Protein AF-A0A6A3MBG4-F1 (afdb_monomer_lite)

InterPro domains:
  IPR001764 Glycoside hydrolase, family 3, N-terminal [PF00933] (164-253)
  IPR017853 Glycoside hydrolase superfamily [SSF51445] (48-163)
  IPR017853 Glycoside hydrolase superfamily [SSF51445] (164-296)
  IPR036881 Glycoside hydrolase family 3 C-terminal domain superfamily [G3DSA:3.40.50.1700] (284-396)
  IPR036881 Glycoside hydrolase family 3 C-terminal domain superfamily [SSF52279] (297-370)
  IPR036962 Glycoside hydrolase, family 3, N-terminal domain superfamily [G3DSA:3.20.20.300] (50-163)
  IPR036962 Glycoside hydrolase, family 3, N-terminal domain superfamily [G3DSA:3.20.20.300] (164-272)
  IPR051915 Cellulose Degradation Glycosyl Hydrolase 3 [PTHR30620] (163-372)

Secondary structure (DSSP, 8-state):
-EEEEE----------------TT-PPP--------TTSHHHHTT----PPPS--TT--HHHHHHT--HHHHHHHTEEEEGGGGEEEETTEEEEEE-HHHHHHHHHHT--EEES-TTTT--BTTBSS--HHHHHHHHHHHHHHHHHTT-SSPPEE----B----HIIIIIIIIIIS---S--BB-TTHHHHHHHTS--SSSHHHHHHHHHHH----BEE-S-HHHHHHHHHHHHHTTSS-HHHHHHHHHHHHHHHHHTTTTSTTTTTS----S--STTTTT-HHHHHHHHHHHHHT------GGG-PSP-TTT-SEEEEESTTTT-HHHHH-SSSSSTT--S-GGG--SS--HHHHHHHHHTTTSEEEEE--B-TTSPBPS--GGGTS--S---S-------S--------------PPP--------

Structure (mmCIF, N/CA/C/O backbone):
data_AF-A0A6A3MBG4-F1
#
_entry.id   AF-A0A6A3MBG4-F1
#
loop_
_atom_site.group_PDB
_atom_site.id
_atom_site.type_symbol
_atom_site.label_atom_id
_atom_site.label_alt_id
_atom_site.label_comp_id
_atom_site.label_asym_id
_atom_site.label_entity_id
_atom_site.label_seq_id
_atom_site.pdbx_PDB_ins_code
_atom_site.Cartn_x
_atom_site.Cartn_y
_atom_site.Cartn_z
_atom_site.occupancy
_atom_site.B_iso_or_equiv
_atom_site.auth_seq_id
_atom_site.auth_comp_id
_atom_site.auth_asym_id
_atom_site.auth_atom_id
_atom_site.pdbx_PDB_model_num
ATOM 1 N N . MET A 1 1 ? -29.820 -3.621 39.396 1.00 61.53 1 MET A N 1
ATOM 2 C CA . MET A 1 1 ? -29.063 -4.798 38.897 1.00 61.53 1 MET A CA 1
ATOM 3 C C . MET A 1 1 ? -27.632 -4.360 38.624 1.00 61.53 1 MET A C 1
ATOM 5 O O . MET A 1 1 ? -27.470 -3.233 38.167 1.00 61.53 1 MET A O 1
ATOM 9 N N . ILE A 1 2 ? -26.637 -5.194 38.952 1.00 64.50 2 ILE A N 1
ATOM 10 C CA . ILE A 1 2 ? -25.220 -4.952 38.624 1.00 64.50 2 ILE A CA 1
ATOM 11 C C . ILE A 1 2 ? -24.916 -5.705 37.331 1.00 64.50 2 ILE A C 1
ATOM 13 O O . ILE A 1 2 ? -25.203 -6.899 37.251 1.00 64.50 2 ILE A O 1
ATOM 17 N N . VAL A 1 3 ? -24.361 -5.020 36.334 1.00 71.12 3 VAL A N 1
ATOM 18 C CA . VAL A 1 3 ? -23.929 -5.626 35.065 1.00 71.12 3 VAL A CA 1
ATOM 19 C C . VAL A 1 3 ? -22.409 -5.589 34.984 1.00 71.12 3 VAL A C 1
ATOM 21 O O . VAL A 1 3 ? -21.814 -4.567 35.301 1.00 71.12 3 VAL A O 1
ATOM 24 N N . VAL A 1 4 ? -21.779 -6.682 34.549 1.00 74.25 4 VAL A N 1
ATOM 25 C CA . VAL A 1 4 ? -20.333 -6.737 34.288 1.00 74.25 4 VAL A CA 1
ATOM 26 C C . VAL A 1 4 ? -20.105 -6.811 32.782 1.00 74.25 4 VAL A C 1
ATOM 28 O O . VAL A 1 4 ? -20.618 -7.717 32.128 1.00 74.25 4 VAL A O 1
ATOM 31 N N . LEU A 1 5 ? -19.334 -5.867 32.245 1.00 72.12 5 LEU A N 1
ATOM 32 C CA . LEU A 1 5 ? -18.890 -5.835 30.855 1.00 72.12 5 LEU A CA 1
ATOM 33 C C . LEU A 1 5 ? -17.383 -6.081 30.812 1.00 72.12 5 LEU A C 1
ATOM 35 O O . LEU A 1 5 ? -16.608 -5.274 31.321 1.00 72.12 5 LEU A O 1
ATOM 39 N N . ALA A 1 6 ? -16.972 -7.195 30.208 1.00 71.94 6 ALA A N 1
ATOM 40 C CA . ALA A 1 6 ? -15.568 -7.519 29.987 1.00 71.94 6 ALA A CA 1
ATOM 41 C C . ALA A 1 6 ? -15.210 -7.291 28.512 1.00 71.94 6 ALA A C 1
ATOM 43 O O . ALA A 1 6 ? -15.844 -7.877 27.636 1.00 71.94 6 ALA A O 1
ATOM 44 N N . TRP A 1 7 ? -14.206 -6.453 28.247 1.00 76.19 7 TRP A N 1
ATOM 45 C CA . TRP A 1 7 ? -13.679 -6.202 26.905 1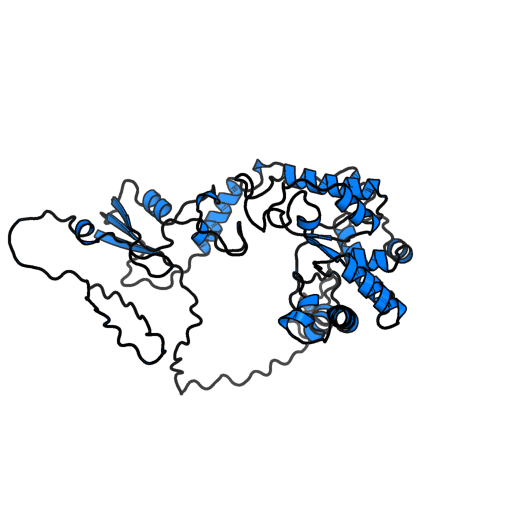.00 76.19 7 TRP A CA 1
ATOM 46 C C . TRP A 1 7 ? -12.269 -6.783 26.786 1.00 76.19 7 TRP A C 1
ATOM 48 O O . TRP A 1 7 ? -11.334 -6.348 27.462 1.00 76.19 7 TRP A O 1
ATOM 58 N N . THR A 1 8 ? -12.117 -7.798 25.941 1.00 64.75 8 THR A N 1
ATOM 59 C CA . THR A 1 8 ? -10.859 -8.522 25.726 1.00 64.75 8 THR A CA 1
ATOM 60 C C . THR A 1 8 ? -10.644 -8.730 24.238 1.00 64.75 8 THR A C 1
ATOM 62 O O . THR A 1 8 ? -11.599 -9.039 23.527 1.00 64.75 8 THR A O 1
ATOM 65 N N . LEU A 1 9 ? -9.399 -8.659 23.773 1.00 52.47 9 LEU A N 1
ATOM 66 C CA . LEU A 1 9 ? -9.065 -9.190 22.457 1.00 52.47 9 LEU A CA 1
ATOM 67 C C . LEU A 1 9 ? -9.199 -10.714 22.508 1.00 52.47 9 LEU A C 1
ATOM 69 O O . LEU A 1 9 ? -8.595 -11.364 23.366 1.00 52.47 9 LEU A O 1
ATOM 73 N N . LEU A 1 10 ? -9.975 -11.294 21.591 1.00 46.56 10 LEU A N 1
ATOM 74 C CA . LEU A 1 10 ? -9.826 -12.712 21.291 1.00 46.56 10 LEU A CA 1
ATOM 75 C C . LEU A 1 10 ? -8.471 -12.876 20.608 1.00 46.56 10 LEU A C 1
ATOM 77 O O . LEU A 1 10 ? -8.334 -12.684 19.404 1.00 46.56 10 LEU A O 1
ATOM 81 N N . GLY A 1 11 ? -7.451 -13.207 21.396 1.00 35.59 11 GLY A N 1
ATOM 82 C CA . GLY A 1 11 ? -6.202 -13.689 20.841 1.00 35.59 11 GLY A CA 1
ATOM 83 C C . GLY A 1 11 ? -6.503 -14.940 20.028 1.00 35.59 11 GLY A C 1
ATOM 84 O O . GLY A 1 11 ? -6.943 -15.950 20.583 1.00 35.59 11 GLY A O 1
ATOM 85 N N . TRP A 1 12 ? -6.251 -14.888 18.722 1.00 28.38 12 TRP A N 1
ATOM 86 C CA . TRP A 1 12 ? -6.042 -16.092 17.931 1.00 28.38 12 TRP A CA 1
ATOM 87 C C . TRP A 1 12 ? -4.752 -16.733 18.444 1.00 28.38 12 TRP A C 1
ATOM 89 O O . TRP A 1 12 ? -3.650 -16.516 17.946 1.00 28.38 12 TRP A O 1
ATOM 99 N N . ALA A 1 13 ? -4.869 -17.483 19.534 1.00 28.06 13 ALA A N 1
ATOM 100 C CA . ALA A 1 13 ? -3.832 -18.406 19.916 1.00 28.06 13 ALA A CA 1
ATOM 101 C C . ALA A 1 13 ? -3.828 -19.496 18.842 1.00 28.06 13 ALA A C 1
ATOM 103 O O . ALA A 1 13 ? -4.651 -20.409 18.875 1.00 28.06 13 ALA A O 1
ATOM 104 N N . CYS A 1 14 ? -2.866 -19.439 17.920 1.00 27.89 14 CYS A N 1
ATOM 105 C CA . CYS A 1 14 ? -2.339 -20.632 17.259 1.00 27.89 14 CYS A CA 1
ATOM 106 C C . CYS A 1 14 ? -1.685 -21.522 18.333 1.00 27.89 14 CYS A C 1
ATOM 108 O O . CYS A 1 14 ? -0.468 -21.645 18.438 1.00 27.89 14 CYS A O 1
ATOM 110 N N . GLY A 1 15 ? -2.504 -22.075 19.220 1.00 29.91 15 GLY A N 1
ATOM 111 C CA . GLY A 1 15 ? -2.138 -22.989 20.281 1.00 29.91 15 GLY A CA 1
ATOM 112 C C . GLY A 1 15 ? -3.068 -24.170 20.139 1.00 29.91 15 GLY A C 1
ATOM 113 O O . GLY A 1 15 ? -4.251 -24.035 20.428 1.00 29.91 15 GLY A O 1
ATOM 114 N N . GLY A 1 16 ? -2.522 -25.277 19.626 1.00 35.09 16 GLY A N 1
ATOM 115 C CA . GLY A 1 16 ? -3.256 -26.457 19.183 1.00 35.09 16 GLY A CA 1
ATOM 116 C C . GLY A 1 16 ? -4.475 -26.761 20.041 1.00 35.09 16 GLY A C 1
ATOM 117 O O . GLY A 1 16 ? -4.354 -27.296 21.145 1.00 35.09 16 GLY A O 1
ATOM 118 N N . ALA A 1 17 ? -5.649 -26.446 19.499 1.00 30.09 17 ALA A N 1
ATOM 119 C CA . ALA A 1 17 ? -6.849 -27.141 19.892 1.00 30.09 17 ALA A CA 1
ATOM 120 C C . ALA A 1 17 ? -6.560 -28.622 19.641 1.00 30.09 17 ALA A C 1
ATOM 122 O O . ALA A 1 17 ? -6.220 -29.023 18.528 1.00 30.09 17 ALA A O 1
ATOM 123 N N . SER A 1 18 ? -6.636 -29.444 20.683 1.00 36.84 18 SER A N 1
ATOM 124 C CA . SER A 1 18 ? -6.898 -30.857 20.469 1.00 36.84 18 SER A CA 1
ATOM 125 C C . SER A 1 18 ? -8.288 -30.922 19.845 1.00 36.84 18 SER A C 1
ATOM 127 O O . SER A 1 18 ? -9.291 -30.912 20.559 1.00 36.84 18 SER A O 1
ATOM 129 N N . GLU A 1 19 ? -8.340 -30.874 18.517 1.00 36.25 19 GLU A N 1
ATOM 130 C CA . GLU A 1 19 ? -9.549 -31.113 17.753 1.00 36.25 19 GLU A CA 1
ATOM 131 C C . GLU A 1 19 ? -10.018 -32.523 18.100 1.00 36.25 19 GLU A C 1
ATOM 133 O O . GLU A 1 19 ? -9.442 -33.531 17.685 1.00 36.25 19 GLU A O 1
ATOM 138 N N . VAL A 1 20 ? -11.064 -32.601 18.918 1.00 37.28 20 VAL A N 1
ATOM 139 C CA . VAL A 1 20 ? -11.896 -33.794 18.966 1.00 37.28 20 VAL A CA 1
ATOM 140 C C . VAL A 1 20 ? -12.694 -33.757 17.672 1.00 37.28 20 VAL A C 1
ATOM 142 O O . VAL A 1 20 ? -13.780 -33.186 17.617 1.00 37.28 20 VAL A O 1
ATOM 145 N N . TYR A 1 21 ? -12.113 -34.305 16.607 1.00 36.44 21 TYR A N 1
ATOM 146 C CA . TYR A 1 21 ? -12.859 -34.581 15.392 1.00 36.44 21 TYR A CA 1
ATOM 147 C C . TYR A 1 21 ? -13.984 -35.555 15.760 1.00 36.44 21 TYR A C 1
ATOM 149 O O . TYR A 1 21 ? -13.687 -36.640 16.272 1.00 36.44 21 TYR A O 1
ATOM 157 N N . PRO A 1 22 ? -15.266 -35.219 15.536 1.00 41.19 22 PRO A N 1
ATOM 158 C CA . PRO A 1 22 ? -16.299 -36.240 15.523 1.00 41.19 22 PRO A CA 1
ATOM 159 C C . PRO A 1 22 ? -15.902 -37.277 14.466 1.00 41.19 22 PRO A C 1
ATOM 161 O O . PRO A 1 22 ? -15.802 -36.960 13.283 1.00 41.19 22 PRO A O 1
ATOM 164 N N . THR A 1 23 ? -15.632 -38.510 14.896 1.00 47.44 23 THR A N 1
ATOM 165 C CA . THR A 1 23 ? -15.079 -39.587 14.056 1.00 47.44 23 THR A CA 1
ATOM 166 C C . THR A 1 23 ? -16.026 -40.092 12.964 1.00 47.44 23 THR A C 1
ATOM 168 O O . THR A 1 23 ? -15.648 -40.997 12.235 1.00 47.44 23 THR A O 1
ATOM 171 N N . ASP A 1 24 ? -17.216 -39.504 12.812 1.00 47.66 24 ASP A N 1
ATOM 172 C CA . ASP A 1 24 ? -18.274 -40.001 11.924 1.00 47.66 24 ASP A CA 1
ATOM 173 C C . ASP A 1 24 ? -18.940 -38.916 11.059 1.00 47.66 24 ASP A C 1
ATOM 175 O O . ASP A 1 24 ? -20.093 -39.057 10.651 1.00 47.66 24 ASP A O 1
ATOM 179 N N . VAL A 1 25 ? -18.235 -37.831 10.723 1.00 50.34 25 VAL A N 1
ATOM 180 C CA . VAL A 1 25 ? -18.671 -36.987 9.598 1.00 50.34 25 VAL A CA 1
ATOM 181 C C . VAL A 1 25 ? -17.912 -37.446 8.363 1.00 50.34 25 VAL A C 1
ATOM 183 O O . VAL A 1 25 ? -16.722 -37.169 8.219 1.00 50.34 25 VAL A O 1
ATOM 186 N N . ALA A 1 26 ? -18.590 -38.186 7.482 1.00 53.75 26 ALA A N 1
ATOM 187 C CA . ALA A 1 26 ? -18.059 -38.492 6.161 1.00 53.75 26 ALA A CA 1
ATOM 188 C C . ALA A 1 26 ? -17.619 -37.174 5.514 1.00 53.75 26 ALA A C 1
ATOM 190 O O . ALA A 1 26 ? -18.441 -36.270 5.340 1.00 53.75 26 ALA A O 1
ATOM 191 N N . ALA A 1 27 ? -16.323 -37.053 5.210 1.00 52.22 27 ALA A N 1
ATOM 192 C CA . ALA A 1 27 ? -15.820 -35.915 4.459 1.00 52.22 27 ALA A CA 1
ATOM 193 C C . ALA A 1 27 ? -16.703 -35.763 3.211 1.00 52.22 27 ALA A C 1
ATOM 195 O O . ALA A 1 27 ? -16.967 -36.779 2.550 1.00 52.22 27 ALA A O 1
ATOM 196 N N . PRO A 1 28 ? -17.205 -34.553 2.899 1.00 57.34 28 PRO A N 1
ATOM 197 C CA . PRO A 1 28 ? -17.947 -34.355 1.665 1.00 57.34 28 PRO A CA 1
ATOM 198 C C . PRO A 1 28 ? -17.107 -34.924 0.521 1.00 57.34 28 PRO A C 1
ATOM 200 O O . PRO A 1 28 ? -15.879 -34.776 0.521 1.00 57.34 28 PRO A O 1
ATOM 203 N N . ALA A 1 29 ? -17.754 -35.636 -0.409 1.00 59.81 29 ALA A N 1
ATOM 204 C CA . ALA A 1 29 ? -17.083 -36.162 -1.590 1.00 59.81 29 ALA A CA 1
ATOM 205 C C . ALA A 1 29 ? -16.207 -35.047 -2.166 1.00 59.81 29 ALA A C 1
ATOM 207 O O . ALA A 1 29 ? -16.695 -33.919 -2.299 1.00 59.81 29 ALA A O 1
ATOM 208 N N . ARG A 1 30 ? -14.919 -35.341 -2.423 1.00 55.47 30 ARG A N 1
ATOM 209 C CA . ARG A 1 30 ? -14.006 -34.393 -3.069 1.00 55.47 30 ARG A CA 1
ATOM 210 C C . ARG A 1 30 ? -14.732 -33.879 -4.305 1.00 55.47 30 ARG A C 1
ATOM 212 O O . ARG A 1 30 ? -14.847 -34.608 -5.285 1.00 55.47 30 ARG A O 1
ATOM 219 N N . HIS A 1 31 ? -15.250 -32.659 -4.237 1.00 54.50 31 HIS A N 1
ATOM 220 C CA . HIS A 1 31 ? -15.554 -31.938 -5.449 1.00 54.50 31 HIS A CA 1
ATOM 221 C C . HIS A 1 31 ? -14.179 -31.729 -6.062 1.00 54.50 31 HIS A C 1
ATOM 223 O O . HIS A 1 31 ? -13.344 -31.026 -5.490 1.00 54.50 31 HIS A O 1
ATOM 229 N N . GLU A 1 32 ? -13.889 -32.442 -7.148 1.00 58.03 32 GLU A N 1
ATOM 230 C CA . GLU A 1 32 ? -12.838 -31.992 -8.043 1.00 58.03 32 GLU A CA 1
ATOM 231 C C . GLU A 1 32 ? -13.230 -30.569 -8.414 1.00 58.03 32 GLU A C 1
ATOM 233 O O . GLU A 1 32 ? -14.230 -30.342 -9.094 1.00 58.03 32 GLU A O 1
ATOM 238 N N . LEU A 1 33 ? -12.499 -29.600 -7.870 1.00 56.78 33 LEU A N 1
ATOM 239 C CA . LEU A 1 33 ? -12.526 -28.248 -8.387 1.00 56.78 33 LEU A CA 1
ATOM 240 C C . LEU A 1 33 ? -11.927 -28.355 -9.787 1.00 56.78 33 LEU A C 1
ATOM 242 O O . LEU A 1 33 ? -10.709 -28.319 -9.958 1.00 56.78 33 LEU A O 1
ATOM 246 N N . VAL A 1 34 ? -12.785 -28.609 -10.773 1.00 66.81 34 VAL A N 1
ATOM 247 C CA . VAL A 1 34 ? -12.405 -28.583 -12.178 1.00 66.81 34 VAL A CA 1
ATOM 248 C C . VAL A 1 34 ? -12.240 -27.114 -12.526 1.00 66.81 34 VAL A C 1
ATOM 250 O O . VAL A 1 34 ? -13.211 -26.363 -12.583 1.00 66.81 34 VAL A O 1
ATOM 253 N N . TYR A 1 35 ? -10.987 -26.696 -12.665 1.00 71.62 35 TYR A N 1
ATOM 254 C CA . TYR A 1 35 ? -10.667 -25.384 -13.195 1.00 71.62 35 TYR A CA 1
ATOM 255 C C . TYR A 1 35 ? -11.026 -25.368 -14.680 1.00 71.62 35 TYR A C 1
ATOM 257 O O . TYR A 1 35 ? -10.405 -26.085 -15.464 1.00 71.62 35 TYR A O 1
ATOM 265 N N . ASP A 1 36 ? -12.039 -24.583 -15.033 1.00 75.38 36 ASP A N 1
ATOM 266 C CA . ASP A 1 36 ? -12.482 -24.378 -16.408 1.00 75.38 36 ASP A CA 1
ATOM 267 C C . ASP A 1 36 ? -12.631 -22.863 -16.668 1.00 75.38 36 ASP A C 1
ATOM 269 O O . ASP A 1 36 ? -13.535 -22.220 -16.109 1.00 75.38 36 ASP A O 1
ATOM 273 N N . PRO A 1 37 ? -11.724 -22.268 -17.463 1.00 70.69 37 PRO A N 1
ATOM 274 C CA . PRO A 1 37 ? -11.734 -20.838 -17.747 1.00 70.69 37 PRO A CA 1
ATOM 275 C C . PRO A 1 37 ? -12.822 -20.395 -18.732 1.00 70.69 37 PRO A C 1
ATOM 277 O O . PRO A 1 37 ? -13.042 -19.194 -18.908 1.00 70.69 37 PRO A O 1
ATOM 280 N N . ASP A 1 38 ? -13.540 -21.344 -19.337 1.00 76.88 38 ASP A N 1
ATOM 281 C CA . ASP A 1 38 ? -14.662 -21.081 -20.241 1.00 76.88 38 ASP A CA 1
ATOM 282 C C . ASP A 1 38 ? -16.014 -21.039 -19.501 1.00 76.88 38 ASP A C 1
ATOM 284 O O . ASP A 1 38 ? -17.085 -20.956 -20.109 1.00 76.88 38 ASP A O 1
ATOM 288 N N . THR A 1 39 ? -15.992 -21.072 -18.166 1.00 76.44 39 THR A N 1
ATOM 289 C CA . THR A 1 39 ? -17.202 -20.962 -17.345 1.00 76.44 39 THR A CA 1
ATOM 290 C C . THR A 1 39 ? -17.789 -19.550 -17.354 1.00 76.44 39 THR A C 1
ATOM 292 O O . THR A 1 39 ? -17.093 -18.547 -17.517 1.00 76.44 39 THR A O 1
ATOM 295 N N . ALA A 1 40 ? -19.099 -19.455 -17.092 1.00 75.12 40 ALA A N 1
ATOM 296 C CA . ALA A 1 40 ? -19.816 -18.179 -17.007 1.00 75.12 40 ALA A CA 1
ATOM 297 C C . ALA A 1 40 ? -19.210 -17.200 -15.980 1.00 75.12 40 ALA A C 1
ATOM 299 O O . ALA A 1 40 ? -19.326 -15.995 -16.154 1.00 75.12 40 ALA A O 1
ATOM 300 N N . VAL A 1 41 ? -18.513 -17.708 -14.955 1.00 74.81 41 VAL A N 1
ATOM 301 C CA . VAL A 1 41 ? -17.828 -16.888 -13.940 1.00 74.81 41 VAL A CA 1
ATOM 302 C C . VAL A 1 41 ? -16.767 -15.978 -14.567 1.00 74.81 41 VAL A C 1
ATOM 304 O O . VAL A 1 41 ? -16.623 -14.836 -14.143 1.00 74.81 41 VAL A O 1
ATOM 307 N N . PHE A 1 42 ? -16.049 -16.445 -15.593 1.00 72.62 42 PHE A N 1
ATOM 308 C CA . PHE A 1 42 ? -15.036 -15.635 -16.277 1.00 72.62 42 PHE A CA 1
ATOM 309 C C . PHE A 1 42 ? -15.621 -14.746 -17.375 1.00 72.62 42 PHE A C 1
ATOM 311 O O . PHE A 1 42 ? -14.988 -13.766 -17.756 1.00 72.62 42 PHE A O 1
ATOM 318 N N . ALA A 1 43 ? -16.823 -15.041 -17.878 1.00 71.88 43 ALA A N 1
ATOM 319 C CA . ALA A 1 43 ? -17.468 -14.207 -18.892 1.00 71.88 43 ALA A CA 1
ATOM 320 C C . ALA A 1 43 ? -17.749 -12.787 -18.368 1.00 71.88 43 ALA A C 1
ATOM 322 O O . ALA A 1 43 ? -17.484 -11.819 -19.077 1.00 71.88 43 ALA A O 1
ATOM 323 N N . ASP A 1 44 ? -18.186 -12.668 -17.111 1.00 70.75 44 ASP A N 1
ATOM 324 C CA . ASP A 1 44 ? -18.480 -11.379 -16.466 1.00 70.75 44 ASP A CA 1
ATOM 325 C C . ASP A 1 44 ? -17.215 -10.617 -16.023 1.00 70.75 44 ASP A C 1
ATOM 327 O O . ASP A 1 44 ? -17.271 -9.417 -15.769 1.00 70.75 44 ASP A O 1
ATOM 331 N N . LEU A 1 45 ? -16.060 -11.290 -15.947 1.00 67.56 45 LEU A N 1
ATOM 332 C CA . LEU A 1 45 ? -14.770 -10.671 -15.606 1.00 67.56 45 LEU A CA 1
ATOM 333 C C . LEU A 1 45 ? -14.035 -10.117 -16.830 1.00 67.56 45 LEU A C 1
ATOM 335 O O . LEU A 1 45 ? -13.183 -9.247 -16.696 1.00 67.56 45 LEU A O 1
ATOM 339 N N . LYS A 1 46 ? -14.395 -10.582 -18.030 1.00 64.62 46 LYS A N 1
ATOM 340 C CA . LYS A 1 46 ? -13.802 -10.154 -19.305 1.00 64.62 46 LYS A CA 1
ATOM 341 C C . LYS A 1 46 ? -14.350 -8.815 -19.811 1.00 64.62 46 LYS A C 1
ATOM 343 O O . LYS A 1 46 ? -14.104 -8.474 -20.968 1.00 64.62 46 LYS A O 1
ATOM 348 N N . VAL A 1 47 ? -15.096 -8.071 -18.989 1.00 60.00 47 VAL A N 1
ATOM 349 C CA . VAL A 1 47 ? -15.626 -6.752 -19.357 1.00 60.00 47 VAL A CA 1
ATOM 350 C C . VAL A 1 47 ? -14.444 -5.802 -19.564 1.00 60.00 47 VAL A C 1
ATOM 352 O O . VAL A 1 47 ? -13.700 -5.556 -18.613 1.00 60.00 47 VAL A O 1
ATOM 355 N N . PRO A 1 48 ? -14.234 -5.280 -20.786 1.00 56.03 48 PRO A N 1
ATOM 356 C CA . PRO A 1 48 ? -13.197 -4.294 -21.025 1.00 56.03 48 PRO A CA 1
ATOM 357 C C . PRO A 1 48 ? -13.456 -3.085 -20.131 1.00 56.03 48 PRO A C 1
ATOM 359 O O . PRO A 1 48 ? -14.558 -2.536 -20.124 1.00 56.03 48 PRO A O 1
ATOM 362 N N . VAL A 1 49 ? -12.445 -2.669 -19.374 1.00 56.75 49 VAL A N 1
ATOM 363 C CA . VAL A 1 49 ? -12.444 -1.316 -18.827 1.00 56.75 49 VAL A CA 1
ATOM 364 C C . VAL A 1 49 ? -12.252 -0.408 -20.032 1.00 56.75 49 VAL A C 1
ATOM 366 O O . VAL A 1 49 ? -11.200 -0.452 -20.670 1.00 56.75 49 VAL A O 1
ATOM 369 N N . GLU A 1 50 ? -13.298 0.331 -20.401 1.00 53.44 50 GLU A N 1
ATOM 370 C CA . GLU A 1 50 ? -13.182 1.347 -21.442 1.00 53.44 50 GLU A CA 1
ATOM 371 C C . GLU A 1 50 ? -12.086 2.333 -21.007 1.00 53.44 50 GLU A C 1
ATOM 373 O O . GLU A 1 50 ? -12.135 2.813 -19.866 1.00 53.44 50 GLU A O 1
ATOM 378 N N . PRO A 1 51 ? -11.074 2.600 -21.853 1.00 52.38 51 PRO A N 1
ATOM 379 C CA . PRO A 1 51 ? -10.076 3.612 -21.542 1.00 52.38 51 PRO A CA 1
ATOM 380 C C . PRO A 1 51 ? -10.798 4.934 -21.282 1.00 52.38 51 PRO A C 1
ATOM 382 O O . PRO A 1 51 ? -11.783 5.250 -21.951 1.00 52.38 51 PRO A O 1
ATOM 385 N N . SER A 1 52 ? -10.345 5.685 -20.278 1.00 53.00 52 SER A N 1
ATOM 386 C CA . SER A 1 52 ? -10.951 6.979 -19.983 1.00 53.00 52 SER A CA 1
ATOM 387 C C . SER A 1 52 ? -10.851 7.885 -21.217 1.00 53.00 52 SER A C 1
ATOM 389 O O . SER A 1 52 ? -9.859 7.857 -21.946 1.00 53.00 52 SER A O 1
ATOM 391 N N . ASP A 1 53 ? -11.858 8.735 -21.437 1.00 50.06 53 ASP A N 1
ATOM 392 C CA . ASP A 1 53 ? -11.819 9.792 -22.465 1.00 50.06 53 ASP A CA 1
ATOM 393 C C . ASP A 1 53 ? -10.665 10.802 -22.224 1.00 50.06 53 ASP A C 1
ATOM 395 O O . ASP A 1 53 ? -10.438 11.714 -23.019 1.00 50.06 53 ASP A O 1
ATOM 399 N N . ALA A 1 54 ? -9.926 10.660 -21.116 1.00 52.47 54 ALA A N 1
ATOM 400 C CA . ALA A 1 54 ? -8.728 11.415 -20.799 1.00 52.47 54 ALA A CA 1
ATOM 401 C C . ALA A 1 54 ? -7.528 10.814 -21.541 1.00 52.47 54 ALA A C 1
ATOM 403 O O . ALA A 1 54 ? -6.865 9.915 -21.033 1.00 52.47 54 ALA A O 1
ATOM 404 N N . SER A 1 55 ? -7.286 11.256 -22.779 1.00 55.62 55 SER A N 1
ATOM 405 C CA . SER A 1 55 ? -5.932 11.407 -23.357 1.00 55.62 55 SER A CA 1
ATOM 406 C C . SER A 1 55 ? -5.968 11.615 -24.873 1.00 55.62 55 SER A C 1
ATOM 408 O O . SER A 1 55 ? -5.534 10.774 -25.666 1.00 55.62 55 SER A O 1
ATOM 410 N N . ASP A 1 56 ? -6.421 12.786 -25.310 1.00 59.06 56 ASP A N 1
ATOM 411 C CA . ASP A 1 56 ? -6.202 13.208 -26.692 1.00 59.06 56 ASP A CA 1
ATOM 412 C C . ASP A 1 56 ? -4.688 13.407 -26.944 1.00 59.06 56 ASP A C 1
ATOM 414 O O . ASP A 1 56 ? -4.120 14.462 -26.665 1.00 59.06 56 ASP A O 1
ATOM 418 N N . GLY A 1 57 ? -4.012 12.387 -27.495 1.00 70.31 57 GLY A N 1
ATOM 419 C CA . GLY A 1 57 ? -2.721 12.541 -28.186 1.00 70.31 57 GLY A CA 1
ATOM 420 C C . GLY A 1 57 ? -1.447 12.008 -27.513 1.00 70.31 57 GLY A C 1
ATOM 421 O O . GLY A 1 57 ? -0.361 12.295 -28.021 1.00 70.31 57 GLY A O 1
ATOM 422 N N . VAL A 1 58 ? -1.521 11.229 -26.425 1.00 84.50 58 VAL A N 1
ATOM 423 C CA . VAL A 1 58 ? -0.321 10.611 -25.815 1.00 84.50 58 VAL A CA 1
ATOM 424 C C . VAL A 1 58 ? 0.114 9.362 -26.594 1.00 84.50 58 VAL A C 1
ATOM 426 O O . VAL A 1 58 ? -0.570 8.340 -26.591 1.00 84.50 58 VAL A O 1
ATOM 429 N N . ASP A 1 59 ? 1.289 9.421 -27.225 1.00 90.19 59 ASP A N 1
ATOM 430 C CA . ASP A 1 59 ? 1.886 8.295 -27.956 1.00 90.19 59 ASP A CA 1
ATOM 431 C C . ASP A 1 59 ? 2.782 7.442 -27.036 1.00 90.19 59 ASP A C 1
ATOM 433 O O . ASP A 1 59 ? 3.964 7.730 -26.815 1.00 90.19 59 ASP A O 1
ATOM 437 N N . ILE A 1 60 ? 2.199 6.374 -26.481 1.00 92.19 60 ILE A N 1
ATOM 438 C CA . ILE A 1 60 ? 2.893 5.415 -25.608 1.00 92.19 60 ILE A CA 1
ATOM 439 C C . ILE A 1 60 ? 4.035 4.699 -26.341 1.00 92.19 60 ILE A C 1
ATOM 441 O O . ILE A 1 60 ? 5.078 4.437 -25.740 1.00 92.19 60 ILE A O 1
ATOM 445 N N . ASP A 1 61 ? 3.872 4.408 -27.634 1.00 93.00 61 ASP A N 1
ATOM 446 C CA . ASP A 1 61 ? 4.893 3.720 -28.428 1.00 93.00 61 ASP A CA 1
ATOM 447 C C . ASP A 1 61 ? 6.121 4.611 -28.619 1.00 93.00 61 ASP A C 1
ATOM 449 O O . ASP A 1 61 ? 7.254 4.151 -28.450 1.00 93.00 61 ASP A O 1
ATOM 453 N N . ALA A 1 62 ? 5.910 5.901 -28.893 1.00 93.69 62 ALA A N 1
ATOM 454 C CA . ALA A 1 62 ? 6.988 6.879 -28.983 1.00 93.69 62 ALA A CA 1
ATOM 455 C C . ALA A 1 62 ? 7.717 7.066 -27.643 1.00 93.69 62 ALA A C 1
ATOM 457 O O . ALA A 1 62 ? 8.949 7.148 -27.624 1.00 93.69 62 ALA A O 1
ATOM 458 N N . LEU A 1 63 ? 6.984 7.096 -26.521 1.00 94.12 63 LEU A N 1
ATOM 459 C CA . LEU A 1 63 ? 7.587 7.165 -25.187 1.00 94.12 63 LEU A CA 1
ATOM 460 C C . LEU A 1 63 ? 8.472 5.943 -24.914 1.00 94.12 63 LEU A C 1
ATOM 462 O O . LEU A 1 63 ? 9.625 6.112 -24.520 1.00 94.12 63 LEU A O 1
ATOM 466 N N . LEU A 1 64 ? 7.973 4.729 -25.170 1.00 95.31 64 LEU A N 1
ATOM 467 C CA . LEU A 1 64 ? 8.723 3.481 -24.981 1.00 95.31 64 LEU A CA 1
ATOM 468 C C . LEU A 1 64 ? 9.973 3.409 -25.862 1.00 95.31 64 LEU A C 1
ATOM 470 O O . LEU A 1 64 ? 11.045 3.034 -25.383 1.00 95.31 64 LEU A O 1
ATOM 474 N N . ALA A 1 65 ? 9.848 3.793 -27.135 1.00 95.50 65 ALA A N 1
ATOM 475 C CA . ALA A 1 65 ? 10.946 3.759 -28.097 1.00 95.50 65 ALA A CA 1
ATOM 476 C C . ALA A 1 65 ? 12.093 4.718 -27.734 1.00 95.50 65 ALA A C 1
ATOM 478 O O . ALA A 1 65 ? 13.235 4.489 -28.129 1.00 95.50 65 ALA A O 1
ATOM 479 N N . ASN A 1 66 ? 11.803 5.783 -26.981 1.00 94.56 66 ASN A N 1
ATOM 480 C CA . ASN A 1 66 ? 12.794 6.773 -26.564 1.00 94.56 66 ASN A CA 1
ATOM 481 C C . ASN A 1 66 ? 13.431 6.469 -25.191 1.00 94.56 66 ASN A C 1
ATOM 483 O O . ASN A 1 66 ? 14.300 7.215 -24.739 1.00 94.56 66 ASN A O 1
ATOM 487 N N . MET A 1 67 ? 13.011 5.397 -24.510 1.00 95.81 67 MET A N 1
ATOM 488 C CA . MET A 1 67 ? 13.575 4.996 -23.220 1.00 95.81 67 MET A CA 1
ATOM 489 C C . MET A 1 67 ? 14.758 4.041 -23.382 1.00 95.81 67 MET A C 1
ATOM 491 O O . MET A 1 67 ? 14.697 3.046 -24.098 1.00 95.81 67 MET A O 1
ATOM 495 N N . THR A 1 68 ? 15.814 4.289 -22.615 1.00 96.56 68 THR A N 1
ATOM 496 C CA . THR A 1 68 ? 16.893 3.320 -22.374 1.00 96.56 68 THR A CA 1
ATOM 497 C C . THR A 1 68 ? 16.418 2.158 -21.494 1.00 96.56 68 THR A C 1
ATOM 499 O O . THR A 1 68 ? 15.446 2.292 -20.748 1.00 96.56 68 THR A O 1
ATOM 502 N N . ILE A 1 69 ? 17.159 1.042 -21.483 1.00 97.75 69 ILE A N 1
ATOM 503 C CA . ILE A 1 69 ? 16.917 -0.079 -20.553 1.00 97.75 69 ILE A CA 1
ATOM 504 C C . ILE A 1 69 ? 16.882 0.402 -19.095 1.00 97.75 69 ILE A C 1
ATOM 506 O O . ILE A 1 69 ? 15.986 0.015 -18.346 1.00 97.75 69 ILE A O 1
ATOM 510 N N . ARG A 1 70 ? 17.788 1.312 -18.706 1.00 96.19 70 ARG A N 1
ATOM 511 C CA . ARG A 1 70 ? 17.802 1.915 -17.367 1.00 96.19 70 ARG A CA 1
ATOM 512 C C . ARG A 1 70 ? 16.521 2.676 -17.045 1.00 96.19 70 ARG A C 1
ATOM 514 O O . ARG A 1 70 ? 16.008 2.561 -15.933 1.00 96.19 70 ARG A O 1
ATOM 521 N N . GLN A 1 71 ? 16.013 3.465 -17.989 1.00 95.94 71 GLN A N 1
ATOM 522 C CA . GLN A 1 71 ? 14.769 4.216 -17.803 1.00 95.94 71 GLN A CA 1
ATOM 523 C C . GLN A 1 71 ? 13.563 3.276 -17.725 1.00 95.94 71 GLN A C 1
ATOM 525 O O . GLN A 1 71 ? 12.714 3.477 -16.863 1.00 95.94 71 GLN A O 1
ATOM 530 N N . LYS A 1 72 ? 13.524 2.208 -18.536 1.00 97.44 72 LYS A N 1
ATOM 531 C CA . LYS A 1 72 ? 12.489 1.164 -18.448 1.00 97.44 72 LYS A CA 1
ATOM 532 C C . LYS A 1 72 ? 12.512 0.475 -17.081 1.00 97.44 72 LYS A C 1
ATOM 534 O O . LYS A 1 72 ? 11.492 0.435 -16.402 1.00 97.44 72 LYS A O 1
ATOM 539 N N . ALA A 1 73 ? 13.687 0.045 -16.618 1.00 96.94 73 ALA A N 1
ATOM 540 C CA . ALA A 1 73 ? 13.865 -0.530 -15.284 1.00 96.94 73 ALA A CA 1
ATOM 541 C C . ALA A 1 73 ? 13.441 0.438 -14.163 1.00 96.94 73 ALA A C 1
ATOM 543 O O . ALA A 1 73 ? 12.783 0.042 -13.202 1.00 96.94 73 ALA A O 1
ATOM 544 N N . SER A 1 74 ? 13.769 1.726 -14.302 1.00 96.06 74 SER A N 1
ATOM 545 C CA . SER A 1 74 ? 13.392 2.751 -13.321 1.00 96.06 74 SER A CA 1
ATOM 546 C C . SER A 1 74 ? 11.879 3.003 -13.315 1.00 96.06 74 SER A C 1
ATOM 548 O O . SER A 1 74 ? 11.296 3.136 -12.240 1.00 96.06 74 SER A O 1
ATOM 550 N N . GLN A 1 75 ? 11.210 2.982 -14.476 1.00 96.56 75 GLN A N 1
ATOM 551 C CA . GLN A 1 75 ? 9.744 3.031 -14.549 1.00 96.56 75 GLN A CA 1
ATOM 552 C C . GLN A 1 75 ? 9.099 1.818 -13.874 1.00 96.56 75 GLN A C 1
ATOM 554 O O . GLN A 1 75 ? 8.075 1.961 -13.216 1.00 96.56 75 GLN A O 1
ATOM 559 N N . MET A 1 76 ? 9.728 0.648 -13.961 1.00 96.44 76 MET A N 1
ATOM 560 C CA . MET A 1 76 ? 9.300 -0.577 -13.278 1.00 96.44 76 MET A CA 1
ATOM 561 C C . MET A 1 76 ? 9.664 -0.602 -11.784 1.00 96.44 76 MET A C 1
ATOM 563 O O . MET A 1 76 ? 9.536 -1.645 -11.152 1.00 96.44 76 MET A O 1
ATOM 567 N N . THR A 1 77 ? 10.128 0.506 -11.200 1.00 95.31 77 THR A N 1
ATOM 568 C CA . THR A 1 77 ? 10.484 0.582 -9.778 1.00 95.31 77 THR A CA 1
ATOM 569 C C . THR A 1 77 ? 9.489 1.449 -9.009 1.00 95.31 77 THR A C 1
ATOM 571 O O . THR A 1 77 ? 9.217 2.591 -9.399 1.00 95.31 77 THR A O 1
ATOM 574 N N . GLN A 1 78 ? 9.001 0.924 -7.885 1.00 95.25 78 GLN A N 1
ATOM 575 C CA . GLN A 1 78 ? 8.271 1.679 -6.875 1.00 95.25 78 GLN A CA 1
ATOM 576 C C . GLN A 1 78 ? 9.151 1.880 -5.640 1.00 95.25 78 GLN A C 1
ATOM 578 O O . GLN A 1 78 ? 9.598 0.912 -5.031 1.00 95.25 78 GLN A O 1
ATOM 583 N N . MET A 1 79 ? 9.406 3.141 -5.291 1.00 93.00 79 MET A N 1
ATOM 584 C CA . MET A 1 79 ? 10.253 3.510 -4.155 1.00 93.00 79 MET A CA 1
ATOM 585 C C . MET A 1 79 ? 9.412 3.888 -2.941 1.00 93.00 79 MET A C 1
ATOM 587 O O . MET A 1 79 ? 8.407 4.584 -3.066 1.00 93.00 79 MET A O 1
ATOM 591 N N . ASP A 1 80 ? 9.869 3.529 -1.748 1.00 90.06 80 ASP A N 1
ATOM 592 C CA . ASP A 1 80 ? 9.283 4.081 -0.529 1.00 90.06 80 ASP A CA 1
ATOM 593 C C . ASP A 1 80 ? 9.610 5.584 -0.417 1.00 90.06 80 ASP A C 1
ATOM 595 O O . ASP A 1 80 ? 10.758 6.004 -0.620 1.00 90.06 80 ASP A O 1
ATOM 599 N N . ILE A 1 81 ? 8.614 6.407 -0.083 1.00 89.75 81 ILE A N 1
ATOM 600 C CA . ILE A 1 81 ? 8.754 7.848 0.124 1.00 89.75 81 ILE A CA 1
ATOM 601 C C . ILE A 1 81 ? 9.802 8.190 1.198 1.00 89.75 81 ILE A C 1
ATOM 603 O O . ILE A 1 81 ? 10.398 9.266 1.150 1.00 89.75 81 ILE A O 1
ATOM 607 N N . TYR A 1 82 ? 10.108 7.281 2.130 1.00 87.06 82 TYR A N 1
ATOM 608 C CA . TYR A 1 82 ? 11.217 7.427 3.079 1.00 87.06 82 TYR A CA 1
ATOM 609 C C . TYR A 1 82 ? 12.541 7.753 2.402 1.00 87.06 82 TYR A C 1
ATOM 611 O O . TYR A 1 82 ? 13.285 8.623 2.860 1.00 87.06 82 TYR A O 1
ATOM 619 N N . SER A 1 83 ? 12.801 7.110 1.264 1.00 88.50 83 SER A N 1
ATOM 620 C CA . SER A 1 83 ? 14.047 7.262 0.519 1.00 88.50 83 SER A CA 1
ATOM 621 C C . SER A 1 83 ? 14.284 8.697 0.032 1.00 88.50 83 SER A C 1
ATOM 623 O O . SER A 1 83 ? 15.430 9.096 -0.178 1.00 88.50 83 SER A O 1
ATOM 625 N N . MET A 1 84 ? 13.236 9.518 -0.082 1.00 90.38 84 MET A N 1
ATOM 626 C CA . MET A 1 84 ? 13.322 10.921 -0.500 1.00 90.38 84 MET A CA 1
ATOM 627 C C . MET A 1 84 ? 13.106 11.932 0.625 1.00 90.38 84 MET A C 1
ATOM 629 O O . MET A 1 84 ? 13.100 13.128 0.346 1.00 90.38 84 MET A O 1
ATOM 633 N N . MET A 1 85 ? 12.982 11.505 1.881 1.00 89.88 85 MET A N 1
ATOM 634 C CA . MET A 1 85 ? 12.868 12.425 3.019 1.00 89.88 85 MET A CA 1
ATOM 635 C C . MET A 1 85 ? 14.234 12.790 3.615 1.00 89.88 85 MET A C 1
ATOM 637 O O . MET A 1 85 ? 15.186 12.019 3.533 1.00 89.88 85 MET A O 1
ATOM 641 N N . ASP A 1 86 ? 14.340 13.980 4.213 1.00 85.50 86 ASP A N 1
ATOM 642 C CA . ASP A 1 86 ? 15.494 14.416 5.011 1.00 85.50 86 ASP A CA 1
ATOM 643 C C . ASP A 1 86 ? 15.473 13.729 6.381 1.00 85.50 86 ASP A C 1
ATOM 645 O O . ASP A 1 86 ? 14.408 13.568 6.972 1.00 85.50 86 ASP A O 1
ATOM 649 N N . GLY A 1 87 ? 16.640 13.379 6.918 1.00 77.62 87 GLY A N 1
ATOM 650 C CA . GLY A 1 87 ? 16.795 12.641 8.174 1.00 77.62 87 GLY A CA 1
ATOM 651 C C . GLY A 1 87 ? 17.119 11.155 7.994 1.00 77.62 87 GLY A C 1
ATOM 652 O O . GLY A 1 87 ? 17.492 10.710 6.910 1.00 77.62 87 GLY A O 1
ATOM 653 N N . ASP A 1 88 ? 17.045 10.417 9.100 1.00 66.94 88 ASP A N 1
ATOM 654 C CA . ASP A 1 88 ? 17.225 8.961 9.129 1.00 66.94 88 ASP A CA 1
ATOM 655 C C . ASP A 1 88 ? 15.960 8.297 8.564 1.00 66.94 88 ASP A C 1
ATOM 657 O O . ASP A 1 88 ? 14.859 8.771 8.826 1.00 66.94 88 ASP A O 1
ATOM 661 N N . GLU A 1 89 ? 16.081 7.194 7.825 1.00 60.44 89 GLU A N 1
ATOM 662 C CA . GLU A 1 89 ? 14.934 6.427 7.313 1.00 60.44 89 GLU A CA 1
ATOM 663 C C . GLU A 1 89 ? 13.963 6.019 8.432 1.00 60.44 89 GLU A C 1
ATOM 665 O O . GLU A 1 89 ? 12.758 5.925 8.205 1.00 60.44 89 GLU A O 1
ATOM 670 N N . ARG A 1 90 ? 14.463 5.848 9.665 1.00 58.38 90 ARG A N 1
ATOM 671 C CA . ARG A 1 90 ? 13.640 5.518 10.842 1.00 58.38 90 ARG A CA 1
ATOM 672 C C . ARG A 1 90 ? 13.114 6.729 11.619 1.00 58.38 90 ARG A C 1
ATOM 674 O O . ARG A 1 90 ? 12.279 6.546 12.499 1.00 58.38 90 ARG A O 1
ATOM 681 N N . ASP A 1 91 ? 13.568 7.941 11.298 1.00 63.66 91 ASP A N 1
ATOM 682 C CA . ASP A 1 91 ? 13.057 9.206 11.846 1.00 63.66 91 ASP A CA 1
ATOM 683 C C . ASP A 1 91 ? 13.324 10.376 10.876 1.00 63.66 91 ASP A C 1
ATOM 685 O O . ASP A 1 91 ? 14.197 11.225 11.114 1.00 63.66 91 ASP A O 1
ATOM 689 N N . PRO A 1 92 ? 12.625 10.431 9.727 1.00 64.31 92 PRO A N 1
ATOM 690 C CA . PRO A 1 92 ? 12.833 11.531 8.810 1.00 64.31 92 PRO A CA 1
ATOM 691 C C . PRO A 1 92 ? 12.156 12.781 9.354 1.00 64.31 92 PRO A C 1
ATOM 693 O O . PRO A 1 92 ? 11.031 12.728 9.857 1.00 64.31 92 PRO A O 1
ATOM 696 N N . LYS A 1 93 ? 12.772 13.935 9.104 1.00 71.06 93 LYS A N 1
ATOM 697 C CA . LYS A 1 93 ? 12.236 15.275 9.378 1.00 71.06 93 LYS A CA 1
ATOM 698 C C . LYS A 1 93 ? 10.984 15.615 8.558 1.00 71.06 93 LYS A C 1
ATOM 700 O O . LYS A 1 93 ? 10.492 16.735 8.653 1.00 71.06 93 LYS A O 1
ATOM 705 N N . LYS A 1 94 ? 10.485 14.667 7.752 1.00 81.50 94 LYS A N 1
ATOM 706 C CA . LYS A 1 94 ? 9.293 14.779 6.895 1.00 81.50 94 LYS A CA 1
ATOM 707 C C . LYS A 1 94 ? 9.368 15.998 5.964 1.00 81.50 94 LYS A C 1
ATOM 709 O O . LYS A 1 94 ? 8.382 16.692 5.749 1.00 81.50 94 LYS A O 1
ATOM 714 N N . ALA A 1 95 ? 10.558 16.272 5.441 1.00 84.25 95 ALA A N 1
ATOM 715 C CA . ALA A 1 95 ? 10.801 17.277 4.416 1.00 84.25 95 ALA A CA 1
ATOM 716 C C . ALA A 1 95 ? 11.499 16.600 3.236 1.00 84.25 95 ALA A C 1
ATOM 718 O O . ALA A 1 95 ? 12.371 15.760 3.453 1.00 84.25 95 ALA A O 1
ATOM 719 N N . LEU A 1 96 ? 11.133 16.946 2.003 1.00 90.62 96 LEU A N 1
ATOM 720 C CA . LEU A 1 96 ? 11.728 16.337 0.815 1.00 90.62 96 LEU A CA 1
ATOM 721 C C . LEU A 1 96 ? 13.204 16.724 0.646 1.00 90.62 96 LEU A C 1
ATOM 723 O O . LEU A 1 96 ? 13.577 17.896 0.709 1.00 90.62 96 LEU A O 1
ATOM 727 N N . ARG A 1 97 ? 14.033 15.735 0.314 1.00 93.44 97 ARG A N 1
ATOM 728 C CA . ARG A 1 97 ? 15.387 15.906 -0.218 1.00 93.44 97 ARG A CA 1
ATOM 729 C C . ARG A 1 97 ? 15.315 16.150 -1.713 1.00 93.44 97 ARG A C 1
ATOM 731 O O . ARG A 1 97 ? 15.301 15.208 -2.512 1.00 93.44 97 ARG A O 1
ATOM 738 N N . ARG A 1 98 ? 15.273 17.425 -2.103 1.00 94.75 98 ARG A N 1
ATOM 739 C CA . ARG A 1 98 ? 15.145 17.840 -3.508 1.00 94.75 98 ARG A CA 1
ATOM 740 C C . ARG A 1 98 ? 16.186 17.163 -4.406 1.00 94.75 98 ARG A C 1
ATOM 742 O O . ARG A 1 98 ? 15.868 16.752 -5.514 1.00 94.75 98 ARG A O 1
ATOM 749 N N . GLU A 1 99 ? 17.423 17.023 -3.942 1.00 95.19 99 GLU A N 1
ATOM 750 C CA . GLU A 1 99 ? 18.517 16.384 -4.675 1.00 95.19 99 GLU A CA 1
ATOM 751 C C . GLU A 1 99 ? 18.285 14.890 -4.942 1.00 95.19 99 GLU A C 1
ATOM 753 O O . GLU A 1 99 ? 18.672 14.389 -6.002 1.00 95.19 99 GLU A O 1
ATOM 758 N N . VAL A 1 100 ? 17.623 14.186 -4.018 1.00 94.19 100 VAL A N 1
ATOM 759 C CA . VAL A 1 100 ? 17.256 12.775 -4.189 1.00 94.19 100 VAL A CA 1
ATOM 760 C C . VAL A 1 100 ? 16.096 12.646 -5.164 1.00 94.19 100 VAL A C 1
ATOM 762 O O . VAL A 1 100 ? 16.190 11.856 -6.102 1.00 94.19 100 VAL A O 1
ATOM 765 N N . VAL A 1 101 ? 15.058 13.472 -5.014 1.00 95.56 101 VAL A N 1
ATOM 766 C CA . VAL A 1 101 ? 13.929 13.500 -5.957 1.00 95.56 101 VAL A CA 1
ATOM 767 C C . VAL A 1 101 ? 14.417 13.830 -7.369 1.00 95.56 101 VAL A C 1
ATOM 769 O O . VAL A 1 101 ? 14.041 13.156 -8.319 1.00 95.56 101 VAL A O 1
ATOM 772 N N . ALA A 1 102 ? 15.336 14.787 -7.515 1.00 96.38 102 ALA A N 1
ATOM 773 C CA . ALA A 1 102 ? 15.937 15.129 -8.801 1.00 96.38 102 ALA A CA 1
ATOM 774 C C . ALA A 1 102 ? 16.733 13.962 -9.413 1.00 96.38 102 ALA A C 1
ATOM 776 O O . ALA A 1 102 ? 16.721 13.749 -10.624 1.00 96.38 102 ALA A O 1
ATOM 777 N N . ARG A 1 103 ? 17.419 13.161 -8.586 1.00 94.81 103 ARG A N 1
ATOM 778 C CA . ARG A 1 103 ? 18.085 11.933 -9.049 1.00 94.81 103 ARG A CA 1
ATOM 779 C C . ARG A 1 103 ? 17.070 10.897 -9.537 1.00 94.81 103 ARG A C 1
ATOM 781 O O . ARG A 1 103 ? 17.313 10.280 -10.570 1.00 94.81 103 ARG A O 1
ATOM 788 N N . TYR A 1 104 ? 15.955 10.726 -8.831 1.00 95.19 104 TYR A N 1
ATOM 789 C CA . TYR A 1 104 ? 14.868 9.835 -9.246 1.00 95.19 104 TYR A CA 1
ATOM 790 C C . TYR A 1 104 ? 14.179 10.312 -10.524 1.00 95.19 104 TYR A C 1
ATOM 792 O O . TYR A 1 104 ? 13.944 9.497 -11.413 1.00 95.19 104 TYR A O 1
ATOM 800 N N . ALA A 1 105 ? 13.972 11.619 -10.674 1.00 95.25 105 ALA A N 1
ATOM 801 C CA . ALA A 1 105 ? 13.460 12.226 -11.895 1.00 95.25 105 ALA A CA 1
ATOM 802 C C . ALA A 1 105 ? 14.362 11.939 -13.103 1.00 95.25 105 ALA A C 1
ATOM 804 O O . ALA A 1 105 ? 13.887 11.435 -14.116 1.00 95.25 105 ALA A O 1
ATOM 805 N N . ARG A 1 106 ? 15.679 12.165 -12.977 1.00 93.94 106 ARG A N 1
ATOM 806 C CA . ARG A 1 106 ? 16.645 11.876 -14.053 1.00 93.94 106 ARG A CA 1
ATOM 807 C C . ARG A 1 106 ? 16.713 10.394 -14.421 1.00 93.94 106 ARG A C 1
ATOM 809 O O . ARG A 1 106 ? 16.910 10.069 -15.588 1.00 93.94 106 ARG A O 1
ATOM 816 N N . ALA A 1 107 ? 16.568 9.501 -13.441 1.00 92.50 107 ALA A N 1
ATOM 817 C CA . ALA A 1 107 ? 16.477 8.063 -13.693 1.00 92.50 107 ALA A CA 1
ATOM 818 C C . ALA A 1 107 ? 15.128 7.666 -14.320 1.00 92.50 107 ALA A C 1
ATOM 820 O O . ALA A 1 107 ? 15.051 6.665 -15.027 1.00 92.50 107 ALA A O 1
ATOM 821 N N . GLY A 1 108 ? 14.078 8.454 -14.077 1.00 93.81 108 GLY A N 1
ATOM 822 C CA . GLY A 1 108 ? 12.709 8.145 -14.460 1.00 93.81 108 GLY A CA 1
ATOM 823 C C . GLY A 1 108 ? 12.091 7.091 -13.546 1.00 93.81 108 GLY A C 1
ATOM 824 O O . GLY A 1 108 ? 11.539 6.120 -14.051 1.00 93.81 108 GLY A O 1
ATOM 825 N N . VAL A 1 109 ? 12.198 7.243 -12.220 1.00 95.75 109 VAL A N 1
ATOM 826 C CA . VAL A 1 109 ? 11.519 6.340 -11.271 1.00 95.75 109 VAL A CA 1
ATOM 827 C C . VAL A 1 109 ? 10.009 6.412 -11.481 1.00 95.75 109 VAL A C 1
ATOM 829 O O . VAL A 1 109 ? 9.441 7.507 -11.547 1.00 95.75 109 VAL A O 1
ATOM 832 N N . GLY A 1 110 ? 9.377 5.246 -11.614 1.00 94.31 110 GLY A N 1
ATOM 833 C CA . GLY A 1 110 ? 8.000 5.134 -12.073 1.00 94.31 110 GLY A CA 1
ATOM 834 C C . GLY A 1 110 ? 6.953 5.420 -11.012 1.00 94.31 110 GLY A C 1
ATOM 835 O O . GLY A 1 110 ? 5.935 6.032 -11.344 1.00 94.31 110 GLY A O 1
ATOM 836 N N . SER A 1 111 ? 7.186 5.014 -9.765 1.00 95.31 111 SER A N 1
ATOM 837 C CA . SER A 1 111 ? 6.205 5.177 -8.696 1.00 95.31 111 SER A CA 1
ATOM 838 C C . SER A 1 111 ? 6.841 5.395 -7.327 1.00 95.31 111 SER A C 1
ATOM 840 O O . SER A 1 111 ? 8.001 5.047 -7.094 1.00 95.31 111 SER A O 1
ATOM 842 N N . ILE A 1 112 ? 6.054 5.977 -6.428 1.00 93.19 112 ILE A N 1
ATOM 843 C CA . ILE A 1 112 ? 6.320 6.032 -4.997 1.00 93.19 112 ILE A CA 1
ATOM 844 C C . ILE A 1 112 ? 5.166 5.477 -4.205 1.00 93.19 112 ILE A C 1
ATOM 846 O O . ILE A 1 112 ? 4.018 5.557 -4.642 1.00 93.19 112 ILE A O 1
ATOM 850 N N . LEU A 1 113 ? 5.488 5.000 -3.012 1.00 90.50 113 LEU A N 1
ATOM 851 C CA . LEU A 1 113 ? 4.492 4.631 -2.034 1.00 90.50 113 LEU A CA 1
ATOM 852 C C . LEU A 1 113 ? 4.820 5.117 -0.631 1.00 90.50 113 LEU A C 1
ATOM 854 O O . LEU A 1 113 ? 5.928 5.539 -0.300 1.00 90.50 113 LEU A O 1
ATOM 858 N N . ASN A 1 114 ? 3.805 4.873 0.178 1.00 85.88 114 ASN A N 1
ATOM 859 C CA . ASN A 1 114 ? 3.697 5.006 1.607 1.00 85.88 114 ASN A CA 1
ATOM 860 C C . ASN A 1 114 ? 3.663 6.441 2.128 1.00 85.88 114 ASN A C 1
ATOM 862 O O . ASN A 1 114 ? 3.886 7.432 1.432 1.00 85.88 114 ASN A O 1
ATOM 866 N N . SER A 1 115 ? 3.274 6.526 3.391 1.00 85.75 115 SER A N 1
ATOM 867 C CA . SER A 1 115 ? 3.348 7.708 4.219 1.00 85.75 115 SER A CA 1
ATOM 868 C C . SER A 1 115 ? 4.730 7.777 4.854 1.00 85.75 115 SER A C 1
ATOM 870 O O . SER A 1 115 ? 5.190 6.773 5.404 1.00 85.75 115 SER A O 1
ATOM 872 N N . PRO A 1 116 ? 5.362 8.962 4.934 1.00 85.94 116 PRO A N 1
ATOM 873 C CA . PRO A 1 116 ? 6.589 9.096 5.702 1.00 85.94 116 PRO A CA 1
ATOM 874 C C . PRO A 1 116 ? 6.330 8.894 7.208 1.00 85.94 116 PRO A C 1
ATOM 876 O O . PRO A 1 116 ? 7.274 8.936 7.990 1.00 85.94 116 PRO A O 1
ATOM 879 N N . PHE A 1 117 ? 5.096 8.637 7.655 1.00 84.50 117 PHE A N 1
ATOM 880 C CA . PHE A 1 117 ? 4.730 8.309 9.038 1.00 84.50 117 PHE A CA 1
ATOM 881 C C . PHE A 1 117 ? 4.468 6.814 9.302 1.00 84.50 117 PHE A C 1
ATOM 883 O O . PHE A 1 117 ? 4.192 6.464 10.442 1.00 84.50 117 PHE A O 1
ATOM 890 N N . ALA A 1 118 ? 4.600 5.917 8.320 1.00 79.06 118 ALA A N 1
ATOM 891 C CA . ALA A 1 118 ? 4.446 4.467 8.518 1.00 79.06 118 ALA A CA 1
ATOM 892 C C . ALA A 1 118 ? 5.376 3.844 9.591 1.00 79.06 118 ALA A C 1
ATOM 894 O O . ALA A 1 118 ? 5.002 2.881 10.258 1.00 79.06 118 ALA A O 1
ATOM 895 N N . GLY A 1 119 ? 6.569 4.408 9.803 1.00 75.25 119 GLY A N 1
ATOM 896 C CA . GLY A 1 119 ? 7.503 4.075 10.884 1.00 75.25 119 GLY A CA 1
ATOM 897 C C . GLY A 1 119 ? 7.154 4.706 12.238 1.00 75.25 119 GLY A C 1
ATOM 898 O O . GLY A 1 119 ? 7.814 4.418 13.235 1.00 75.25 119 GLY A O 1
ATOM 899 N N . GLY A 1 120 ? 6.123 5.551 12.287 1.00 79.19 120 GLY A N 1
ATOM 900 C CA . GLY A 1 120 ? 5.592 6.150 13.501 1.00 79.19 120 GLY A CA 1
ATOM 901 C C . GLY A 1 120 ? 5.417 7.670 13.465 1.00 79.19 120 GLY A C 1
ATOM 902 O O . GLY A 1 120 ? 5.873 8.355 12.539 1.00 79.19 120 GLY A O 1
ATOM 903 N N . PRO A 1 121 ? 4.765 8.216 14.509 1.00 80.75 121 PRO A N 1
ATOM 904 C CA . PRO A 1 121 ? 4.560 9.641 14.661 1.00 80.75 121 PRO A CA 1
ATOM 905 C C . PRO A 1 121 ? 5.872 10.372 14.952 1.00 80.75 121 PRO A C 1
ATOM 907 O O . PRO A 1 121 ? 6.721 9.888 15.697 1.00 80.75 121 PRO A O 1
ATOM 910 N N . VAL A 1 122 ? 5.999 11.589 14.425 1.00 75.94 122 VAL A N 1
ATOM 911 C CA . VAL A 1 122 ? 7.152 12.473 14.656 1.00 75.94 122 VAL A CA 1
ATOM 912 C C . VAL A 1 122 ? 6.642 13.842 15.075 1.00 75.94 122 VAL A C 1
ATOM 914 O O . VAL A 1 122 ? 5.700 14.372 14.488 1.00 75.94 122 VAL A O 1
ATOM 917 N N . GLY A 1 123 ? 7.228 14.411 16.131 1.00 75.06 123 GLY A N 1
ATOM 918 C CA . GLY A 1 123 ? 6.820 15.726 16.640 1.00 75.06 123 GLY A CA 1
ATOM 919 C C . GLY A 1 123 ? 5.353 15.794 17.087 1.00 75.06 123 GLY A C 1
ATOM 920 O O . GLY A 1 123 ? 4.730 16.842 16.957 1.00 75.06 123 GLY A O 1
ATOM 921 N N . GLY A 1 124 ? 4.787 14.679 17.567 1.00 77.06 124 GLY A N 1
ATOM 922 C CA . GLY A 1 124 ? 3.380 14.588 17.985 1.00 77.06 124 GLY A CA 1
ATOM 923 C C . GLY A 1 124 ? 2.376 14.481 16.833 1.00 77.06 124 GLY A C 1
ATOM 924 O O . GLY A 1 124 ? 1.176 14.594 17.063 1.00 77.06 124 GLY A O 1
ATOM 925 N N . ARG A 1 125 ? 2.847 14.269 15.600 1.00 82.31 125 ARG A N 1
ATOM 926 C CA . ARG A 1 125 ? 2.013 14.152 14.400 1.00 82.31 125 ARG A CA 1
ATOM 927 C C . ARG A 1 125 ? 2.040 12.728 13.868 1.00 82.31 125 ARG A C 1
ATOM 929 O O . ARG A 1 125 ? 3.114 12.143 13.771 1.00 82.31 125 ARG A O 1
ATOM 936 N N . THR A 1 126 ? 0.882 12.203 13.485 1.00 84.75 126 THR A N 1
ATOM 937 C CA . THR A 1 126 ? 0.709 10.863 12.893 1.00 84.75 126 THR A CA 1
ATOM 938 C C . THR A 1 126 ? 0.599 10.887 11.366 1.00 84.75 126 THR A C 1
ATOM 940 O O . THR A 1 126 ? 0.559 9.833 10.741 1.00 84.75 126 THR A O 1
ATOM 943 N N . GLY A 1 127 ? 0.568 12.076 10.761 1.00 88.06 127 GLY A N 1
ATOM 944 C CA . GLY A 1 127 ? 0.399 12.261 9.326 1.00 88.06 127 GLY A CA 1
ATOM 945 C C . GLY A 1 127 ? 0.536 13.719 8.890 1.00 88.06 127 GLY A C 1
ATOM 946 O O . GLY A 1 127 ? 0.562 14.647 9.713 1.00 88.06 127 GLY A O 1
ATOM 947 N N . TRP A 1 128 ? 0.613 13.901 7.575 1.00 89.00 128 TRP A N 1
ATOM 948 C CA . TRP A 1 128 ? 0.382 15.179 6.908 1.00 89.00 128 TRP A CA 1
ATOM 949 C C . TRP A 1 128 ? -1.112 15.415 6.689 1.00 89.00 128 TRP A C 1
ATOM 951 O O . TRP A 1 128 ? -1.877 14.458 6.566 1.00 89.00 128 TRP A O 1
ATOM 961 N N . SER A 1 129 ? -1.510 16.682 6.647 1.00 89.25 129 SER A N 1
ATOM 962 C CA . SER A 1 129 ? -2.839 17.096 6.211 1.00 89.25 129 SER A CA 1
ATOM 963 C C . SER A 1 129 ? -3.004 16.936 4.692 1.00 89.25 129 SER A C 1
ATOM 965 O O . SER A 1 129 ? -2.035 16.651 3.979 1.00 89.25 129 SER A O 1
ATOM 967 N N . ALA A 1 130 ? -4.227 17.112 4.183 1.00 88.75 130 ALA A N 1
ATOM 968 C CA . ALA A 1 130 ? -4.506 17.035 2.749 1.00 88.75 130 ALA A CA 1
ATOM 969 C C . ALA A 1 130 ? -3.679 18.068 1.965 1.00 88.75 130 ALA A C 1
ATOM 971 O O . ALA A 1 130 ? -3.027 17.735 0.973 1.00 88.75 130 ALA A O 1
ATOM 972 N N . SER A 1 131 ? -3.618 19.304 2.464 1.00 88.50 131 SER A N 1
ATOM 973 C CA . SER A 1 131 ? -2.864 20.401 1.855 1.00 88.50 131 SER A CA 1
ATOM 974 C C . SER A 1 131 ? -1.351 20.157 1.848 1.00 88.50 131 SER A C 1
ATOM 976 O O . SER A 1 131 ? -0.669 20.457 0.862 1.00 88.50 131 SER A O 1
ATOM 978 N N . GLU A 1 132 ? -0.806 19.560 2.909 1.00 90.19 132 GLU A N 1
ATOM 979 C CA . GLU A 1 132 ? 0.604 19.171 2.970 1.00 90.19 132 GLU A CA 1
ATOM 980 C C . GLU A 1 132 ? 0.919 18.030 1.995 1.00 90.19 132 GLU A C 1
ATOM 982 O O . GLU A 1 132 ? 1.921 18.111 1.282 1.00 90.19 132 GLU A O 1
ATOM 987 N N . TRP A 1 133 ? 0.057 17.011 1.896 1.00 89.38 133 TRP A N 1
ATOM 988 C CA . TRP A 1 133 ? 0.196 15.951 0.894 1.00 89.38 133 TRP A CA 1
ATOM 989 C C . TRP A 1 133 ? 0.199 16.517 -0.525 1.00 89.38 133 TRP A C 1
ATOM 991 O O . TRP A 1 133 ? 1.119 16.233 -1.294 1.00 89.38 133 TRP A O 1
ATOM 1001 N N . ARG A 1 134 ? -0.767 17.382 -0.855 1.00 87.25 134 ARG A N 1
ATOM 1002 C CA . ARG A 1 134 ? -0.825 18.069 -2.154 1.00 87.25 134 ARG A CA 1
ATOM 1003 C C . ARG A 1 134 ? 0.456 18.850 -2.425 1.00 87.25 134 ARG A C 1
ATOM 1005 O O . ARG A 1 134 ? 1.040 18.703 -3.494 1.00 87.25 134 ARG A O 1
ATOM 1012 N N . THR A 1 135 ? 0.938 19.603 -1.439 1.00 88.50 135 THR A N 1
ATOM 1013 C CA . THR A 1 135 ? 2.181 20.379 -1.548 1.00 88.50 135 THR A CA 1
ATOM 1014 C C . THR A 1 135 ? 3.386 19.485 -1.845 1.00 88.50 135 THR A C 1
ATOM 1016 O O . THR A 1 135 ? 4.189 19.798 -2.722 1.00 88.50 135 THR A O 1
ATOM 1019 N N . VAL A 1 136 ? 3.531 18.365 -1.135 1.00 90.81 136 VAL A N 1
ATOM 1020 C CA . VAL A 1 136 ? 4.661 17.439 -1.308 1.00 90.81 136 VAL A CA 1
ATOM 1021 C C . VAL A 1 136 ? 4.612 16.759 -2.674 1.00 90.81 136 VAL A C 1
ATOM 1023 O O . VAL A 1 136 ? 5.626 16.726 -3.370 1.00 90.81 136 VAL A O 1
ATOM 1026 N N . ILE A 1 137 ? 3.449 16.254 -3.094 1.00 90.38 137 ILE A N 1
ATOM 1027 C CA . ILE A 1 137 ? 3.308 15.610 -4.405 1.00 90.38 137 ILE A CA 1
ATOM 1028 C C . ILE A 1 137 ? 3.557 16.625 -5.533 1.00 90.38 137 ILE A C 1
ATOM 1030 O O . ILE A 1 137 ? 4.331 16.339 -6.448 1.00 90.38 137 ILE A O 1
ATOM 1034 N N . GLN A 1 138 ? 3.020 17.845 -5.420 1.00 88.88 138 GLN A N 1
ATOM 1035 C CA . GLN A 1 138 ? 3.299 18.935 -6.362 1.00 88.88 138 GLN A CA 1
ATOM 1036 C C . GLN A 1 138 ? 4.793 19.256 -6.445 1.00 88.88 138 GLN A C 1
ATOM 1038 O O . GLN A 1 138 ? 5.321 19.428 -7.540 1.00 88.88 138 GLN A O 1
ATOM 1043 N N . GLN A 1 139 ? 5.504 19.301 -5.314 1.00 91.75 139 GLN A N 1
ATOM 1044 C CA . GLN A 1 139 ? 6.955 19.510 -5.312 1.00 91.75 139 GLN A CA 1
ATOM 1045 C C . GLN A 1 139 ? 7.692 18.386 -6.046 1.00 91.75 139 GLN A C 1
ATOM 1047 O O . GLN A 1 139 ? 8.596 18.672 -6.831 1.00 91.75 139 GLN A O 1
ATOM 1052 N N . ILE A 1 140 ? 7.307 17.123 -5.834 1.00 93.44 140 ILE A N 1
ATOM 1053 C CA . ILE A 1 140 ? 7.907 15.978 -6.533 1.00 93.44 140 ILE A CA 1
ATOM 1054 C C . ILE A 1 140 ? 7.714 16.113 -8.042 1.00 93.44 140 ILE A C 1
ATOM 1056 O O . ILE A 1 140 ? 8.679 16.022 -8.802 1.00 93.44 140 ILE A O 1
ATOM 1060 N N . HIS A 1 141 ? 6.489 16.383 -8.485 1.00 91.94 141 HIS A N 1
ATOM 1061 C CA . HIS A 1 141 ? 6.172 16.526 -9.904 1.00 91.94 141 HIS A CA 1
ATOM 1062 C C . HIS A 1 141 ? 6.821 17.756 -10.536 1.00 91.94 141 HIS A C 1
ATOM 1064 O O . HIS A 1 141 ? 7.350 17.665 -11.642 1.00 91.94 141 HIS A O 1
ATOM 1070 N N . GLN A 1 142 ? 6.898 18.873 -9.817 1.00 91.44 142 GLN A N 1
ATOM 1071 C CA . GLN A 1 142 ? 7.617 20.057 -10.274 1.00 91.44 142 GLN A CA 1
ATOM 1072 C C . GLN A 1 142 ? 9.114 19.770 -10.472 1.00 91.44 142 GLN A C 1
ATOM 1074 O O . GLN A 1 142 ? 9.690 20.178 -11.479 1.00 91.44 142 GLN A O 1
ATOM 1079 N N . ILE A 1 143 ? 9.741 19.007 -9.572 1.00 94.81 143 ILE A N 1
ATOM 1080 C CA . ILE A 1 143 ? 11.135 18.569 -9.742 1.00 94.81 143 ILE A CA 1
ATOM 1081 C C . ILE A 1 143 ? 11.269 17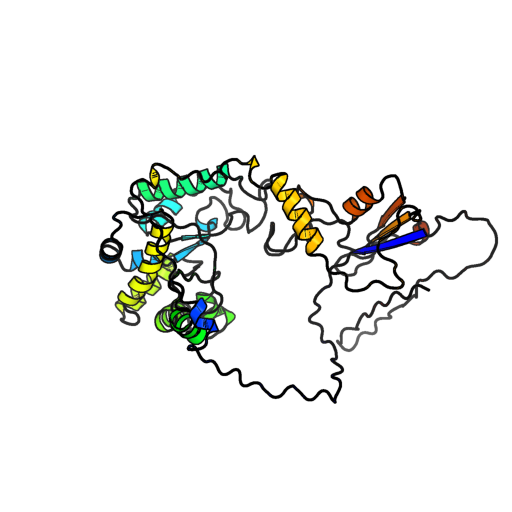.649 -10.966 1.00 94.81 143 ILE A C 1
ATOM 1083 O O . ILE A 1 143 ? 12.225 17.787 -11.724 1.00 94.81 143 ILE A O 1
ATOM 1087 N N . TYR A 1 144 ? 10.312 16.747 -11.204 1.00 93.94 144 TYR A N 1
ATOM 1088 C CA . TYR A 1 144 ? 10.287 15.913 -12.414 1.00 93.94 144 TYR A CA 1
ATOM 1089 C C . TYR A 1 144 ? 10.232 16.753 -13.697 1.00 93.94 144 TYR A C 1
ATOM 1091 O O . TYR A 1 144 ? 11.012 16.508 -14.620 1.00 93.94 144 TYR A O 1
ATOM 1099 N N . LYS A 1 145 ? 9.376 17.782 -13.726 1.00 91.19 145 LYS A N 1
ATOM 1100 C CA . LYS A 1 145 ? 9.282 18.747 -14.832 1.00 91.19 145 LYS A CA 1
ATOM 1101 C C . LYS A 1 145 ? 10.605 19.490 -15.043 1.00 91.19 145 LYS A C 1
ATOM 1103 O O . LYS A 1 145 ? 11.081 19.583 -16.171 1.00 91.19 145 LYS A O 1
ATOM 1108 N N . GLU A 1 146 ? 11.221 19.986 -13.969 1.00 94.12 146 GLU A N 1
ATOM 1109 C CA . GLU A 1 146 ? 12.491 20.733 -14.010 1.00 94.12 146 GLU A CA 1
ATOM 1110 C C . GLU A 1 146 ? 13.672 19.896 -14.514 1.00 94.12 146 GLU A C 1
ATOM 1112 O O . GLU A 1 146 ? 14.535 20.411 -15.223 1.00 94.12 146 GLU A O 1
ATOM 1117 N N . GLU A 1 147 ? 13.703 18.607 -14.179 1.00 95.38 147 GLU A N 1
ATOM 1118 C CA . GLU A 1 147 ? 14.730 17.668 -14.643 1.00 95.38 147 GLU A CA 1
ATOM 1119 C C . GLU A 1 147 ? 14.428 17.098 -16.044 1.00 95.38 147 GLU A C 1
ATOM 1121 O O . GLU A 1 147 ? 15.206 16.297 -16.564 1.00 95.38 147 GLU A O 1
ATOM 1126 N N . GLY A 1 148 ? 13.320 17.510 -16.672 1.00 89.81 148 GLY A N 1
ATOM 1127 C CA . GLY A 1 148 ? 12.935 17.089 -18.020 1.00 89.81 148 GLY A CA 1
ATOM 1128 C C . GLY A 1 148 ? 12.463 15.636 -18.108 1.00 89.81 148 GLY A C 1
ATOM 1129 O O . GLY A 1 148 ? 12.584 15.018 -19.167 1.00 89.81 148 GLY A O 1
ATOM 1130 N N . ALA A 1 149 ? 11.949 15.068 -17.013 1.00 88.38 149 ALA A N 1
ATOM 1131 C CA . ALA A 1 149 ? 11.405 13.717 -17.015 1.00 88.38 149 ALA A CA 1
ATOM 1132 C C . ALA A 1 149 ? 10.135 13.662 -17.879 1.00 88.38 149 ALA A C 1
ATOM 1134 O O . ALA A 1 149 ? 9.147 14.337 -17.599 1.00 88.38 149 ALA A O 1
ATOM 1135 N N . ALA A 1 150 ? 10.152 12.825 -18.919 1.00 82.81 150 ALA A N 1
ATOM 1136 C CA . ALA A 1 150 ? 9.020 12.675 -19.837 1.00 82.81 150 ALA A CA 1
ATOM 1137 C C . ALA A 1 150 ? 7.781 12.051 -19.173 1.00 82.81 150 ALA A C 1
ATOM 1139 O O . ALA A 1 150 ? 6.668 12.228 -19.653 1.00 82.81 150 ALA A O 1
ATOM 1140 N N . VAL A 1 151 ? 7.980 11.305 -18.084 1.00 91.19 151 VAL A N 1
ATOM 1141 C CA . VAL A 1 151 ? 6.931 10.549 -17.404 1.00 91.19 151 VAL A CA 1
ATOM 1142 C C . VAL A 1 151 ? 6.977 10.882 -15.909 1.00 91.19 151 VAL A C 1
ATOM 1144 O O . VAL A 1 151 ? 7.991 10.582 -15.268 1.00 91.19 151 VAL A O 1
ATOM 1147 N N . PRO A 1 152 ? 5.916 11.476 -15.330 1.00 90.62 152 PRO A N 1
ATOM 1148 C CA . PRO A 1 152 ? 5.841 11.737 -13.900 1.00 90.62 152 PRO A CA 1
ATOM 1149 C C . PRO A 1 152 ? 5.780 10.445 -13.090 1.00 90.62 152 PRO A C 1
ATOM 1151 O O . PRO A 1 152 ? 5.458 9.358 -13.578 1.00 90.62 152 PRO A O 1
ATOM 1154 N N . MET A 1 153 ? 6.078 10.586 -11.809 1.00 92.19 153 MET A N 1
ATOM 1155 C CA . MET A 1 153 ? 5.965 9.528 -10.819 1.00 92.19 153 MET A CA 1
ATOM 1156 C C . MET A 1 153 ? 4.499 9.306 -10.420 1.00 92.19 153 MET A C 1
ATOM 1158 O O . MET A 1 153 ? 3.783 10.265 -10.145 1.00 92.19 153 MET A O 1
ATOM 1162 N N . LEU A 1 154 ? 4.061 8.050 -10.359 1.00 92.75 154 LEU A N 1
ATOM 1163 C CA . LEU A 1 154 ? 2.742 7.660 -9.849 1.00 92.75 154 LEU A CA 1
ATOM 1164 C C . LEU A 1 154 ? 2.800 7.482 -8.325 1.00 92.75 154 LEU A C 1
ATOM 1166 O O . LEU A 1 154 ? 3.662 6.748 -7.843 1.00 92.75 154 LEU A O 1
ATOM 1170 N N . TYR A 1 155 ? 1.878 8.076 -7.567 1.00 89.75 155 TYR A N 1
ATOM 1171 C CA . TYR A 1 155 ? 1.655 7.660 -6.178 1.00 89.75 155 TYR A CA 1
ATOM 1172 C C . TYR A 1 155 ? 0.810 6.382 -6.189 1.00 89.75 155 TYR A C 1
ATOM 1174 O O . TYR A 1 155 ? -0.317 6.403 -6.678 1.00 89.75 155 TYR A O 1
ATOM 1182 N N . GLY A 1 156 ? 1.384 5.263 -5.750 1.00 81.31 156 GLY A N 1
ATOM 1183 C CA . GLY A 1 156 ? 0.790 3.935 -5.895 1.00 81.31 156 GLY A CA 1
ATOM 1184 C C . GLY A 1 156 ? 0.659 3.179 -4.575 1.00 81.31 156 GLY A C 1
ATOM 1185 O O . GLY A 1 156 ? 1.264 3.538 -3.566 1.00 81.31 156 GLY A O 1
ATOM 1186 N N . VAL A 1 157 ? -0.133 2.110 -4.622 1.00 72.56 157 VAL A N 1
ATOM 1187 C CA . VAL A 1 157 ? -0.316 1.120 -3.549 1.00 72.56 157 VAL A CA 1
ATOM 1188 C C . VAL A 1 157 ? 0.186 -0.236 -4.067 1.00 72.56 157 VAL A C 1
ATOM 1190 O O . VAL A 1 157 ? 0.258 -0.437 -5.284 1.00 72.56 157 VAL A O 1
ATOM 1193 N N . ASP A 1 158 ? 0.572 -1.144 -3.173 1.00 76.06 158 ASP A N 1
ATOM 1194 C CA . ASP A 1 158 ? 0.855 -2.539 -3.520 1.00 76.06 158 ASP A CA 1
ATOM 1195 C C . ASP A 1 158 ? -0.404 -3.292 -3.952 1.00 76.06 158 ASP A C 1
ATOM 1197 O O . ASP A 1 158 ? -1.539 -2.897 -3.685 1.00 76.06 158 ASP A O 1
ATOM 1201 N N . THR A 1 159 ? -0.194 -4.405 -4.661 1.00 76.25 159 THR A N 1
ATOM 1202 C CA . THR A 1 159 ? -1.310 -5.222 -5.161 1.00 76.25 159 THR A CA 1
ATOM 1203 C C . THR A 1 159 ? -1.076 -6.727 -5.063 1.00 76.25 159 THR A C 1
ATOM 1205 O O . THR A 1 159 ? -2.046 -7.469 -4.910 1.00 76.25 159 THR A O 1
ATOM 1208 N N . ILE A 1 160 ? 0.171 -7.210 -5.152 1.00 81.75 160 ILE A N 1
ATOM 1209 C CA . ILE A 1 160 ? 0.461 -8.638 -5.342 1.00 81.75 160 ILE A CA 1
ATOM 1210 C C . ILE A 1 160 ? 1.507 -9.162 -4.356 1.00 81.75 160 ILE A C 1
ATOM 1212 O O . ILE A 1 160 ? 2.656 -8.729 -4.355 1.00 81.75 160 ILE A O 1
ATOM 1216 N N . HIS A 1 161 ? 1.122 -10.206 -3.620 1.00 77.62 161 HIS A N 1
ATOM 1217 C CA . HIS A 1 161 ? 2.033 -11.124 -2.938 1.00 77.62 161 HIS A CA 1
ATOM 1218 C C . HIS A 1 161 ? 2.245 -12.383 -3.797 1.00 77.62 161 HIS A C 1
ATOM 1220 O O . HIS A 1 161 ? 1.284 -12.991 -4.280 1.00 77.62 161 HIS A O 1
ATOM 1226 N N . GLY A 1 162 ? 3.494 -12.819 -3.939 1.00 74.62 162 GLY A N 1
ATOM 1227 C CA . GLY A 1 162 ? 3.901 -13.988 -4.712 1.00 74.62 162 GLY A CA 1
ATOM 1228 C C . GLY A 1 162 ? 4.269 -13.695 -6.170 1.00 74.62 162 GLY A C 1
ATOM 1229 O O . GLY A 1 162 ? 3.703 -12.829 -6.831 1.00 74.62 162 GLY A O 1
ATOM 1230 N N . ALA A 1 163 ? 5.177 -14.507 -6.715 1.00 73.69 163 ALA A N 1
ATOM 1231 C CA . ALA A 1 163 ? 5.624 -14.453 -8.110 1.00 73.69 163 ALA A CA 1
ATOM 1232 C C . ALA A 1 163 ? 5.341 -15.788 -8.826 1.00 73.69 163 ALA A C 1
ATOM 1234 O O . ALA A 1 163 ? 6.251 -16.571 -9.105 1.00 73.69 163 ALA A O 1
ATOM 1235 N N . THR A 1 164 ? 4.063 -16.097 -9.095 1.00 86.81 164 THR A N 1
ATOM 1236 C CA . THR A 1 164 ? 3.676 -17.390 -9.698 1.00 86.81 164 THR A CA 1
ATOM 1237 C C . THR A 1 164 ? 2.998 -17.241 -11.056 1.00 86.81 164 THR A C 1
ATOM 1239 O O . THR A 1 164 ? 2.002 -16.535 -11.203 1.00 86.81 164 THR A O 1
ATOM 1242 N N . LYS A 1 165 ? 3.498 -17.982 -12.050 1.00 90.56 165 LYS A N 1
ATOM 1243 C CA . LYS A 1 165 ? 2.949 -18.019 -13.413 1.00 90.56 165 LYS A CA 1
ATOM 1244 C C . LYS A 1 165 ? 1.470 -18.395 -13.454 1.00 90.56 165 LYS A C 1
ATOM 1246 O O . LYS A 1 165 ? 0.673 -17.715 -14.086 1.00 90.56 165 LYS A O 1
ATOM 1251 N N . LYS A 1 166 ? 1.097 -19.448 -12.724 1.00 90.81 166 LYS A N 1
ATOM 1252 C CA . LYS A 1 166 ? -0.268 -19.987 -12.739 1.00 90.81 166 LYS A CA 1
ATOM 1253 C C . LYS A 1 166 ? -1.316 -18.972 -12.275 1.00 90.81 166 LYS A C 1
ATOM 1255 O O . LYS A 1 166 ? -2.428 -18.973 -12.786 1.00 90.81 166 LYS A O 1
ATOM 1260 N N . LEU A 1 167 ? -0.982 -18.138 -11.290 1.00 91.88 167 LEU A N 1
ATOM 1261 C CA . LEU A 1 167 ? -1.913 -17.129 -10.786 1.00 91.88 167 LEU A CA 1
ATOM 1262 C C . LEU A 1 167 ? -1.825 -15.842 -11.596 1.00 91.88 167 LEU A C 1
ATOM 1264 O O . LEU A 1 167 ? -2.849 -15.317 -12.011 1.00 91.88 167 LEU A O 1
ATOM 1268 N N . LEU A 1 168 ? -0.612 -15.337 -11.823 1.00 92.94 168 LEU A N 1
ATOM 1269 C CA . LEU A 1 168 ? -0.440 -14.013 -12.410 1.00 92.94 168 LEU A CA 1
ATOM 1270 C C . LEU A 1 168 ? -0.607 -14.020 -13.924 1.00 92.94 168 LEU A C 1
ATOM 1272 O O . LEU A 1 168 ? -1.139 -13.059 -14.455 1.00 92.94 168 LEU A O 1
ATOM 1276 N N . VAL A 1 169 ? -0.186 -15.080 -14.614 1.00 92.50 169 VAL A N 1
ATOM 1277 C CA . VAL A 1 169 ? -0.236 -15.166 -16.080 1.00 92.50 169 VAL A CA 1
ATOM 1278 C C . VAL A 1 169 ? -1.456 -15.949 -16.531 1.00 92.50 169 VAL A C 1
ATOM 1280 O O . VAL A 1 169 ? -2.296 -15.378 -17.216 1.00 92.50 169 VAL A O 1
ATOM 1283 N N . ASP A 1 170 ? -1.562 -17.221 -16.140 1.00 92.12 170 ASP A N 1
ATOM 1284 C CA . ASP A 1 170 ? -2.650 -18.078 -16.619 1.00 92.12 170 ASP A CA 1
ATOM 1285 C C . ASP A 1 170 ? -3.983 -17.513 -16.090 1.00 92.12 170 ASP A C 1
ATOM 1287 O O . ASP A 1 170 ? -4.722 -16.861 -16.822 1.00 92.12 170 ASP A O 1
ATOM 1291 N N . LEU A 1 171 ? -4.221 -17.577 -14.777 1.00 89.88 171 LEU A N 1
ATOM 1292 C CA . LEU A 1 171 ? -5.493 -17.127 -14.212 1.00 89.88 171 LEU A CA 1
ATOM 1293 C C . LEU A 1 171 ? -5.781 -15.634 -14.452 1.00 89.88 171 LEU A C 1
ATOM 1295 O O . LEU A 1 171 ? -6.842 -15.288 -14.963 1.00 89.88 171 LEU A O 1
ATOM 1299 N N . LEU A 1 172 ? -4.880 -14.740 -14.038 1.00 90.94 172 LEU A N 1
ATOM 1300 C CA . LEU A 1 172 ? -5.179 -13.308 -14.001 1.00 90.94 172 LEU A CA 1
ATOM 1301 C C . LEU A 1 172 ? -5.108 -12.654 -15.389 1.00 90.94 172 LEU A C 1
ATOM 1303 O O . LEU A 1 172 ? -6.073 -12.009 -15.800 1.00 90.94 172 LEU A O 1
ATOM 1307 N N . ARG A 1 173 ? -4.004 -12.814 -16.138 1.00 90.31 173 ARG A N 1
ATOM 1308 C CA . ARG A 1 173 ? -3.904 -12.217 -17.485 1.00 90.31 173 ARG A CA 1
ATOM 1309 C C . ARG A 1 173 ? -4.776 -12.931 -18.508 1.00 90.31 173 ARG A C 1
ATOM 1311 O O . ARG A 1 173 ? -5.434 -12.243 -19.277 1.00 90.31 173 ARG A O 1
ATOM 1318 N N . HIS A 1 174 ? -4.749 -14.262 -18.572 1.00 90.00 174 HIS A N 1
ATOM 1319 C CA . HIS A 1 174 ? -5.431 -14.998 -19.639 1.00 90.00 174 HIS A CA 1
ATOM 1320 C C . HIS A 1 174 ? -6.900 -15.263 -19.299 1.00 90.00 174 HIS A C 1
ATOM 1322 O O . HIS A 1 174 ? -7.792 -14.819 -20.023 1.00 90.00 174 HIS A O 1
ATOM 1328 N N . ASP A 1 175 ? -7.176 -15.940 -18.187 1.00 87.50 175 ASP A N 1
ATOM 1329 C CA . ASP A 1 175 ? -8.526 -16.438 -17.912 1.00 87.50 175 ASP A CA 1
ATOM 1330 C C . ASP A 1 175 ? -9.480 -15.330 -17.430 1.00 87.50 175 ASP A C 1
ATOM 1332 O O . ASP A 1 175 ? -10.631 -15.267 -17.869 1.00 87.50 175 ASP A O 1
ATOM 1336 N N . MET A 1 176 ? -8.987 -14.400 -16.603 1.00 88.44 176 MET A N 1
ATOM 1337 C CA . MET A 1 176 ? -9.717 -13.202 -16.161 1.00 88.44 176 MET A CA 1
ATOM 1338 C C . MET A 1 176 ? -9.559 -12.000 -17.106 1.00 88.44 176 MET A C 1
ATOM 1340 O O . MET A 1 176 ? -10.247 -11.003 -16.914 1.00 88.44 176 MET A O 1
ATOM 1344 N N . ASN A 1 177 ? -8.686 -12.080 -18.119 1.00 86.94 177 ASN A N 1
ATOM 1345 C CA . ASN A 1 177 ? -8.410 -10.995 -19.072 1.00 86.94 177 ASN A CA 1
ATOM 1346 C C . ASN A 1 177 ? -8.012 -9.658 -18.407 1.00 86.94 177 ASN A C 1
ATOM 1348 O O . ASN A 1 177 ? -8.380 -8.579 -18.875 1.00 86.94 177 ASN A O 1
ATOM 1352 N N . PHE A 1 178 ? -7.269 -9.708 -17.297 1.00 89.12 178 PHE A N 1
ATOM 1353 C CA . PHE A 1 178 ? -6.848 -8.505 -16.583 1.00 89.12 178 PHE A CA 1
ATOM 1354 C C . PHE A 1 178 ? -5.723 -7.766 -17.326 1.00 89.12 178 PHE A C 1
ATOM 1356 O O . PHE A 1 178 ? -4.590 -8.251 -17.431 1.00 89.12 178 PHE A O 1
ATOM 1363 N N . SER A 1 179 ? -6.004 -6.546 -17.783 1.00 87.69 179 SER A N 1
ATOM 1364 C CA . SER A 1 179 ? -5.065 -5.687 -18.521 1.00 87.69 179 SER A CA 1
ATOM 1365 C C . SER A 1 179 ? -4.345 -4.640 -17.663 1.00 87.69 179 SER A C 1
ATOM 1367 O O . SER A 1 179 ? -3.419 -3.998 -18.155 1.00 87.69 179 SER A O 1
ATOM 1369 N N . GLY A 1 180 ? -4.729 -4.480 -16.393 1.00 87.88 180 GLY A N 1
ATOM 1370 C CA . GLY A 1 180 ? -4.210 -3.428 -15.514 1.00 87.88 180 GLY A CA 1
ATOM 1371 C C . GLY A 1 180 ? -2.772 -3.639 -15.026 1.00 87.88 180 GLY A C 1
ATOM 1372 O O . GLY A 1 180 ? -2.103 -4.622 -15.355 1.00 87.88 180 GLY A O 1
ATOM 1373 N N . LEU A 1 181 ? -2.290 -2.700 -14.217 1.00 91.94 181 LEU A N 1
ATOM 1374 C CA . LEU A 1 181 ? -0.953 -2.725 -13.624 1.00 91.94 181 LEU A CA 1
ATOM 1375 C C . LEU A 1 181 ? -0.834 -3.768 -12.497 1.00 91.94 181 LEU A C 1
ATOM 1377 O O . LEU A 1 181 ? -1.721 -3.856 -11.650 1.00 91.94 181 LEU A O 1
ATOM 1381 N N . LEU A 1 182 ? 0.282 -4.509 -12.453 1.00 94.06 182 LEU A N 1
ATOM 1382 C CA . LEU A 1 182 ? 0.651 -5.367 -11.317 1.00 94.06 182 LEU A CA 1
ATOM 1383 C C . LEU A 1 182 ? 1.891 -4.846 -10.588 1.00 94.06 182 LEU A C 1
ATOM 1385 O O . LEU A 1 182 ? 2.977 -4.762 -11.167 1.00 94.06 182 LEU A O 1
ATOM 1389 N N . VAL A 1 183 ? 1.732 -4.575 -9.295 1.00 94.38 183 VAL A N 1
ATOM 1390 C CA . VAL A 1 183 ? 2.781 -4.070 -8.400 1.00 94.38 183 VAL A CA 1
ATOM 1391 C C . VAL A 1 183 ? 3.047 -5.091 -7.298 1.00 94.38 183 VAL A C 1
ATOM 1393 O O . VAL A 1 183 ? 2.103 -5.530 -6.632 1.00 94.38 183 VAL A O 1
ATOM 1396 N N . SER A 1 184 ? 4.309 -5.476 -7.104 1.00 93.50 184 SER A N 1
ATOM 1397 C CA . SER A 1 184 ? 4.675 -6.379 -6.009 1.00 93.50 184 SER A CA 1
ATOM 1398 C C . SER A 1 184 ? 4.484 -5.721 -4.646 1.00 93.50 184 SER A C 1
ATOM 1400 O O . SER A 1 184 ? 4.566 -4.502 -4.527 1.00 93.50 184 SER A O 1
ATOM 1402 N N . ASP A 1 185 ? 4.320 -6.535 -3.610 1.00 91.38 185 ASP A N 1
ATOM 1403 C CA . ASP A 1 185 ? 4.519 -6.094 -2.231 1.00 91.38 185 ASP A CA 1
ATOM 1404 C C . ASP A 1 185 ? 6.005 -5.789 -1.949 1.00 91.38 185 ASP A C 1
ATOM 1406 O O . ASP A 1 185 ? 6.897 -6.044 -2.778 1.00 91.38 185 ASP A O 1
ATOM 1410 N N . TYR A 1 186 ? 6.274 -5.237 -0.769 1.00 89.06 186 TYR A N 1
ATOM 1411 C CA . TYR A 1 186 ? 7.576 -4.760 -0.339 1.00 89.06 186 TYR A CA 1
ATOM 1412 C C . TYR A 1 186 ? 8.620 -5.874 -0.290 1.00 89.06 186 TYR A C 1
ATOM 1414 O O . TYR A 1 186 ? 8.573 -6.784 0.552 1.00 89.06 186 TYR A O 1
ATOM 1422 N N . SER A 1 187 ? 9.633 -5.741 -1.154 1.00 90.25 187 SER A N 1
ATOM 1423 C CA . SER A 1 187 ? 10.757 -6.678 -1.261 1.00 90.25 187 SER A CA 1
ATOM 1424 C C . SER A 1 187 ? 10.314 -8.109 -1.624 1.00 90.25 187 SER A C 1
ATOM 1426 O O . SER A 1 187 ? 11.060 -9.065 -1.433 1.00 90.25 187 SER A O 1
ATOM 1428 N N . GLU A 1 188 ? 9.112 -8.279 -2.186 1.00 92.00 188 GLU A N 1
ATOM 1429 C CA . GLU A 1 188 ? 8.552 -9.593 -2.532 1.00 92.00 188 GLU A CA 1
ATOM 1430 C C . GLU A 1 188 ? 9.465 -10.383 -3.484 1.00 92.00 188 GLU A C 1
ATOM 1432 O O . GLU A 1 188 ? 9.697 -11.579 -3.298 1.00 92.00 188 GLU A O 1
ATOM 1437 N N . VAL A 1 189 ? 10.058 -9.703 -4.472 1.00 92.81 189 VAL A N 1
ATOM 1438 C CA . VAL A 1 189 ? 11.023 -10.322 -5.391 1.00 92.81 189 VAL A CA 1
ATOM 1439 C C . VAL A 1 189 ? 12.268 -10.789 -4.630 1.00 92.81 189 VAL A C 1
ATOM 1441 O O . VAL A 1 189 ? 12.690 -11.933 -4.783 1.00 92.81 189 VAL A O 1
ATOM 1444 N N . ASP A 1 190 ? 12.833 -9.970 -3.744 1.00 92.69 190 ASP A N 1
ATOM 1445 C CA . ASP A 1 190 ? 14.042 -10.336 -2.993 1.00 92.69 190 ASP A CA 1
ATOM 1446 C C . ASP A 1 190 ? 13.780 -11.496 -2.019 1.00 92.69 190 ASP A C 1
ATOM 1448 O O . ASP A 1 190 ? 14.648 -12.353 -1.809 1.00 92.69 190 ASP A O 1
ATOM 1452 N N . ARG A 1 191 ? 12.567 -11.568 -1.457 1.00 92.44 191 ARG A N 1
ATOM 1453 C CA . ARG A 1 191 ? 12.129 -12.641 -0.552 1.00 92.44 191 ARG A CA 1
ATOM 1454 C C . ARG A 1 191 ? 12.100 -14.009 -1.211 1.00 92.44 191 ARG A C 1
ATOM 1456 O O . ARG A 1 191 ? 12.277 -15.007 -0.509 1.00 92.44 191 ARG A O 1
ATOM 1463 N N . MET A 1 192 ? 12.007 -14.094 -2.542 1.00 93.31 192 MET A N 1
ATOM 1464 C CA . MET A 1 192 ? 12.222 -15.360 -3.256 1.00 93.31 192 MET A CA 1
ATOM 1465 C C . MET A 1 192 ? 13.588 -15.977 -2.923 1.00 93.31 192 MET A C 1
ATOM 1467 O O . MET A 1 192 ? 13.706 -17.201 -2.849 1.00 93.31 192 MET A O 1
ATOM 1471 N N . TYR A 1 193 ? 14.609 -15.146 -2.701 1.00 93.88 193 TYR A N 1
ATOM 1472 C CA . TYR A 1 193 ? 15.934 -15.568 -2.253 1.00 93.88 193 TYR A CA 1
ATOM 1473 C C . TYR A 1 193 ? 16.024 -15.640 -0.720 1.00 93.88 193 TYR A C 1
ATOM 1475 O O . TYR A 1 193 ? 16.387 -16.686 -0.169 1.00 93.88 193 TYR A O 1
ATOM 1483 N N . SER A 1 194 ? 15.702 -14.541 -0.029 1.00 93.56 194 SER A N 1
ATOM 1484 C CA . SER A 1 194 ? 16.030 -14.364 1.393 1.00 93.56 194 SER A CA 1
ATOM 1485 C C . SER A 1 194 ? 15.116 -15.129 2.357 1.00 93.56 194 SER A C 1
ATOM 1487 O O . SER A 1 194 ? 15.595 -15.559 3.407 1.00 93.56 194 SER A O 1
ATOM 1489 N N . GLU A 1 195 ? 13.846 -15.349 2.002 1.00 93.81 195 GLU A N 1
ATOM 1490 C CA . GLU A 1 195 ? 12.844 -15.985 2.874 1.00 93.81 195 GLU A CA 1
ATOM 1491 C C . GLU A 1 195 ? 12.342 -17.325 2.320 1.00 93.81 195 GLU A C 1
ATOM 1493 O O . GLU A 1 195 ? 12.245 -18.309 3.054 1.00 93.81 195 GLU A O 1
ATOM 1498 N N . HIS A 1 196 ? 12.038 -17.392 1.022 1.00 93.12 196 HIS A N 1
ATOM 1499 C CA . HIS A 1 196 ? 11.462 -18.585 0.394 1.00 93.12 196 HIS A CA 1
ATOM 1500 C C . HIS A 1 196 ? 12.504 -19.565 -0.148 1.00 93.12 196 HIS A C 1
ATOM 1502 O O . HIS A 1 196 ? 12.168 -20.720 -0.413 1.00 93.12 196 HIS A O 1
ATOM 1508 N N . HIS A 1 197 ? 13.754 -19.121 -0.313 1.00 93.69 197 HIS A N 1
ATOM 1509 C CA . HIS A 1 197 ? 14.869 -19.934 -0.808 1.00 93.69 197 HIS A CA 1
ATOM 1510 C C . HIS A 1 197 ? 14.569 -20.661 -2.139 1.00 93.69 197 HIS A C 1
ATOM 1512 O O . HIS A 1 197 ? 14.986 -21.802 -2.347 1.00 93.69 197 HIS A O 1
ATOM 1518 N N . LEU A 1 198 ? 13.833 -20.006 -3.045 1.00 92.31 198 LEU A N 1
ATOM 1519 C CA . LEU A 1 198 ? 13.439 -20.536 -4.359 1.00 92.31 198 LEU A CA 1
ATOM 1520 C C . LEU A 1 198 ? 14.536 -20.388 -5.415 1.00 92.31 198 LEU A C 1
ATOM 1522 O O . LEU A 1 198 ? 14.596 -21.155 -6.375 1.00 92.31 198 LEU A O 1
ATOM 1526 N N . VAL A 1 199 ? 15.387 -19.382 -5.248 1.00 94.62 199 VAL A N 1
ATOM 1527 C CA . VAL A 1 199 ? 16.437 -19.000 -6.193 1.00 94.62 199 VAL A CA 1
ATOM 1528 C C . VAL A 1 199 ? 17.738 -18.724 -5.436 1.00 94.62 199 VAL A C 1
ATOM 1530 O O . VAL A 1 199 ? 17.687 -18.447 -4.240 1.00 94.62 199 VAL A O 1
ATOM 1533 N N . PRO A 1 200 ? 18.915 -18.809 -6.084 1.00 95.75 200 PRO A N 1
ATOM 1534 C CA . PRO A 1 200 ? 20.199 -18.704 -5.389 1.00 95.75 200 PRO A CA 1
ATOM 1535 C C . PRO A 1 200 ? 20.707 -17.263 -5.211 1.00 95.75 200 PRO A C 1
ATOM 1537 O O . PRO A 1 200 ? 21.737 -17.070 -4.568 1.00 95.75 200 PRO A O 1
ATOM 1540 N N . SER A 1 201 ? 20.027 -16.260 -5.778 1.00 95.38 201 SER A N 1
ATOM 1541 C CA . SER A 1 201 ? 20.376 -14.842 -5.638 1.00 95.38 201 SER A CA 1
ATOM 1542 C C . SER A 1 201 ? 19.173 -13.926 -5.910 1.00 95.38 201 SER A C 1
ATOM 1544 O O . SER A 1 201 ? 18.196 -14.353 -6.528 1.00 95.38 201 SER A O 1
ATOM 1546 N N . VAL A 1 202 ? 19.257 -12.652 -5.508 1.00 93.31 202 VAL A N 1
ATOM 1547 C CA . VAL A 1 202 ? 18.259 -11.620 -5.867 1.00 93.31 202 VAL A CA 1
ATOM 1548 C C . VAL A 1 202 ? 18.229 -11.379 -7.382 1.00 93.31 202 VAL A C 1
ATOM 1550 O O . VAL A 1 202 ? 17.157 -11.250 -7.965 1.00 93.31 202 VAL A O 1
ATOM 1553 N N . ALA A 1 203 ? 19.380 -11.421 -8.061 1.00 94.25 203 ALA A N 1
ATOM 1554 C CA . ALA A 1 203 ? 19.429 -11.303 -9.519 1.00 94.25 203 ALA A CA 1
ATOM 1555 C C . ALA A 1 203 ? 18.667 -12.444 -10.220 1.00 94.25 203 ALA A C 1
ATOM 1557 O O . ALA A 1 203 ? 17.965 -12.219 -11.208 1.00 94.25 203 ALA A O 1
ATOM 1558 N N . ASP A 1 204 ? 18.747 -13.667 -9.683 1.00 95.38 204 ASP A N 1
ATOM 1559 C CA . ASP A 1 204 ? 17.935 -14.789 -10.155 1.00 95.38 204 ASP A CA 1
ATOM 1560 C C . ASP A 1 204 ? 16.449 -14.609 -9.844 1.00 95.38 204 ASP A C 1
ATOM 1562 O O . ASP A 1 204 ? 15.621 -15.028 -10.650 1.00 95.38 204 ASP A O 1
ATOM 1566 N N . ALA A 1 205 ? 16.098 -13.966 -8.728 1.00 94.81 205 ALA A N 1
ATOM 1567 C CA . ALA A 1 205 ? 14.710 -13.640 -8.409 1.00 94.81 205 ALA A CA 1
ATOM 1568 C C . ALA A 1 205 ? 14.109 -12.665 -9.426 1.00 94.81 205 ALA A C 1
ATOM 1570 O O . ALA A 1 205 ? 13.037 -12.932 -9.972 1.00 94.81 205 ALA A O 1
ATOM 1571 N N . VAL A 1 206 ? 14.830 -11.586 -9.750 1.00 95.44 206 VAL A N 1
ATOM 1572 C CA . VAL A 1 206 ? 14.433 -10.621 -10.788 1.00 95.44 206 VAL A CA 1
ATOM 1573 C C . VAL A 1 206 ? 14.283 -11.322 -12.138 1.00 95.44 206 VAL A C 1
ATOM 1575 O O . VAL A 1 206 ? 13.263 -11.170 -12.812 1.00 95.44 206 VAL A O 1
ATOM 1578 N N . ARG A 1 207 ? 15.263 -12.153 -12.516 1.00 96.00 207 ARG A N 1
ATOM 1579 C CA . ARG A 1 207 ? 15.223 -12.922 -13.765 1.00 96.00 207 ARG A CA 1
ATOM 1580 C C . ARG A 1 207 ? 14.004 -13.842 -13.831 1.00 96.00 207 ARG A C 1
ATOM 1582 O O . ARG A 1 207 ? 13.279 -13.798 -14.820 1.00 96.00 207 ARG A O 1
ATOM 1589 N N . VAL A 1 208 ? 13.777 -14.668 -12.808 1.00 94.94 208 VAL A N 1
ATOM 1590 C CA . VAL A 1 208 ? 12.643 -15.607 -12.764 1.00 94.94 208 VAL A CA 1
ATOM 1591 C C . VAL A 1 208 ? 11.317 -14.854 -12.775 1.00 94.94 208 VAL A C 1
ATOM 1593 O O . VAL A 1 208 ? 10.419 -15.235 -13.519 1.00 94.94 208 VAL A O 1
ATOM 1596 N N . THR A 1 209 ? 11.207 -13.756 -12.027 1.00 95.19 209 THR A N 1
ATOM 1597 C CA . THR A 1 209 ? 10.004 -12.913 -12.011 1.00 95.19 209 THR A CA 1
ATOM 1598 C C . THR A 1 209 ? 9.666 -12.415 -13.413 1.00 95.19 209 THR A C 1
ATOM 1600 O O . THR A 1 209 ? 8.532 -12.571 -13.860 1.00 95.19 209 THR A O 1
ATOM 1603 N N . LEU A 1 210 ? 10.640 -11.880 -14.151 1.00 95.06 210 LEU A N 1
ATOM 1604 C CA . LEU A 1 210 ? 10.396 -11.352 -15.496 1.00 95.06 210 LEU A CA 1
ATOM 1605 C C . LEU A 1 210 ? 10.185 -12.436 -16.557 1.00 95.06 210 LEU A C 1
ATOM 1607 O O . LEU A 1 210 ? 9.461 -12.197 -17.520 1.00 95.06 210 LEU A O 1
ATOM 1611 N N . GLN A 1 211 ? 10.792 -13.613 -16.394 1.00 94.00 211 GLN A N 1
ATOM 1612 C CA . GLN A 1 211 ? 10.637 -14.731 -17.330 1.00 94.00 211 GLN A CA 1
ATOM 1613 C C . GLN A 1 211 ? 9.320 -15.490 -17.144 1.00 94.00 211 GLN A C 1
ATOM 1615 O O . GLN A 1 211 ? 8.714 -15.917 -18.124 1.00 94.00 211 GLN A O 1
ATOM 1620 N N . GLU A 1 212 ? 8.886 -15.683 -15.899 1.00 92.75 212 GLU A N 1
ATOM 1621 C CA . GLU A 1 212 ? 7.785 -16.596 -15.577 1.00 92.75 212 GLU A CA 1
ATOM 1622 C C . GLU A 1 212 ? 6.496 -15.878 -15.178 1.00 92.75 212 GLU A C 1
ATOM 1624 O O . GLU A 1 212 ? 5.445 -16.513 -15.096 1.00 92.75 212 GLU A O 1
ATOM 1629 N N . THR A 1 213 ? 6.542 -14.571 -14.919 1.00 94.31 213 THR A N 1
ATOM 1630 C CA . THR A 1 213 ? 5.383 -13.812 -14.437 1.00 94.31 213 THR A CA 1
ATOM 1631 C C . THR A 1 213 ? 5.131 -12.552 -15.256 1.00 94.31 213 THR A C 1
ATOM 1633 O O . THR A 1 213 ? 5.975 -12.096 -16.029 1.00 94.31 213 THR A O 1
ATOM 1636 N N . SER A 1 214 ? 3.960 -11.955 -15.038 1.00 92.88 214 SER A N 1
ATOM 1637 C CA . SER A 1 214 ? 3.557 -10.673 -15.615 1.00 92.88 214 SER A CA 1
ATOM 1638 C C . SER A 1 214 ? 3.624 -9.514 -14.615 1.00 92.88 214 SER A C 1
ATOM 1640 O O . SER A 1 214 ? 2.848 -8.571 -14.756 1.00 92.88 214 SER A O 1
ATOM 1642 N N . LEU A 1 215 ? 4.461 -9.610 -13.572 1.00 94.88 215 LEU A N 1
ATOM 1643 C CA . LEU A 1 215 ? 4.688 -8.489 -12.659 1.00 94.88 215 LEU A CA 1
ATOM 1644 C C . LEU A 1 215 ? 5.246 -7.300 -13.455 1.00 94.88 215 LEU A C 1
ATOM 1646 O O . LEU A 1 215 ? 6.146 -7.495 -14.281 1.00 94.88 215 LEU A O 1
ATOM 1650 N N . ASP A 1 216 ? 4.703 -6.104 -13.222 1.00 95.38 216 ASP A N 1
ATOM 1651 C CA . ASP A 1 216 ? 5.050 -4.909 -13.993 1.00 95.38 216 ASP A CA 1
ATOM 1652 C C . ASP A 1 216 ? 5.951 -3.948 -13.233 1.00 95.38 216 ASP A C 1
ATOM 1654 O O . ASP A 1 216 ? 6.852 -3.344 -13.814 1.00 95.38 216 ASP A O 1
ATOM 1658 N N . MET A 1 217 ? 5.716 -3.822 -11.932 1.00 95.19 217 MET A N 1
ATOM 1659 C CA . MET A 1 217 ? 6.423 -2.893 -11.070 1.00 95.19 217 MET A CA 1
ATOM 1660 C C . MET A 1 217 ? 6.907 -3.610 -9.813 1.00 95.19 217 MET A C 1
ATOM 1662 O O . MET A 1 217 ? 6.132 -4.261 -9.114 1.00 95.19 217 MET A O 1
ATOM 1666 N N . ASN A 1 218 ? 8.202 -3.489 -9.543 1.00 93.94 218 ASN A N 1
ATOM 1667 C CA . ASN A 1 218 ? 8.856 -4.028 -8.365 1.00 93.94 218 ASN A CA 1
ATOM 1668 C C . ASN A 1 218 ? 8.905 -2.956 -7.274 1.00 93.94 218 ASN A C 1
ATOM 1670 O O . ASN A 1 218 ? 9.516 -1.898 -7.464 1.00 93.94 218 ASN A O 1
ATOM 1674 N N . MET A 1 219 ? 8.302 -3.244 -6.125 1.00 92.94 219 MET A N 1
ATOM 1675 C CA . MET A 1 219 ? 8.501 -2.463 -4.910 1.00 92.94 219 MET A CA 1
ATOM 1676 C C . MET A 1 219 ? 9.858 -2.827 -4.298 1.00 92.94 219 MET A C 1
ATOM 1678 O O . MET A 1 219 ? 9.971 -3.643 -3.379 1.00 92.94 219 MET A O 1
ATOM 1682 N N . SER A 1 220 ? 10.902 -2.243 -4.887 1.00 81.56 220 SER A N 1
ATOM 1683 C CA . SER A 1 220 ? 12.297 -2.533 -4.567 1.00 81.56 220 SER A CA 1
ATOM 1684 C C . SER A 1 220 ? 12.804 -1.632 -3.440 1.00 81.56 220 SER A C 1
ATOM 1686 O O . SER A 1 220 ? 12.607 -0.415 -3.503 1.00 81.56 220 SER A O 1
ATOM 1688 N N . PRO A 1 221 ? 13.544 -2.173 -2.456 1.00 74.88 221 PRO A N 1
ATOM 1689 C CA . PRO A 1 221 ? 14.261 -1.342 -1.494 1.00 74.88 221 PRO A CA 1
ATOM 1690 C C . PRO A 1 221 ? 15.446 -0.598 -2.134 1.00 74.88 221 PRO A C 1
ATOM 1692 O O . PRO A 1 221 ? 15.867 0.434 -1.613 1.00 74.88 221 PRO A O 1
ATOM 1695 N N . ASP A 1 222 ? 15.973 -1.089 -3.264 1.00 87.75 222 ASP A N 1
ATOM 1696 C CA . ASP A 1 222 ? 17.163 -0.538 -3.915 1.00 87.75 222 ASP A CA 1
ATOM 1697 C C . ASP A 1 222 ? 16.935 -0.294 -5.417 1.00 87.75 222 ASP A C 1
ATOM 1699 O O . ASP A 1 222 ? 16.737 -1.214 -6.218 1.00 87.75 222 ASP A O 1
ATOM 1703 N N . LEU A 1 223 ? 16.961 0.984 -5.803 1.00 87.38 223 LEU A N 1
ATOM 1704 C CA . LEU A 1 223 ? 16.827 1.417 -7.194 1.00 87.38 223 LEU A CA 1
ATOM 1705 C C . LEU A 1 223 ? 18.067 1.082 -8.031 1.00 87.38 223 LEU A C 1
ATOM 1707 O O . LEU A 1 223 ? 17.957 0.818 -9.233 1.00 87.38 223 LEU A O 1
ATOM 1711 N N . GLN A 1 224 ? 19.259 1.202 -7.446 1.00 90.31 224 GLN A N 1
ATOM 1712 C CA . GLN A 1 224 ? 20.505 1.018 -8.175 1.00 90.31 224 GLN A CA 1
ATOM 1713 C C . GLN A 1 224 ? 20.669 -0.451 -8.542 1.00 90.31 224 GLN A C 1
ATOM 1715 O O . GLN A 1 224 ? 20.759 -0.751 -9.733 1.00 90.31 224 GLN A O 1
ATOM 1720 N N . ASP A 1 225 ? 20.576 -1.333 -7.549 1.00 92.00 225 ASP A N 1
ATOM 1721 C CA . ASP A 1 225 ? 20.757 -2.773 -7.718 1.00 92.00 225 ASP A CA 1
ATOM 1722 C C . ASP A 1 225 ? 19.726 -3.376 -8.678 1.00 92.00 225 ASP A C 1
ATOM 1724 O O . ASP A 1 225 ? 20.081 -4.192 -9.535 1.00 92.00 225 ASP A O 1
ATOM 1728 N N . PHE A 1 226 ? 18.459 -2.947 -8.599 1.00 94.50 226 PHE A N 1
ATOM 1729 C CA . PHE A 1 226 ? 17.431 -3.418 -9.528 1.00 94.50 226 PHE A CA 1
ATOM 1730 C C . PHE A 1 226 ? 17.749 -3.007 -10.970 1.00 94.50 226 PHE A C 1
ATOM 1732 O O . PHE A 1 226 ? 17.745 -3.849 -11.867 1.00 94.50 226 PHE A O 1
ATOM 1739 N N . GLY A 1 227 ? 18.090 -1.737 -11.205 1.00 95.50 227 GLY A N 1
ATOM 1740 C CA . GLY A 1 227 ? 18.425 -1.274 -12.551 1.00 95.50 227 GLY A CA 1
ATOM 1741 C C . GLY A 1 227 ? 19.689 -1.931 -13.120 1.00 95.50 227 GLY A C 1
ATOM 1742 O O . GLY A 1 227 ? 19.662 -2.371 -14.268 1.00 95.50 227 GLY A O 1
ATOM 1743 N N . ASP A 1 228 ? 20.746 -2.079 -12.316 1.00 96.50 228 ASP A N 1
ATOM 1744 C CA . ASP A 1 228 ? 22.002 -2.725 -12.728 1.00 96.50 228 ASP A CA 1
ATOM 1745 C C . ASP A 1 228 ? 21.762 -4.211 -13.063 1.00 96.50 228 ASP A C 1
ATOM 1747 O O . ASP A 1 228 ? 22.296 -4.749 -14.040 1.00 96.50 228 ASP A O 1
ATOM 1751 N N . THR A 1 229 ? 20.890 -4.870 -12.292 1.00 97.12 229 THR A N 1
ATOM 1752 C CA . THR A 1 229 ? 20.449 -6.245 -12.553 1.00 97.12 229 THR A CA 1
ATOM 1753 C C . THR A 1 229 ? 19.714 -6.346 -13.887 1.00 97.12 229 THR A C 1
ATOM 1755 O O . THR A 1 229 ? 20.056 -7.205 -14.699 1.00 97.12 229 THR A O 1
ATOM 1758 N N . ILE A 1 230 ? 18.739 -5.471 -14.158 1.00 97.75 230 ILE A N 1
ATOM 1759 C CA . ILE A 1 230 ? 17.979 -5.483 -15.418 1.00 97.75 230 ILE A CA 1
ATOM 1760 C C . ILE A 1 230 ? 18.895 -5.258 -16.623 1.00 97.75 230 ILE A C 1
ATOM 1762 O O . ILE A 1 230 ? 18.827 -6.017 -17.591 1.00 97.75 230 ILE A O 1
ATOM 1766 N N . GLU A 1 231 ? 19.783 -4.264 -16.562 1.00 98.12 231 GLU A N 1
ATOM 1767 C CA . GLU A 1 231 ? 20.744 -3.988 -17.635 1.00 98.12 231 GLU A CA 1
ATOM 1768 C C . GLU A 1 231 ? 21.643 -5.196 -17.909 1.00 98.12 231 GLU A C 1
ATOM 1770 O O . GLU A 1 231 ? 21.825 -5.585 -19.064 1.00 98.12 231 GLU A O 1
ATOM 1775 N N . SER A 1 232 ? 22.143 -5.843 -16.852 1.00 98.31 232 SER A N 1
ATOM 1776 C CA . SER A 1 232 ? 22.940 -7.063 -16.967 1.00 98.31 232 SER A CA 1
ATOM 1777 C C . SER A 1 232 ? 22.148 -8.216 -17.594 1.00 98.31 232 SER A C 1
ATOM 1779 O O . SER A 1 232 ? 22.645 -8.886 -18.502 1.00 98.31 232 SER A O 1
ATOM 1781 N N . LEU A 1 233 ? 20.903 -8.446 -17.167 1.00 98.19 233 LEU A N 1
ATOM 1782 C CA . LEU A 1 233 ? 20.066 -9.521 -17.706 1.00 98.19 233 LEU A CA 1
ATOM 1783 C C . LEU A 1 233 ? 19.753 -9.315 -19.196 1.00 98.19 233 LEU A C 1
ATOM 1785 O O . LEU A 1 233 ? 19.811 -10.282 -19.959 1.00 98.19 233 LEU A O 1
ATOM 1789 N N . VAL A 1 234 ? 19.475 -8.078 -19.622 1.00 98.31 234 VAL A N 1
ATOM 1790 C CA . VAL A 1 234 ? 19.256 -7.742 -21.040 1.00 98.31 234 VAL A CA 1
ATOM 1791 C C . VAL A 1 234 ? 20.548 -7.899 -21.841 1.00 98.31 234 VAL A C 1
ATOM 1793 O O . VAL A 1 234 ? 20.549 -8.559 -22.879 1.00 98.31 234 VAL A O 1
ATOM 1796 N N . ALA A 1 235 ? 21.668 -7.354 -21.352 1.00 98.31 235 ALA A N 1
ATOM 1797 C CA . ALA A 1 235 ? 22.957 -7.417 -22.044 1.00 98.31 235 ALA A CA 1
ATOM 1798 C C . ALA A 1 235 ? 23.447 -8.859 -22.263 1.00 98.31 235 ALA A C 1
ATOM 1800 O O . ALA A 1 235 ? 24.087 -9.151 -23.273 1.00 98.31 235 ALA A O 1
ATOM 1801 N N . ASN A 1 236 ? 23.119 -9.770 -21.341 1.00 97.56 236 ASN A N 1
ATOM 1802 C CA . ASN A 1 236 ? 23.438 -11.195 -21.445 1.00 97.56 236 ASN A CA 1
ATOM 1803 C C . ASN A 1 236 ? 22.361 -12.022 -22.178 1.00 97.56 236 ASN A C 1
ATOM 1805 O O . ASN A 1 236 ? 22.498 -13.241 -22.278 1.00 97.56 236 ASN A O 1
ATOM 1809 N N . GLY A 1 237 ? 21.290 -11.397 -22.682 1.00 97.12 237 GLY A N 1
ATOM 1810 C CA . GLY A 1 237 ? 20.210 -12.076 -23.406 1.00 97.12 237 GLY A CA 1
ATOM 1811 C C . GLY A 1 237 ? 19.359 -13.012 -22.542 1.00 97.12 237 GLY A C 1
ATOM 1812 O O . GLY A 1 237 ? 18.706 -13.910 -23.071 1.00 97.12 237 GLY A O 1
ATOM 1813 N N . LEU A 1 238 ? 19.375 -12.832 -21.218 1.00 96.88 238 LEU A N 1
ATOM 1814 C CA . LEU A 1 238 ? 18.577 -13.624 -20.279 1.00 96.88 238 LEU A CA 1
ATOM 1815 C C . LEU A 1 238 ? 17.128 -13.127 -20.205 1.00 96.88 238 LEU A C 1
ATOM 1817 O O . LEU A 1 238 ? 16.229 -13.919 -19.934 1.00 96.88 238 LEU A O 1
ATOM 1821 N N . ILE A 1 239 ? 16.890 -11.845 -20.480 1.00 97.00 239 ILE A N 1
ATOM 1822 C CA . ILE A 1 239 ? 15.558 -11.267 -20.700 1.00 97.00 239 ILE A CA 1
ATOM 1823 C C . ILE A 1 239 ? 15.591 -10.390 -21.956 1.00 97.00 239 ILE A C 1
ATOM 1825 O O . ILE A 1 239 ? 16.645 -9.872 -22.327 1.00 97.00 239 ILE A O 1
ATOM 1829 N N . THR A 1 240 ? 14.449 -10.221 -22.618 1.00 97.50 240 THR A N 1
ATOM 1830 C CA . THR A 1 240 ? 14.336 -9.346 -23.791 1.00 97.50 240 THR A CA 1
ATOM 1831 C C . THR A 1 240 ? 13.921 -7.936 -23.383 1.00 97.50 240 THR A C 1
ATOM 1833 O O . THR A 1 240 ? 13.184 -7.750 -22.418 1.00 97.50 240 THR A O 1
ATOM 1836 N N . GLU A 1 241 ? 14.333 -6.932 -24.159 1.00 97.75 241 GLU A N 1
ATOM 1837 C CA . GLU A 1 241 ? 13.830 -5.561 -23.994 1.00 97.75 241 GLU A CA 1
ATOM 1838 C C . GLU A 1 241 ? 12.305 -5.489 -24.169 1.00 97.75 241 GLU A C 1
ATOM 1840 O O . GLU A 1 241 ? 11.635 -4.804 -23.404 1.00 97.75 241 GLU A O 1
ATOM 1845 N N . SER A 1 242 ? 11.741 -6.289 -25.083 1.00 97.44 242 SER A N 1
ATOM 1846 C CA . SER A 1 242 ? 10.290 -6.367 -25.293 1.00 97.44 242 SER A CA 1
ATOM 1847 C C . SER A 1 242 ? 9.522 -6.779 -24.035 1.00 97.44 242 SER A C 1
ATOM 1849 O O . SER A 1 242 ? 8.403 -6.324 -23.824 1.00 97.44 242 SER A O 1
ATOM 1851 N N . ARG A 1 243 ? 10.118 -7.610 -23.166 1.00 96.62 243 ARG A N 1
ATOM 1852 C CA . ARG A 1 243 ? 9.493 -7.981 -21.894 1.00 96.62 243 ARG A CA 1
ATOM 1853 C C . ARG A 1 243 ? 9.397 -6.776 -20.958 1.00 96.62 243 ARG A C 1
ATOM 1855 O O . ARG A 1 243 ? 8.415 -6.670 -20.231 1.00 96.62 243 ARG A O 1
ATOM 1862 N N . LEU A 1 244 ? 10.378 -5.871 -20.984 1.00 98.19 244 LEU A N 1
ATOM 1863 C CA . LEU A 1 244 ? 10.305 -4.606 -20.247 1.00 98.19 244 LEU A CA 1
ATOM 1864 C C . LEU A 1 244 ? 9.244 -3.687 -20.863 1.00 98.19 244 LEU A C 1
ATOM 1866 O O . LEU A 1 244 ? 8.461 -3.093 -20.128 1.00 98.19 244 LEU A O 1
ATOM 1870 N N . ASP A 1 245 ? 9.168 -3.626 -22.197 1.00 98.12 245 ASP A N 1
ATOM 1871 C CA . ASP A 1 245 ? 8.175 -2.810 -22.910 1.00 98.12 245 ASP A CA 1
ATOM 1872 C C . ASP A 1 245 ? 6.740 -3.184 -22.545 1.00 98.12 245 ASP A C 1
ATOM 1874 O O . ASP A 1 245 ? 5.909 -2.299 -22.366 1.00 98.12 245 ASP A O 1
ATOM 1878 N N . GLU A 1 246 ? 6.444 -4.476 -22.386 1.00 96.12 246 GLU A N 1
ATOM 1879 C CA . GLU A 1 246 ? 5.124 -4.953 -21.956 1.00 96.12 246 GLU A CA 1
ATOM 1880 C C . GLU A 1 246 ? 4.705 -4.371 -20.600 1.00 96.12 246 GLU A C 1
ATOM 1882 O O . GLU A 1 246 ? 3.562 -3.941 -20.442 1.00 96.12 246 GLU A O 1
ATOM 1887 N N . SER A 1 247 ? 5.626 -4.326 -19.636 1.00 96.44 247 SER A N 1
ATOM 1888 C CA . SER A 1 247 ? 5.346 -3.815 -18.292 1.00 96.44 247 SER A CA 1
ATOM 1889 C C . SER A 1 247 ? 5.332 -2.296 -18.235 1.00 96.44 247 SER A C 1
ATOM 1891 O O . SER A 1 247 ? 4.412 -1.706 -17.668 1.00 96.44 247 SER A O 1
ATOM 1893 N N . VAL A 1 248 ? 6.302 -1.642 -18.878 1.00 97.50 248 VAL A N 1
ATOM 1894 C CA . VAL A 1 248 ? 6.344 -0.178 -18.947 1.00 97.50 248 VAL A CA 1
ATOM 1895 C C . VAL A 1 248 ? 5.122 0.356 -19.690 1.00 97.50 248 VAL A C 1
ATOM 1897 O O . VAL A 1 248 ? 4.553 1.349 -19.254 1.00 97.50 248 VAL A O 1
ATOM 1900 N N . ARG A 1 249 ? 4.634 -0.327 -20.733 1.00 96.50 249 ARG A N 1
ATOM 1901 C CA . ARG A 1 249 ? 3.384 0.041 -21.408 1.00 96.50 249 ARG A CA 1
ATOM 1902 C C . ARG A 1 249 ? 2.212 0.141 -20.435 1.00 96.50 249 ARG A C 1
ATOM 1904 O O . ARG A 1 249 ? 1.564 1.178 -20.423 1.00 96.50 249 ARG A O 1
ATOM 1911 N N . ARG A 1 250 ? 1.983 -0.866 -19.584 1.00 94.88 250 ARG A N 1
ATOM 1912 C CA . ARG A 1 250 ? 0.874 -0.852 -18.601 1.00 94.88 250 ARG A CA 1
ATOM 1913 C C . ARG A 1 250 ? 1.027 0.251 -17.573 1.00 94.88 250 ARG A C 1
ATOM 1915 O O . ARG A 1 250 ? 0.039 0.861 -17.172 1.00 94.88 250 ARG A O 1
ATOM 1922 N N . ILE A 1 251 ? 2.264 0.534 -17.171 1.00 95.62 251 ILE A N 1
ATOM 1923 C CA . ILE A 1 251 ? 2.575 1.657 -16.284 1.00 95.62 251 ILE A CA 1
ATOM 1924 C C . ILE A 1 251 ? 2.196 2.978 -16.963 1.00 95.62 251 ILE A C 1
ATOM 1926 O O . ILE A 1 251 ? 1.544 3.815 -16.344 1.00 95.62 251 ILE A O 1
ATOM 1930 N N . LEU A 1 252 ? 2.573 3.173 -18.228 1.00 94.56 252 LEU A N 1
ATOM 1931 C CA . LEU A 1 252 ? 2.267 4.402 -18.960 1.00 94.56 252 LEU A CA 1
ATOM 1932 C C . LEU A 1 252 ? 0.779 4.523 -19.315 1.00 94.56 252 LEU A C 1
ATOM 1934 O O . LEU A 1 252 ? 0.241 5.617 -19.210 1.00 94.56 252 LEU A O 1
ATOM 1938 N N . GLU A 1 253 ? 0.109 3.426 -19.668 1.00 91.81 253 GLU A N 1
ATOM 1939 C CA . GLU A 1 253 ? -1.346 3.368 -19.868 1.00 91.81 253 GLU A CA 1
ATOM 1940 C C . GLU A 1 253 ? -2.081 3.731 -18.575 1.00 91.81 253 GLU A C 1
ATOM 1942 O O . GLU A 1 253 ? -2.927 4.612 -18.593 1.00 91.81 253 GLU A O 1
ATOM 1947 N N . THR A 1 254 ? -1.671 3.182 -17.428 1.00 91.50 254 THR A N 1
ATOM 1948 C CA . THR A 1 254 ? -2.244 3.558 -16.122 1.00 91.50 254 THR A CA 1
ATOM 1949 C C . THR A 1 254 ? -2.046 5.048 -15.835 1.00 91.50 254 THR A C 1
ATOM 1951 O O . THR A 1 254 ? -2.967 5.732 -15.403 1.00 91.50 254 THR A O 1
ATOM 1954 N N . LYS A 1 255 ? -0.848 5.589 -16.095 1.00 91.62 255 LYS A N 1
ATOM 1955 C CA . LYS A 1 255 ? -0.565 7.022 -15.908 1.00 91.62 255 LYS A CA 1
ATOM 1956 C C . LYS A 1 255 ? -1.385 7.901 -16.851 1.00 91.62 255 LYS A C 1
ATOM 1958 O O . LYS A 1 255 ? -1.837 8.962 -16.433 1.00 91.62 255 LYS A O 1
ATOM 1963 N N . ARG A 1 256 ? -1.568 7.467 -18.097 1.00 89.69 256 ARG A N 1
ATOM 1964 C CA . ARG A 1 256 ? -2.415 8.125 -19.093 1.00 89.69 256 ARG A CA 1
ATOM 1965 C C . ARG A 1 256 ? -3.870 8.146 -18.635 1.00 89.69 256 ARG A C 1
ATOM 1967 O O . ARG A 1 256 ? -4.455 9.215 -18.601 1.00 89.69 256 ARG A O 1
ATOM 1974 N N . ASP A 1 257 ? -4.408 7.004 -18.216 1.00 86.06 257 ASP A N 1
ATOM 1975 C CA . ASP A 1 257 ? -5.812 6.874 -17.813 1.00 86.06 257 ASP A CA 1
ATOM 1976 C C . ASP A 1 257 ? -6.133 7.715 -16.559 1.00 86.06 257 ASP A C 1
ATOM 1978 O O . ASP A 1 257 ? -7.268 8.157 -16.380 1.00 86.06 257 ASP A O 1
ATOM 1982 N N . LEU A 1 258 ? -5.115 7.978 -15.725 1.00 85.75 258 LEU A N 1
ATOM 1983 C CA . LEU A 1 258 ? -5.147 8.893 -14.575 1.00 85.75 258 LEU A CA 1
ATOM 1984 C C . LEU A 1 258 ? -4.903 10.377 -14.936 1.00 85.75 258 LEU A C 1
ATOM 1986 O O . LEU A 1 258 ? -4.846 11.212 -14.035 1.00 85.75 258 LEU A O 1
ATOM 1990 N N . GLY A 1 259 ? -4.700 10.715 -16.214 1.00 85.56 259 GLY A N 1
ATOM 1991 C CA . GLY A 1 259 ? -4.425 12.080 -16.689 1.00 85.56 259 GLY A CA 1
ATOM 1992 C C . GLY A 1 259 ? -3.016 12.605 -16.378 1.00 85.56 259 GLY A C 1
ATOM 1993 O O . GLY A 1 259 ? -2.710 13.771 -16.620 1.00 85.56 259 GLY A O 1
ATOM 1994 N N . LEU A 1 260 ? -2.108 11.764 -15.862 1.00 87.56 260 LEU A N 1
ATOM 1995 C CA . LEU A 1 260 ? -0.746 12.180 -15.491 1.00 87.56 260 LEU A CA 1
ATOM 1996 C C . LEU A 1 260 ? 0.122 12.532 -16.712 1.00 87.56 260 LEU A C 1
ATOM 1998 O O . LEU A 1 260 ? 1.157 13.178 -16.568 1.00 87.56 260 LEU A O 1
ATOM 2002 N N . LEU A 1 261 ? -0.255 12.064 -17.906 1.00 88.94 261 LEU A N 1
ATOM 2003 C CA . LEU A 1 261 ? 0.483 12.307 -19.152 1.00 88.94 261 LEU A CA 1
ATOM 2004 C C . LEU A 1 261 ? -0.114 13.439 -20.000 1.00 88.94 261 LEU A C 1
ATOM 2006 O O . LEU A 1 261 ? 0.395 13.714 -21.088 1.00 88.94 261 LEU A O 1
ATOM 2010 N N . ASP A 1 262 ? -1.158 14.107 -19.510 1.00 85.06 262 ASP A N 1
ATOM 2011 C CA . ASP A 1 262 ? -1.805 15.197 -20.229 1.00 85.06 262 ASP A CA 1
ATOM 2012 C C . ASP A 1 262 ? -0.900 16.432 -20.292 1.00 85.06 262 ASP A C 1
ATOM 2014 O O . ASP A 1 262 ? -0.174 16.761 -19.350 1.00 85.06 262 ASP A O 1
ATOM 2018 N N . SER A 1 263 ? -0.965 17.182 -21.397 1.00 78.25 263 SER A N 1
ATOM 2019 C CA . SER A 1 263 ? -0.099 18.352 -21.606 1.00 78.25 263 SER A CA 1
ATOM 2020 C C . SER A 1 263 ? -0.272 19.444 -20.542 1.00 78.25 263 SER A C 1
ATOM 2022 O O . SER A 1 263 ? 0.657 20.215 -20.315 1.00 78.25 263 SER A O 1
ATOM 2024 N N . GLY A 1 264 ? -1.449 19.513 -19.907 1.00 75.94 264 GLY A N 1
ATOM 2025 C CA . GLY A 1 264 ? -1.777 20.459 -18.836 1.00 75.94 264 GLY A CA 1
ATOM 2026 C C . GLY A 1 264 ? -1.548 19.929 -17.418 1.00 75.94 264 GLY A C 1
ATOM 2027 O O . GLY A 1 264 ? -1.753 20.682 -16.470 1.00 75.94 264 GLY A O 1
ATOM 2028 N N . TYR A 1 265 ? -1.100 18.677 -17.251 1.00 78.62 265 TYR A N 1
ATOM 2029 C CA . TYR A 1 265 ? -1.008 18.014 -15.943 1.00 78.62 265 TYR A CA 1
ATOM 2030 C C . TYR A 1 265 ? -0.254 18.842 -14.889 1.00 78.62 265 TYR A C 1
ATOM 2032 O O . TYR A 1 265 ? -0.691 18.998 -13.752 1.00 78.62 265 TYR A O 1
ATOM 2040 N N . TYR A 1 266 ? 0.888 19.413 -15.279 1.00 71.56 266 TYR A N 1
ATOM 2041 C CA . TYR A 1 266 ? 1.723 20.202 -14.373 1.00 71.56 266 TYR A CA 1
ATOM 2042 C C . TYR A 1 266 ? 1.241 21.645 -14.169 1.00 71.56 266 TYR A C 1
ATOM 2044 O O . TYR A 1 266 ? 1.806 22.346 -13.330 1.00 71.56 266 TYR A O 1
ATOM 2052 N N . ASP A 1 267 ? 0.285 22.112 -14.970 1.00 69.12 267 ASP A N 1
ATOM 2053 C CA . ASP A 1 267 ? -0.209 23.489 -14.930 1.00 69.12 267 ASP A CA 1
ATOM 2054 C C . ASP A 1 267 ? -1.518 23.582 -14.122 1.00 69.12 267 ASP A C 1
ATOM 2056 O O . ASP A 1 267 ? -1.775 24.598 -13.476 1.00 69.12 267 ASP A O 1
ATOM 2060 N N . GLU A 1 268 ? -2.290 22.493 -14.073 1.00 64.94 268 GLU A N 1
ATOM 2061 C CA . GLU A 1 268 ? -3.510 22.346 -13.280 1.00 64.94 268 GLU A CA 1
ATOM 2062 C C . GLU A 1 268 ? -3.407 21.076 -12.430 1.00 64.94 268 GLU A C 1
ATOM 2064 O O . GLU A 1 268 ? -3.889 20.012 -12.814 1.00 64.94 268 GLU A O 1
ATOM 2069 N N . PHE A 1 269 ? -2.762 21.165 -11.261 1.00 66.00 269 PHE A N 1
ATOM 2070 C CA . PHE A 1 269 ? -2.781 20.046 -10.320 1.00 66.00 269 PHE A CA 1
ATOM 2071 C C . PHE A 1 269 ? -4.228 19.836 -9.859 1.00 66.00 269 PHE A C 1
ATOM 2073 O O . PHE A 1 269 ? -4.722 20.595 -9.028 1.00 66.00 269 PHE A O 1
ATOM 2080 N N . GLY A 1 270 ? -4.914 18.865 -10.467 1.00 60.78 270 GLY A N 1
ATOM 2081 C CA . GLY A 1 270 ? -6.360 18.700 -10.362 1.00 60.78 270 GLY A CA 1
ATOM 2082 C C . GLY A 1 270 ? -6.845 18.702 -8.916 1.00 60.78 270 GLY A C 1
ATOM 2083 O O . GLY A 1 270 ? -6.391 17.902 -8.096 1.00 60.78 270 GLY A O 1
ATOM 2084 N N . HIS A 1 271 ? -7.762 19.618 -8.629 1.00 62.34 271 HIS A N 1
ATOM 2085 C CA . HIS A 1 271 ? -8.488 19.722 -7.372 1.00 62.34 271 HIS A CA 1
ATOM 2086 C C . HIS A 1 271 ? -9.767 18.890 -7.509 1.00 62.34 271 HIS A C 1
ATOM 2088 O O . HIS A 1 271 ? -10.649 19.228 -8.300 1.00 62.34 271 HIS A O 1
ATOM 2094 N N . ASP A 1 272 ? -9.830 17.756 -6.815 1.00 64.38 272 ASP A N 1
ATOM 2095 C CA . ASP A 1 272 ? -10.948 16.801 -6.871 1.00 64.38 272 ASP A CA 1
ATOM 2096 C C . ASP A 1 272 ? -12.021 17.081 -5.808 1.00 64.38 272 ASP A C 1
ATOM 2098 O O . ASP A 1 272 ? -12.967 16.307 -5.655 1.00 64.38 272 ASP A O 1
ATOM 2102 N N . GLY A 1 273 ? -11.905 18.206 -5.095 1.00 66.19 273 GLY A N 1
ATOM 2103 C CA . GLY A 1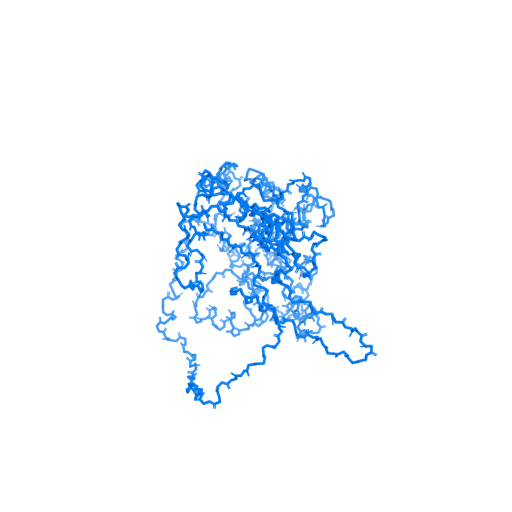 273 ? -12.840 18.577 -4.042 1.00 66.19 273 GLY A CA 1
ATOM 2104 C C . GLY A 1 273 ? -12.559 17.901 -2.700 1.00 66.19 273 GLY A C 1
ATOM 2105 O O . GLY A 1 273 ? -13.380 18.047 -1.803 1.00 66.19 273 GLY A O 1
ATOM 2106 N N . MET A 1 274 ? -11.422 17.207 -2.547 1.00 68.38 274 MET A N 1
ATOM 2107 C CA . MET A 1 274 ? -10.851 16.783 -1.256 1.00 68.38 274 MET A CA 1
ATOM 2108 C C . MET A 1 274 ? -9.556 17.549 -0.955 1.00 68.38 274 MET A C 1
ATOM 2110 O O . MET A 1 274 ? -8.518 16.989 -0.592 1.00 68.38 274 MET A O 1
ATOM 2114 N N . ASP A 1 275 ? -9.592 18.853 -1.196 1.00 73.94 275 ASP A N 1
ATOM 2115 C CA . ASP A 1 275 ? -8.416 19.715 -1.132 1.00 73.94 275 ASP A CA 1
ATOM 2116 C C . ASP A 1 275 ? -8.267 20.411 0.221 1.00 73.94 275 ASP A C 1
ATOM 2118 O O . ASP A 1 275 ? -7.174 20.881 0.553 1.00 73.94 275 ASP A O 1
ATOM 2122 N N . ALA A 1 276 ? -9.349 20.494 1.002 1.00 85.25 276 ALA A N 1
ATOM 2123 C CA . ALA A 1 276 ? -9.328 21.152 2.292 1.00 85.25 276 ALA A CA 1
ATOM 2124 C C . ALA A 1 276 ? -8.992 20.156 3.406 1.00 85.25 276 ALA A C 1
ATOM 2126 O O . ALA A 1 276 ? -9.490 19.035 3.462 1.00 85.25 276 ALA A O 1
ATOM 2127 N N . ASP A 1 277 ? -8.174 20.599 4.360 1.00 89.50 277 ASP A N 1
ATOM 2128 C CA . ASP A 1 277 ? -7.791 19.775 5.512 1.00 89.50 277 ASP A CA 1
ATOM 2129 C C . ASP A 1 277 ? -9.000 19.346 6.364 1.00 89.50 277 ASP A C 1
ATOM 2131 O O . ASP A 1 277 ? -8.935 18.341 7.064 1.00 89.50 277 ASP A O 1
ATOM 2135 N N . GLU A 1 278 ? -10.096 20.104 6.300 1.00 89.44 278 GLU A N 1
ATOM 2136 C CA . GLU A 1 278 ? -11.354 19.833 7.001 1.00 89.44 278 GLU A CA 1
ATOM 2137 C C . GLU A 1 278 ? -12.228 18.760 6.335 1.00 89.44 278 GLU A C 1
ATOM 2139 O O . GLU A 1 278 ? -13.126 18.228 6.994 1.00 89.44 278 GLU A O 1
ATOM 2144 N N . ASP A 1 279 ? -11.934 18.397 5.081 1.00 87.25 279 ASP A N 1
ATOM 2145 C CA . ASP A 1 279 ? -12.622 17.312 4.378 1.00 87.25 279 ASP A CA 1
ATOM 2146 C C . ASP A 1 279 ? -12.173 15.936 4.898 1.00 87.25 279 ASP A C 1
ATOM 2148 O O . ASP A 1 279 ? -12.956 14.992 4.892 1.00 87.25 279 ASP A O 1
ATOM 2152 N N . VAL A 1 280 ? -10.934 15.818 5.399 1.00 88.31 280 VAL A N 1
ATOM 2153 C CA . VAL A 1 280 ? -10.354 14.551 5.876 1.00 88.31 280 VAL A CA 1
ATOM 2154 C C . VAL A 1 280 ? -10.615 14.345 7.367 1.00 88.31 280 VAL A C 1
ATOM 2156 O O . VAL A 1 280 ? -10.142 15.100 8.217 1.00 88.31 280 VAL A O 1
ATOM 2159 N N . GLY A 1 281 ? -11.311 13.261 7.717 1.00 87.81 281 GLY A N 1
ATOM 2160 C CA . GLY A 1 281 ? -11.693 12.985 9.104 1.00 87.81 281 GLY A CA 1
ATOM 2161 C C . GLY A 1 281 ? -12.812 13.908 9.592 1.00 87.81 281 GLY A C 1
ATOM 2162 O O . GLY A 1 281 ? -12.930 14.161 10.801 1.00 87.81 281 GLY A O 1
ATOM 2163 N N . SER A 1 282 ? -13.614 14.409 8.650 1.00 90.38 282 SER A N 1
ATOM 2164 C CA . SER A 1 282 ? -14.738 15.312 8.877 1.00 90.38 282 SER A CA 1
ATOM 2165 C C . SER A 1 282 ? -15.784 14.695 9.819 1.00 90.38 282 SER A C 1
ATOM 2167 O O . SER A 1 282 ? -15.759 13.505 10.145 1.00 90.38 282 SER A O 1
ATOM 2169 N N . LEU A 1 283 ? -16.754 15.494 10.277 1.00 92.00 283 LEU A N 1
ATOM 2170 C CA . LEU A 1 283 ? -17.869 14.949 11.063 1.00 92.00 283 LEU A CA 1
ATOM 2171 C C . LEU A 1 283 ? -18.667 13.900 10.274 1.00 92.00 283 LEU A C 1
ATOM 2173 O O . LEU A 1 283 ? -19.117 12.926 10.871 1.00 92.00 283 LEU A O 1
ATOM 2177 N N . ALA A 1 284 ? -18.796 14.070 8.955 1.00 92.81 284 ALA A N 1
ATOM 2178 C CA . ALA A 1 284 ? -19.455 13.093 8.095 1.00 92.81 284 ALA A CA 1
ATOM 2179 C C . ALA A 1 284 ? -18.682 11.762 8.072 1.00 92.81 284 ALA A C 1
ATOM 2181 O O . ALA A 1 284 ? -19.282 10.716 8.316 1.00 92.81 284 ALA A O 1
ATOM 2182 N N . ASP A 1 285 ? -17.353 11.802 7.918 1.00 92.56 285 ASP A N 1
ATOM 2183 C CA . ASP A 1 285 ? -16.507 10.598 7.971 1.00 92.56 285 ASP A CA 1
ATOM 2184 C C . ASP A 1 285 ? -16.633 9.881 9.318 1.00 92.56 285 ASP A C 1
ATOM 2186 O O . ASP A 1 285 ? -16.708 8.655 9.385 1.00 92.56 285 ASP A O 1
ATOM 2190 N N . GLN A 1 286 ? -16.674 10.643 10.416 1.00 92.75 286 GLN A N 1
ATOM 2191 C CA . GLN A 1 286 ? -16.828 10.091 11.764 1.00 92.75 286 GLN A CA 1
ATOM 2192 C C . GLN A 1 286 ? -18.207 9.452 11.973 1.00 92.75 286 GLN A C 1
ATOM 2194 O O . GLN A 1 286 ? -18.310 8.408 12.624 1.00 92.75 286 GLN A O 1
ATOM 2199 N N . GLU A 1 287 ? -19.267 10.051 11.428 1.00 94.50 287 GLU A N 1
ATOM 2200 C CA . GLU A 1 287 ? -20.612 9.476 11.451 1.00 94.50 287 GLU A CA 1
ATOM 2201 C C . GLU A 1 287 ? -20.687 8.181 10.639 1.00 94.50 287 GLU A C 1
ATOM 2203 O O . GLU A 1 287 ? -21.279 7.204 11.105 1.00 94.50 287 GLU A O 1
ATOM 2208 N N . ASP A 1 288 ? -20.070 8.141 9.461 1.00 95.62 288 ASP A N 1
ATOM 2209 C CA . ASP A 1 288 ? -20.052 6.950 8.614 1.00 95.62 288 ASP A CA 1
ATOM 2210 C C . ASP A 1 288 ? -19.180 5.840 9.210 1.00 95.62 288 ASP A C 1
ATOM 2212 O O . ASP A 1 288 ? -19.616 4.686 9.270 1.00 95.62 288 ASP A O 1
ATOM 2216 N N . ALA A 1 289 ? -18.021 6.176 9.786 1.00 94.25 289 ALA A N 1
ATOM 2217 C CA . ALA A 1 289 ? -17.201 5.237 10.549 1.00 94.25 289 ALA A CA 1
ATOM 2218 C C . ALA A 1 289 ? -17.973 4.641 11.738 1.00 94.25 289 ALA A C 1
ATOM 2220 O O . ALA A 1 289 ? -17.903 3.435 11.987 1.00 94.25 289 ALA A O 1
ATOM 2221 N N . LEU A 1 290 ? -18.758 5.455 12.456 1.00 92.44 290 LEU A N 1
ATOM 2222 C CA . LEU A 1 290 ? -19.600 4.978 13.552 1.00 92.44 290 LEU A CA 1
ATOM 2223 C C . LEU A 1 290 ? -20.702 4.029 13.059 1.00 92.44 290 LEU A C 1
ATOM 2225 O O . LEU A 1 290 ? -20.929 3.000 13.698 1.00 92.44 290 LEU A O 1
ATOM 2229 N N . LYS A 1 291 ? -21.382 4.349 11.950 1.00 96.12 291 LYS A N 1
ATOM 2230 C CA . LYS A 1 291 ? -22.413 3.475 11.359 1.00 96.12 291 LYS A CA 1
ATOM 2231 C C . LYS A 1 291 ? -21.812 2.135 10.934 1.00 96.12 291 LYS A C 1
ATOM 2233 O O . LYS A 1 291 ? -22.314 1.093 11.349 1.00 96.12 291 LYS A O 1
ATOM 2238 N N . MET A 1 292 ? -20.694 2.152 10.204 1.00 96.62 292 MET A N 1
ATOM 2239 C CA . MET A 1 292 ? -19.994 0.926 9.805 1.00 96.62 292 MET A CA 1
ATOM 2240 C C . MET A 1 292 ? -19.565 0.095 11.018 1.00 96.62 292 MET A C 1
ATOM 2242 O O . MET A 1 292 ? -19.773 -1.119 11.045 1.00 96.62 292 MET A O 1
ATOM 2246 N N . ALA A 1 293 ? -19.025 0.734 12.061 1.00 93.31 293 ALA A N 1
ATOM 2247 C CA . ALA A 1 293 ? -18.646 0.045 13.292 1.00 93.31 293 ALA A CA 1
ATOM 2248 C C . ALA A 1 293 ? -19.854 -0.603 13.991 1.00 93.31 293 ALA A C 1
ATOM 2250 O O . ALA A 1 293 ? -19.736 -1.720 14.489 1.00 93.31 293 ALA A O 1
ATOM 2251 N N . GLN A 1 294 ? -21.019 0.054 14.010 1.00 93.19 294 GLN A N 1
ATOM 2252 C CA . GLN A 1 294 ? -22.248 -0.497 14.597 1.00 93.19 294 GLN A CA 1
ATOM 2253 C C . GLN A 1 294 ? -22.755 -1.737 13.852 1.00 93.19 294 GLN A C 1
ATOM 2255 O O . GLN A 1 294 ? -23.238 -2.669 14.495 1.00 93.19 294 GLN A O 1
ATOM 2260 N N . GLU A 1 295 ? -22.616 -1.771 12.527 1.00 96.69 295 GLU A N 1
ATOM 2261 C CA . GLU A 1 295 ? -22.993 -2.924 11.699 1.00 96.69 295 GLU A CA 1
ATOM 2262 C C . GLU A 1 295 ? -21.956 -4.059 11.736 1.00 96.69 295 GLU A C 1
ATOM 2264 O O . GLU A 1 295 ? -22.285 -5.212 11.462 1.00 96.69 295 GLU A O 1
ATOM 2269 N N . SER A 1 296 ? -20.718 -3.759 12.139 1.00 96.44 296 SER A N 1
ATOM 2270 C CA . SER A 1 296 ? -19.607 -4.722 12.178 1.00 96.44 296 SER A CA 1
ATOM 2271 C C . SER A 1 296 ? -19.523 -5.538 13.478 1.00 96.44 296 SER A C 1
ATOM 2273 O O . SER A 1 296 ? -18.696 -6.446 13.591 1.00 96.44 296 SER A O 1
ATOM 2275 N N . VAL A 1 297 ? -20.354 -5.245 14.485 1.00 93.88 297 VAL A N 1
ATOM 2276 C CA . VAL A 1 297 ? -20.356 -5.975 15.764 1.00 93.88 297 VAL A CA 1
ATOM 2277 C C . VAL A 1 297 ? -21.206 -7.243 15.666 1.00 93.88 297 VAL A C 1
ATOM 2279 O O . VAL A 1 297 ? -22.425 -7.188 15.515 1.00 93.88 297 VAL A O 1
ATOM 2282 N N . ILE A 1 298 ? -20.573 -8.406 15.849 1.00 96.06 298 ILE A N 1
ATOM 2283 C CA . ILE A 1 298 ? -21.245 -9.712 15.818 1.00 96.06 298 ILE A CA 1
ATOM 2284 C C . ILE A 1 298 ? -21.587 -10.173 17.239 1.00 96.06 298 ILE A C 1
ATOM 2286 O O . ILE A 1 298 ? -20.708 -10.414 18.069 1.00 96.06 298 ILE A O 1
ATOM 2290 N N . LEU A 1 299 ? -22.879 -10.365 17.515 1.00 95.88 299 LEU A N 1
ATOM 2291 C CA . LEU A 1 299 ? -23.346 -10.995 18.749 1.00 95.88 299 LEU A CA 1
ATOM 2292 C C . LEU A 1 299 ? -23.161 -12.518 18.671 1.00 95.88 299 LEU A C 1
ATOM 2294 O O . LEU A 1 299 ? -23.964 -13.213 18.055 1.00 95.88 299 LEU A O 1
ATOM 2298 N N . LEU A 1 300 ? -22.121 -13.036 19.327 1.00 96.69 300 LEU A N 1
ATOM 2299 C CA . LEU A 1 300 ? -21.838 -14.478 19.356 1.00 96.69 300 LEU A CA 1
ATOM 2300 C C . LEU A 1 300 ? -22.740 -15.246 20.331 1.00 96.69 300 LEU A C 1
ATOM 2302 O O . LEU A 1 300 ? -23.124 -16.382 20.065 1.00 96.69 300 LEU A O 1
ATOM 2306 N N . GLU A 1 301 ? -23.077 -14.641 21.471 1.00 95.56 301 GLU A N 1
ATOM 2307 C CA . GLU A 1 301 ? -23.854 -15.297 22.520 1.00 95.56 301 GLU A CA 1
ATOM 2308 C C . GLU A 1 301 ? -24.706 -14.294 23.309 1.00 95.56 301 GLU A C 1
ATOM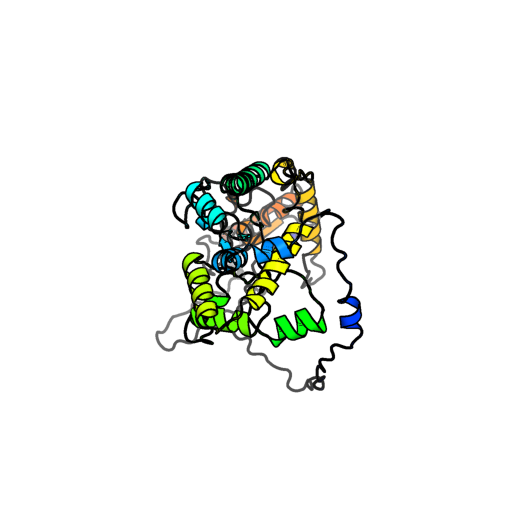 2310 O O . GLU A 1 301 ? -24.235 -13.231 23.707 1.00 95.56 301 GLU A O 1
ATOM 2315 N N . ASN A 1 302 ? -25.960 -14.661 23.593 1.00 96.19 302 ASN A N 1
ATOM 2316 C CA . ASN A 1 302 ? -26.845 -13.919 24.492 1.00 96.19 302 ASN A CA 1
ATOM 2317 C C . ASN A 1 302 ? -27.583 -14.878 25.432 1.00 96.19 302 ASN A C 1
ATOM 2319 O O . ASN A 1 302 ? -28.680 -15.360 25.137 1.00 96.19 302 ASN A O 1
ATOM 2323 N N . ARG A 1 303 ? -26.973 -15.177 26.581 1.00 94.12 303 ARG A N 1
ATOM 2324 C CA . ARG A 1 303 ? -27.577 -16.062 27.585 1.00 94.12 303 ARG A CA 1
ATOM 2325 C C . ARG A 1 303 ? -28.730 -15.370 28.296 1.00 94.12 303 ARG A C 1
ATOM 2327 O O . ARG A 1 303 ? -28.607 -14.223 28.724 1.00 94.12 303 ARG A O 1
ATOM 2334 N N . ASN A 1 304 ? -29.828 -16.101 28.475 1.00 93.75 304 ASN A N 1
ATOM 2335 C CA . ASN A 1 304 ? -30.998 -15.684 29.257 1.00 93.75 304 ASN A CA 1
ATOM 2336 C C . ASN A 1 304 ? -31.619 -14.343 28.822 1.00 93.75 304 ASN A C 1
ATOM 2338 O O . ASN A 1 304 ? -32.275 -13.692 29.630 1.00 93.75 304 ASN A O 1
ATOM 2342 N N . GLY A 1 305 ? -31.404 -13.913 27.571 1.00 92.12 305 GLY A N 1
ATOM 2343 C CA . GLY A 1 305 ? -31.886 -12.615 27.091 1.00 92.12 305 GLY A CA 1
ATOM 2344 C C . GLY A 1 305 ? -31.298 -11.429 27.862 1.00 92.12 305 GLY A C 1
ATOM 2345 O O . GLY A 1 305 ? -31.996 -10.448 28.096 1.00 92.12 305 GLY A O 1
ATOM 2346 N N . THR A 1 306 ? -30.038 -11.534 28.297 1.00 91.94 306 THR A N 1
ATOM 2347 C CA . THR A 1 306 ? -29.343 -10.482 29.061 1.00 91.94 306 THR A CA 1
ATOM 2348 C C . THR A 1 306 ? -29.180 -9.196 28.247 1.00 91.94 306 THR A C 1
ATOM 2350 O O . THR A 1 306 ? -29.243 -8.101 28.804 1.00 91.94 306 THR A O 1
ATOM 2353 N N . LEU A 1 307 ? -28.973 -9.320 26.932 1.00 93.94 307 LEU A N 1
ATOM 2354 C CA . LEU A 1 307 ? -28.911 -8.193 26.003 1.00 93.94 307 LEU A CA 1
ATOM 2355 C C . LEU A 1 307 ? -30.256 -7.994 25.277 1.00 93.94 307 LEU A C 1
ATOM 2357 O O . LEU A 1 307 ? -30.878 -8.994 24.900 1.00 93.94 307 LEU A O 1
ATOM 2361 N N . PRO A 1 308 ? -30.668 -6.736 25.006 1.00 94.19 308 PRO A N 1
ATOM 2362 C CA . PRO A 1 308 ? -29.990 -5.484 25.370 1.00 94.19 308 PRO A CA 1
ATOM 2363 C C . PRO A 1 308 ? -30.140 -5.128 26.862 1.00 94.19 308 PRO A C 1
ATOM 2365 O O . PRO A 1 308 ? -31.140 -5.458 27.496 1.00 94.19 308 PRO A O 1
ATOM 2368 N N . ILE A 1 309 ? -29.156 -4.411 27.418 1.00 91.94 309 ILE A N 1
ATOM 2369 C CA . ILE A 1 309 ? -29.175 -3.980 28.825 1.00 91.94 309 ILE A CA 1
ATOM 2370 C C . ILE A 1 309 ? -30.268 -2.924 29.039 1.00 91.94 309 ILE A C 1
ATOM 2372 O O . ILE A 1 309 ? -30.233 -1.843 28.452 1.00 91.94 309 ILE A O 1
ATOM 2376 N N . ASP A 1 310 ? -31.212 -3.207 29.940 1.00 91.94 310 ASP A N 1
ATOM 2377 C CA . ASP A 1 310 ? -32.233 -2.246 30.368 1.00 91.94 310 ASP A CA 1
ATOM 2378 C C . ASP A 1 310 ? -31.655 -1.283 31.418 1.00 91.94 310 ASP A C 1
ATOM 2380 O O . ASP A 1 310 ? -31.615 -1.572 32.622 1.00 91.94 310 ASP A O 1
ATOM 2384 N N . LEU A 1 311 ? -31.209 -0.111 30.961 1.00 89.75 311 LEU A N 1
ATOM 2385 C CA . LEU A 1 311 ? -30.642 0.927 31.825 1.00 89.75 311 LEU A CA 1
ATOM 2386 C C . LEU A 1 311 ? -31.634 1.460 32.868 1.00 89.75 311 LEU A C 1
ATOM 2388 O O . LEU A 1 311 ? -31.203 1.936 33.911 1.00 89.75 311 LEU A O 1
ATOM 2392 N N . LYS A 1 312 ? -32.953 1.320 32.669 1.00 89.75 312 LYS A N 1
ATOM 2393 C CA . LYS A 1 312 ? -33.948 1.749 33.672 1.00 89.75 312 LYS A CA 1
ATOM 2394 C C . LYS A 1 312 ? -33.972 0.838 34.901 1.00 89.75 312 LYS A C 1
ATOM 2396 O O . LYS A 1 312 ? -34.444 1.249 35.957 1.00 89.75 312 LYS A O 1
ATOM 2401 N N . LYS A 1 313 ? -33.496 -0.404 34.767 1.00 90.50 313 LYS A N 1
ATOM 2402 C CA . LYS A 1 313 ? -33.419 -1.408 35.849 1.00 90.50 313 LYS A CA 1
ATOM 2403 C C . LYS A 1 313 ? -31.992 -1.622 36.365 1.00 90.50 313 LYS A C 1
ATOM 2405 O O . LYS A 1 313 ? -31.763 -2.371 37.327 1.00 90.50 313 LYS A O 1
ATOM 2410 N N . THR A 1 314 ? -31.023 -0.990 35.717 1.00 90.38 314 THR A N 1
ATOM 2411 C CA . THR A 1 314 ? -29.603 -1.140 36.015 1.00 90.38 314 THR A CA 1
ATOM 2412 C C . THR A 1 314 ? -29.178 -0.018 36.944 1.00 90.38 314 THR A C 1
ATOM 2414 O O . THR A 1 314 ? -29.442 1.145 36.683 1.00 90.38 314 THR A O 1
ATOM 2417 N N . THR A 1 315 ? -28.557 -0.380 38.063 1.00 88.62 315 THR A N 1
ATOM 2418 C CA . THR A 1 315 ? -28.114 0.581 39.086 1.00 88.62 315 THR A CA 1
ATOM 2419 C C . THR A 1 315 ? -26.619 0.844 38.970 1.00 88.62 315 THR A C 1
ATOM 2421 O O . THR A 1 315 ? -26.168 1.952 39.244 1.00 88.62 315 THR A O 1
ATOM 2424 N N . SER A 1 316 ? -25.859 -0.162 38.527 1.00 93.31 316 SER A N 1
ATOM 2425 C CA . SER A 1 316 ? -24.438 -0.027 38.239 1.00 93.31 316 SER A CA 1
ATOM 2426 C C . SER A 1 316 ? -23.974 -0.947 37.108 1.00 93.31 316 SER A C 1
ATOM 2428 O O . SER A 1 316 ? -24.536 -2.024 36.879 1.00 93.31 316 SER A O 1
ATOM 2430 N N . VAL A 1 317 ? -22.932 -0.505 36.411 1.00 92.88 317 VAL A N 1
ATOM 2431 C CA . VAL A 1 317 ? -22.209 -1.225 35.365 1.00 92.88 317 VAL A CA 1
ATOM 2432 C C . VAL A 1 317 ? -20.732 -1.235 35.745 1.00 92.88 317 VAL A C 1
ATOM 2434 O O . VAL A 1 317 ? -20.152 -0.189 36.008 1.00 92.88 317 VAL A O 1
ATOM 2437 N N . PHE A 1 318 ? -20.116 -2.408 35.773 1.00 93.75 318 PHE A N 1
ATOM 2438 C CA . PHE A 1 318 ? -18.686 -2.567 35.990 1.00 93.75 318 PHE A CA 1
ATOM 2439 C C . PHE A 1 318 ? -18.018 -2.948 34.670 1.00 93.75 318 PHE A C 1
ATOM 2441 O O . PHE A 1 318 ? -18.327 -3.994 34.099 1.00 93.75 318 PHE A O 1
ATOM 2448 N N . VAL A 1 319 ? -17.121 -2.098 34.181 1.00 93.56 319 VAL A N 1
ATOM 2449 C CA . VAL A 1 319 ? -16.348 -2.306 32.955 1.00 93.56 319 VAL A CA 1
ATOM 2450 C C . VAL A 1 319 ? -14.957 -2.824 33.321 1.00 93.56 319 VAL A C 1
ATOM 2452 O O . VAL A 1 319 ? -14.280 -2.270 34.183 1.00 93.56 319 VAL A O 1
ATOM 2455 N N . THR A 1 320 ? -14.507 -3.890 32.669 1.00 91.56 320 THR A N 1
ATOM 2456 C CA . THR A 1 320 ? -13.185 -4.479 32.910 1.00 91.56 320 THR A CA 1
ATOM 2457 C C . THR A 1 320 ? -12.578 -5.053 31.632 1.00 91.56 320 THR A C 1
ATOM 2459 O O . THR A 1 320 ? -13.255 -5.203 30.617 1.00 91.56 320 THR A O 1
ATOM 2462 N N . GLY A 1 321 ? -11.296 -5.406 31.700 1.00 88.31 321 GLY A N 1
ATOM 2463 C CA . GLY A 1 321 ? -10.530 -6.037 30.628 1.00 88.31 321 GLY A CA 1
ATOM 2464 C C . GLY A 1 321 ? -9.447 -5.120 30.039 1.00 88.31 321 GLY A C 1
ATOM 2465 O O . GLY A 1 321 ? -9.645 -3.906 29.990 1.00 88.31 321 GLY A O 1
ATOM 2466 N N . PRO A 1 322 ? -8.309 -5.685 29.593 1.00 85.56 322 PRO A N 1
ATOM 2467 C CA . PRO A 1 322 ? -7.067 -4.960 29.272 1.00 85.56 322 PRO A CA 1
ATOM 2468 C C . PRO A 1 322 ? -7.155 -4.008 28.076 1.00 85.56 322 PRO A C 1
ATOM 2470 O O . PRO A 1 322 ? -6.222 -3.263 27.804 1.00 85.56 322 PRO A O 1
ATOM 2473 N N . VAL A 1 323 ? -8.244 -4.081 27.311 1.00 90.25 323 VAL A N 1
ATOM 2474 C CA . VAL A 1 323 ? -8.466 -3.253 26.118 1.00 90.25 323 VAL A CA 1
ATOM 2475 C C . VAL A 1 323 ? -9.713 -2.381 26.244 1.00 90.25 323 VAL A C 1
ATOM 2477 O O . VAL A 1 323 ? -10.112 -1.715 25.294 1.00 90.25 323 VAL A O 1
ATOM 2480 N N . SER A 1 324 ? -10.362 -2.403 27.413 1.00 92.69 324 SER A N 1
ATOM 2481 C CA . SER A 1 324 ? -11.626 -1.698 27.648 1.00 92.69 324 SER A CA 1
ATOM 2482 C C . SER A 1 324 ? -11.483 -0.176 27.626 1.00 92.69 324 SER A C 1
ATOM 2484 O O . SER A 1 324 ? -12.472 0.514 27.387 1.00 92.69 324 SER A O 1
ATOM 2486 N N . ASP A 1 325 ? -10.274 0.346 27.827 1.00 94.00 325 ASP A N 1
ATOM 2487 C CA . ASP A 1 325 ? -9.993 1.779 27.848 1.00 94.00 325 ASP A CA 1
ATOM 2488 C C . ASP A 1 325 ? -8.806 2.170 26.957 1.00 94.00 325 ASP A C 1
ATOM 2490 O O . ASP A 1 325 ? -7.941 2.949 27.352 1.00 94.00 325 ASP A O 1
ATOM 2494 N N . ASN A 1 326 ? -8.725 1.598 25.751 1.00 93.06 326 ASN A N 1
ATOM 2495 C CA . ASN A 1 326 ? -7.585 1.833 24.871 1.00 93.06 326 ASN A CA 1
ATOM 2496 C C . ASN A 1 326 ? -7.970 1.923 23.387 1.00 93.06 326 ASN A C 1
ATOM 2498 O O . ASN A 1 326 ? -8.297 0.913 22.761 1.00 93.06 326 ASN A O 1
ATOM 2502 N N . LYS A 1 327 ? -7.847 3.125 22.810 1.00 93.62 327 LYS A N 1
ATOM 2503 C CA . LYS A 1 327 ? -8.122 3.375 21.387 1.00 93.62 327 LYS A CA 1
ATOM 2504 C C . LYS A 1 327 ? -7.122 2.687 20.467 1.00 93.62 327 LYS A C 1
ATOM 2506 O O . LYS A 1 327 ? -7.517 2.177 19.428 1.00 93.62 327 LYS A O 1
ATOM 2511 N N . GLY A 1 328 ? -5.854 2.605 20.861 1.00 91.75 328 GLY A N 1
ATOM 2512 C CA . GLY A 1 328 ? -4.834 1.931 20.062 1.00 91.75 328 GLY A CA 1
ATOM 2513 C C . GLY A 1 328 ? -5.141 0.447 19.847 1.00 91.75 328 GLY A C 1
ATOM 2514 O O . GLY A 1 328 ? -5.095 -0.036 18.716 1.00 91.75 328 GLY A O 1
ATOM 2515 N N . PHE A 1 329 ? -5.575 -0.256 20.897 1.00 90.81 329 PHE A N 1
ATOM 2516 C CA . PHE A 1 329 ? -6.038 -1.640 20.771 1.00 90.81 329 PHE A CA 1
ATOM 2517 C C . PHE A 1 329 ? -7.355 -1.777 19.998 1.00 90.81 329 PHE A C 1
ATOM 2519 O O . PHE A 1 329 ? -7.555 -2.797 19.344 1.00 90.81 329 PHE A O 1
ATOM 2526 N N . GLN A 1 330 ? -8.253 -0.788 20.066 1.00 91.25 330 GLN A N 1
ATOM 2527 C CA . GLN A 1 330 ? -9.500 -0.800 19.291 1.00 91.25 330 GLN A CA 1
ATOM 2528 C C . GLN A 1 330 ? -9.267 -0.574 17.793 1.00 91.25 330 GLN A C 1
ATOM 2530 O O . GLN A 1 330 ? -9.951 -1.196 16.986 1.00 91.25 330 GLN A O 1
ATOM 2535 N N . CYS A 1 331 ? -8.322 0.294 17.426 1.00 91.25 331 CYS A N 1
ATOM 2536 C CA . CYS A 1 331 ? -7.982 0.583 16.032 1.00 91.25 331 CYS A CA 1
ATOM 2537 C C . CYS A 1 331 ? -7.078 -0.494 15.411 1.00 91.25 331 CYS A C 1
ATOM 2539 O O . CYS A 1 331 ? -7.183 -0.766 14.220 1.00 91.25 331 CYS A O 1
ATOM 2541 N N . GLY A 1 332 ? -6.233 -1.148 16.213 1.00 90.81 332 GLY A N 1
ATOM 2542 C CA . GLY A 1 332 ? -5.378 -2.242 15.757 1.00 90.81 332 GLY A CA 1
ATOM 2543 C C . GLY A 1 332 ? -4.162 -1.790 14.938 1.00 90.81 332 GLY A C 1
ATOM 2544 O O . GLY A 1 332 ? -3.727 -0.637 14.992 1.00 90.81 332 GLY A O 1
ATOM 2545 N N . GLY A 1 333 ? -3.562 -2.751 14.230 1.00 90.31 333 GLY A N 1
ATOM 2546 C CA . GLY A 1 333 ? -2.469 -2.508 13.284 1.00 90.31 333 GLY A CA 1
ATOM 2547 C C . GLY A 1 333 ? -2.936 -1.803 12.014 1.00 90.31 333 GLY A C 1
ATOM 2548 O O . GLY A 1 333 ? -4.133 -1.632 11.804 1.00 90.31 333 GLY A O 1
ATOM 2549 N N . TRP A 1 334 ? -1.989 -1.378 11.177 1.00 87.69 334 TRP A N 1
ATOM 2550 C CA . TRP A 1 334 ? -2.264 -0.652 9.925 1.00 87.69 334 TRP A CA 1
ATOM 2551 C C . TRP A 1 334 ? -3.114 0.623 10.090 1.00 87.69 334 TRP A C 1
ATOM 2553 O O . TRP A 1 334 ? -3.778 1.059 9.158 1.00 87.69 334 TRP A O 1
ATOM 2563 N N . SER A 1 335 ? -3.071 1.239 11.276 1.00 87.81 335 SER A N 1
ATOM 2564 C CA . SER A 1 335 ? -3.672 2.556 11.532 1.00 87.81 335 SER A CA 1
ATOM 2565 C C . SER A 1 335 ? -2.597 3.648 11.585 1.00 87.81 335 SER A C 1
ATOM 2567 O O . SER A 1 335 ? -2.376 4.352 10.610 1.00 87.81 335 SER A O 1
ATOM 2569 N N . VAL A 1 336 ? -1.888 3.770 12.718 1.00 85.75 336 VAL A N 1
ATOM 2570 C CA . VAL A 1 336 ? -0.734 4.686 12.874 1.00 85.75 336 VAL A CA 1
ATOM 2571 C C . VAL A 1 336 ? 0.593 3.948 12.685 1.00 85.75 336 VAL A C 1
ATOM 2573 O O . VAL A 1 336 ? 1.524 4.482 12.099 1.00 85.75 336 VAL A O 1
ATOM 2576 N N . PHE A 1 337 ? 0.669 2.704 13.162 1.00 84.19 337 PHE A N 1
ATOM 2577 C CA . PHE A 1 337 ? 1.807 1.808 12.961 1.00 84.19 337 PHE A CA 1
ATOM 2578 C C . PHE A 1 337 ? 1.321 0.515 12.319 1.00 84.19 337 PHE A C 1
ATOM 2580 O O . PHE A 1 337 ? 0.195 0.088 12.596 1.00 84.19 337 PHE A O 1
ATOM 2587 N N . TRP A 1 338 ? 2.203 -0.176 11.588 1.00 83.19 338 TRP A N 1
ATOM 2588 C CA . TRP A 1 338 ? 1.963 -1.563 11.166 1.00 83.19 338 TRP A CA 1
ATOM 2589 C C . TRP A 1 338 ? 1.528 -2.397 12.371 1.00 83.19 338 TRP A C 1
ATOM 2591 O O . TRP A 1 338 ? 0.482 -3.040 12.324 1.00 83.19 338 TRP A O 1
ATOM 2601 N N . GLN A 1 339 ? 2.312 -2.409 13.457 1.00 86.00 339 GLN A N 1
ATOM 2602 C CA . GLN A 1 339 ? 2.103 -3.324 14.590 1.00 86.00 339 GLN A CA 1
ATOM 2603 C C . GLN A 1 339 ? 0.968 -2.883 15.528 1.00 86.00 339 GLN A C 1
ATOM 2605 O O . GLN A 1 339 ? 0.669 -3.576 16.501 1.00 86.00 339 GLN A O 1
ATOM 2610 N N . GLY A 1 340 ? 0.339 -1.741 15.247 1.00 89.06 340 GLY A N 1
ATOM 2611 C CA . GLY A 1 340 ? -0.608 -1.088 16.141 1.00 89.06 340 GLY A CA 1
ATOM 2612 C C . GLY A 1 340 ? 0.084 -0.303 17.255 1.00 89.06 340 GLY A C 1
ATOM 2613 O O . GLY A 1 340 ? 1.308 -0.193 17.311 1.00 89.06 340 GLY A O 1
ATOM 2614 N N . SER A 1 341 ? -0.720 0.281 18.139 1.00 87.38 341 SER A N 1
ATOM 2615 C CA . SER A 1 341 ? -0.241 1.080 19.268 1.00 87.38 341 SER A CA 1
ATOM 2616 C C . SER A 1 341 ? -1.012 0.735 20.532 1.00 87.38 341 SER A C 1
ATOM 2618 O O . SER A 1 341 ? -2.182 0.371 20.470 1.00 87.38 341 SER A O 1
ATOM 2620 N N . ILE A 1 342 ? -0.372 0.919 21.683 1.00 89.38 342 ILE A N 1
ATOM 2621 C CA . ILE A 1 342 ? -1.048 0.953 22.988 1.00 89.38 342 ILE A CA 1
ATOM 2622 C C . ILE A 1 342 ? -1.316 2.389 23.458 1.00 89.38 342 ILE A C 1
ATOM 2624 O O . ILE A 1 342 ? -1.969 2.601 24.476 1.00 89.38 342 ILE A O 1
ATOM 2628 N N . ASP A 1 343 ? -0.792 3.382 22.744 1.00 90.44 343 ASP A N 1
ATOM 2629 C CA . ASP A 1 343 ? -0.951 4.792 23.069 1.00 90.44 343 ASP A CA 1
ATOM 2630 C C . ASP A 1 343 ? -2.228 5.341 22.425 1.00 90.44 343 ASP A C 1
ATOM 2632 O O . ASP A 1 343 ? -2.303 5.551 21.212 1.00 90.44 343 ASP A O 1
ATOM 2636 N N . SER A 1 344 ? -3.238 5.587 23.259 1.00 91.81 344 SER A N 1
ATOM 2637 C CA . SER A 1 344 ? -4.522 6.145 22.823 1.00 91.81 344 SER A CA 1
ATOM 2638 C C . SER A 1 344 ? -4.434 7.611 22.395 1.00 91.81 344 SER A C 1
ATOM 2640 O O . SER A 1 344 ? -5.349 8.091 21.730 1.00 91.81 344 SER A O 1
ATOM 2642 N N . THR A 1 345 ? -3.367 8.332 22.757 1.00 90.69 345 THR A N 1
ATOM 2643 C CA . THR A 1 345 ? -3.215 9.757 22.416 1.00 90.69 345 THR A CA 1
ATOM 2644 C C . THR A 1 345 ? -2.933 9.982 20.931 1.00 90.69 345 THR A C 1
ATOM 2646 O O . THR A 1 345 ? -3.220 11.057 20.413 1.00 90.69 345 THR A O 1
ATOM 2649 N N . LEU A 1 346 ? -2.473 8.946 20.222 1.00 89.56 346 LEU A N 1
ATOM 2650 C CA . LEU A 1 346 ? -2.259 8.965 18.772 1.00 89.56 346 LEU A CA 1
ATOM 2651 C C . LEU A 1 346 ? -3.563 8.917 17.962 1.00 89.56 346 LEU A C 1
ATOM 2653 O O . LEU A 1 346 ? -3.544 9.126 16.752 1.00 89.56 346 LEU A O 1
ATOM 2657 N N . PHE A 1 347 ? -4.691 8.652 18.623 1.00 90.31 347 PHE A N 1
ATOM 2658 C CA . PHE A 1 347 ? -6.014 8.546 18.016 1.00 90.31 347 PHE A CA 1
ATOM 2659 C C . PHE A 1 347 ? -6.895 9.662 18.580 1.00 90.31 347 PHE A C 1
ATOM 2661 O O . PHE A 1 347 ? -7.578 9.444 19.578 1.00 90.31 347 PHE A O 1
ATOM 2668 N N . PRO A 1 348 ? -6.878 10.881 18.017 1.00 86.25 348 PRO A N 1
ATOM 2669 C CA . PRO A 1 348 ? -7.547 12.032 18.627 1.00 86.25 348 PRO A CA 1
ATOM 2670 C C . PRO A 1 348 ? -9.077 11.899 18.655 1.00 86.25 348 PRO A C 1
ATOM 2672 O O . PRO A 1 348 ? -9.713 12.375 19.593 1.00 86.25 348 PRO A O 1
ATOM 2675 N N . ASN A 1 349 ? -9.655 11.189 17.684 1.00 88.06 349 ASN A N 1
ATOM 2676 C CA . ASN A 1 349 ? -11.100 11.015 17.534 1.00 88.06 349 ASN A CA 1
ATOM 2677 C C . ASN A 1 349 ? -11.610 9.723 18.199 1.00 88.06 349 ASN A C 1
ATOM 2679 O O . ASN A 1 349 ? -10.832 8.863 18.622 1.00 88.06 349 ASN A O 1
ATOM 2683 N N . GLY A 1 350 ? -12.936 9.588 18.273 1.00 88.56 350 GLY A N 1
ATOM 2684 C CA . GLY A 1 350 ? -13.609 8.410 18.822 1.00 88.56 350 GLY A CA 1
ATOM 2685 C C . GLY A 1 350 ? -13.576 8.320 20.351 1.00 88.56 350 GLY A C 1
ATOM 2686 O O . GLY A 1 350 ? -13.081 9.209 21.044 1.00 88.56 350 GLY A O 1
ATOM 2687 N N . ALA A 1 351 ? -14.127 7.224 20.871 1.00 92.56 351 ALA A N 1
ATOM 2688 C CA . ALA A 1 351 ? -14.233 6.949 22.301 1.00 92.56 351 ALA A CA 1
ATOM 2689 C C . ALA A 1 351 ? -13.764 5.526 22.612 1.00 92.56 351 ALA A C 1
ATOM 2691 O O . ALA A 1 351 ? -13.978 4.602 21.817 1.00 92.56 351 ALA A O 1
ATOM 2692 N N . THR A 1 352 ? -13.177 5.333 23.792 1.00 95.06 352 THR A N 1
ATOM 2693 C CA . THR A 1 352 ? -12.914 3.985 24.295 1.00 95.06 352 THR A CA 1
ATOM 2694 C C . THR A 1 352 ? -14.212 3.244 24.603 1.00 95.06 352 THR A C 1
ATOM 2696 O O . THR A 1 352 ? -15.276 3.849 24.758 1.00 95.06 352 THR A O 1
ATOM 2699 N N . PHE A 1 353 ? -14.156 1.915 24.723 1.00 94.25 353 PHE A N 1
ATOM 2700 C CA . PHE A 1 353 ? -15.326 1.141 25.149 1.00 94.25 353 PHE A CA 1
ATOM 2701 C C . PHE A 1 353 ? -15.843 1.616 26.519 1.00 94.25 353 PHE A C 1
ATOM 2703 O O . PHE A 1 353 ? -17.047 1.812 26.695 1.00 94.25 353 PHE A O 1
ATOM 2710 N N . LYS A 1 354 ? -14.937 1.883 27.468 1.00 95.56 354 LYS A N 1
ATOM 2711 C CA . LYS A 1 354 ? -15.249 2.470 28.776 1.00 95.56 354 LYS A CA 1
ATOM 2712 C C . LYS A 1 354 ? -15.959 3.817 28.628 1.00 95.56 354 LYS A C 1
ATOM 2714 O O . LYS A 1 354 ? -17.030 3.994 29.208 1.00 95.56 354 LYS A O 1
ATOM 2719 N N . GLU A 1 355 ? -15.403 4.741 27.847 1.00 96.12 355 GLU A N 1
ATOM 2720 C CA . GLU A 1 355 ? -15.991 6.068 27.614 1.00 96.12 355 GLU A CA 1
ATOM 2721 C C . GLU A 1 355 ? -17.379 5.971 26.962 1.00 96.12 355 GLU A C 1
ATOM 2723 O O . GLU A 1 355 ? -18.317 6.656 27.377 1.00 96.12 355 GLU A O 1
ATOM 2728 N N . ALA A 1 356 ? -17.552 5.067 25.995 1.00 94.69 356 ALA A N 1
ATOM 2729 C CA . ALA A 1 356 ? -18.833 4.829 25.339 1.00 94.69 356 ALA A CA 1
ATOM 2730 C C . ALA A 1 356 ? -19.889 4.283 26.317 1.00 94.69 356 ALA A C 1
ATOM 2732 O O . ALA A 1 356 ? -21.024 4.768 26.333 1.00 94.69 356 ALA A O 1
ATOM 2733 N N . VAL A 1 357 ? -19.527 3.321 27.177 1.00 95.19 357 VAL A N 1
ATOM 2734 C CA . VAL A 1 357 ? -20.425 2.796 28.222 1.00 95.19 357 VAL A CA 1
ATOM 2735 C C . VAL A 1 357 ? -20.791 3.889 29.225 1.00 95.19 357 VAL A C 1
ATOM 2737 O O . VAL A 1 357 ? -21.967 4.036 29.557 1.00 95.19 357 VAL A O 1
ATOM 2740 N N . GLN A 1 358 ? -19.818 4.687 29.672 1.00 95.62 358 GLN A N 1
ATOM 2741 C CA . GLN A 1 358 ? -20.048 5.820 30.574 1.00 95.62 358 GLN A CA 1
ATOM 2742 C C . GLN A 1 358 ? -21.019 6.834 29.967 1.00 95.62 358 GLN A C 1
ATOM 2744 O O . GLN A 1 358 ? -21.979 7.230 30.627 1.00 95.62 358 GLN A O 1
ATOM 2749 N N . SER A 1 359 ? -20.819 7.195 28.698 1.00 95.50 359 SER A N 1
ATOM 2750 C CA . SER A 1 359 ? -21.703 8.103 27.966 1.00 95.50 359 SER A CA 1
ATOM 2751 C C . SER A 1 359 ? -23.135 7.563 27.879 1.00 95.50 359 SER A C 1
ATOM 2753 O O . SER A 1 359 ? -24.089 8.283 28.172 1.00 95.50 359 SER A O 1
ATOM 2755 N N . LYS A 1 360 ? -23.313 6.273 27.557 1.00 94.12 360 LYS A N 1
ATOM 2756 C CA . LYS A 1 360 ? -24.647 5.653 27.457 1.00 94.12 360 LYS A CA 1
ATOM 2757 C C . LYS A 1 360 ? -25.340 5.462 28.807 1.00 94.12 360 LYS A C 1
ATOM 2759 O O . LYS A 1 360 ? -26.564 5.535 28.866 1.00 94.12 360 LYS A O 1
ATOM 2764 N N . ALA A 1 361 ? -24.589 5.207 29.875 1.00 94.44 361 ALA A N 1
ATOM 2765 C CA . ALA A 1 361 ? -25.124 5.012 31.222 1.00 94.44 361 ALA A CA 1
ATOM 2766 C C . ALA A 1 361 ? -25.333 6.324 32.000 1.00 94.44 361 ALA A C 1
ATOM 2768 O O . ALA A 1 361 ? -25.932 6.298 33.080 1.00 94.44 361 ALA A O 1
ATOM 2769 N N . ALA A 1 362 ? -24.853 7.457 31.474 1.00 94.00 362 ALA A N 1
ATOM 2770 C CA . ALA A 1 362 ? -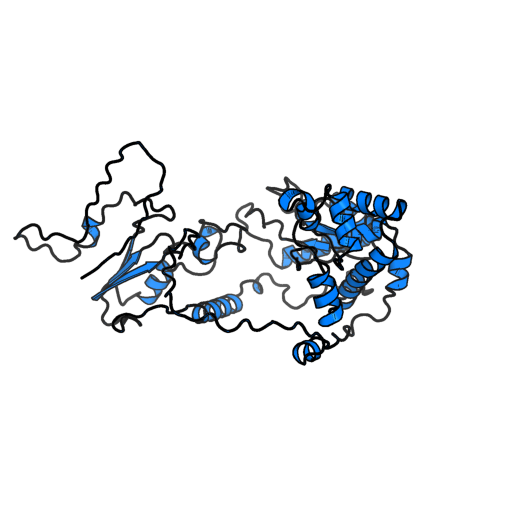24.912 8.756 32.130 1.00 94.00 362 ALA A CA 1
ATOM 2771 C C . ALA A 1 362 ? -26.340 9.100 32.588 1.00 94.00 362 ALA A C 1
ATOM 2773 O O . ALA A 1 362 ? -27.297 9.043 31.819 1.00 94.00 362 ALA A O 1
ATOM 2774 N N . GLY A 1 363 ? -26.489 9.433 33.875 1.00 91.50 363 GLY A N 1
ATOM 2775 C CA . GLY A 1 363 ? -27.784 9.751 34.490 1.00 91.50 363 GLY A CA 1
ATOM 2776 C C . GLY A 1 363 ? -28.688 8.546 34.793 1.00 91.50 363 GLY A C 1
ATOM 2777 O O . GLY A 1 363 ? -29.752 8.735 35.379 1.00 91.50 363 GLY A O 1
ATOM 2778 N N . HIS A 1 364 ? -28.275 7.322 34.444 1.00 92.81 364 HIS A N 1
ATOM 2779 C CA . HIS A 1 364 ? -29.062 6.101 34.643 1.00 92.81 364 HIS A CA 1
ATOM 2780 C C . HIS A 1 364 ? -28.406 5.093 35.593 1.00 92.81 364 HIS A C 1
ATOM 2782 O O . HIS A 1 364 ? -29.090 4.552 36.458 1.00 92.81 364 HIS A O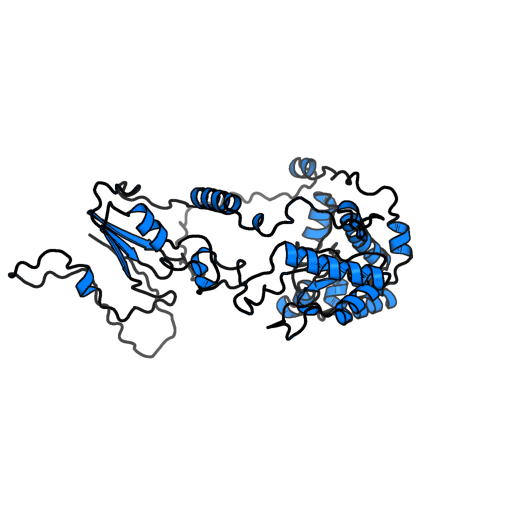 1
ATOM 2788 N N . ALA A 1 365 ? -27.100 4.852 35.459 1.00 92.38 365 ALA A N 1
ATOM 2789 C CA . ALA A 1 365 ? -26.371 3.883 36.274 1.00 92.38 365 ALA A CA 1
ATOM 2790 C C . ALA A 1 365 ? -24.970 4.395 36.633 1.00 92.38 365 ALA A C 1
ATOM 2792 O O . ALA A 1 365 ? -24.348 5.124 35.861 1.00 92.38 365 ALA A O 1
ATOM 2793 N N . GLN A 1 366 ? -24.457 3.986 37.795 1.00 93.06 366 GLN A N 1
ATOM 2794 C CA . GLN A 1 366 ? -23.052 4.204 38.146 1.00 93.06 366 GLN A CA 1
ATOM 2795 C C . GLN A 1 366 ? -22.162 3.322 37.265 1.00 93.06 366 GLN A C 1
ATOM 2797 O O . GLN A 1 366 ? -22.439 2.132 37.132 1.00 93.06 366 GLN A O 1
ATOM 2802 N N . VAL A 1 367 ? -21.095 3.877 36.690 1.00 93.12 367 VAL A N 1
ATOM 2803 C CA . VAL A 1 367 ? -20.119 3.096 35.920 1.00 93.12 367 VAL A CA 1
ATOM 2804 C C . VAL A 1 367 ? -18.787 3.066 36.643 1.00 93.12 367 VAL A C 1
ATOM 2806 O O . VAL A 1 367 ? -18.134 4.096 36.794 1.00 93.12 367 VAL A O 1
ATOM 2809 N N . ASP A 1 368 ? -18.388 1.868 37.036 1.00 93.00 368 ASP A N 1
ATOM 2810 C CA . ASP A 1 368 ? -17.107 1.585 37.660 1.00 93.00 368 ASP A CA 1
ATOM 2811 C C . ASP A 1 368 ? -16.187 0.902 36.641 1.00 93.00 368 ASP A C 1
ATOM 2813 O O . ASP A 1 368 ? -16.652 0.124 35.807 1.00 93.00 368 ASP A O 1
ATOM 2817 N N . HIS A 1 369 ? -14.883 1.170 36.694 1.00 91.31 369 HIS A N 1
ATOM 2818 C CA . HIS A 1 369 ? -13.907 0.578 35.776 1.00 91.31 369 HIS A CA 1
ATOM 2819 C C . HIS A 1 369 ? -12.650 0.130 36.515 1.00 91.31 369 HIS A C 1
ATOM 2821 O O . HIS A 1 369 ? -12.140 0.851 37.374 1.00 91.31 369 HIS A O 1
ATOM 2827 N N . LEU A 1 370 ? -12.172 -1.073 36.196 1.00 88.00 370 LEU A N 1
ATOM 2828 C CA . LEU A 1 370 ? -10.897 -1.586 36.694 1.00 88.00 370 LEU A CA 1
ATOM 2829 C C . LEU A 1 370 ? -10.310 -2.613 35.725 1.00 88.00 370 LEU A C 1
ATOM 2831 O O . LEU A 1 370 ? -10.946 -3.621 35.403 1.00 88.00 370 LEU A O 1
ATOM 2835 N N . GLU A 1 371 ? -9.054 -2.413 35.342 1.00 84.06 371 GLU A N 1
ATOM 2836 C CA . GLU A 1 371 ? -8.264 -3.405 34.616 1.00 84.06 371 GLU A CA 1
ATOM 2837 C C . GLU A 1 371 ? -7.617 -4.378 35.605 1.00 84.06 371 GLU A C 1
ATOM 2839 O O . GLU A 1 371 ? -6.640 -4.068 36.280 1.00 84.06 371 GLU A O 1
ATOM 2844 N N . VAL A 1 372 ? -8.204 -5.569 35.730 1.00 79.75 372 VAL A N 1
ATOM 2845 C CA . VAL A 1 372 ? -7.754 -6.590 36.692 1.00 79.75 372 VAL A CA 1
ATOM 2846 C C . VAL A 1 372 ? -6.510 -7.332 36.196 1.00 79.75 372 VAL A C 1
ATOM 2848 O O . VAL A 1 372 ? -5.712 -7.832 36.995 1.00 79.75 372 VAL A O 1
ATOM 2851 N N . VAL A 1 373 ? -6.364 -7.435 34.877 1.00 83.56 373 VAL A N 1
ATOM 2852 C CA . VAL A 1 373 ? -5.303 -8.169 34.189 1.00 83.56 373 VAL A CA 1
ATOM 2853 C C . VAL A 1 373 ? -4.887 -7.359 32.966 1.00 83.56 373 VAL A C 1
ATOM 2855 O O . VAL A 1 373 ? -5.769 -6.894 32.245 1.00 83.56 373 VAL A O 1
ATOM 2858 N N . ASP A 1 374 ? -3.583 -7.195 32.747 1.00 83.56 374 ASP A N 1
ATOM 2859 C CA . ASP A 1 374 ? -3.040 -6.581 31.533 1.00 83.56 374 ASP A CA 1
ATOM 2860 C C . ASP A 1 374 ? -3.069 -7.551 30.333 1.00 83.56 374 ASP A C 1
ATOM 2862 O O . ASP A 1 374 ? -3.471 -8.714 30.444 1.00 83.56 374 ASP A O 1
ATOM 2866 N N . ILE A 1 375 ? -2.650 -7.071 29.159 1.00 83.00 375 ILE A N 1
ATOM 2867 C CA . ILE A 1 375 ? -2.648 -7.872 27.927 1.00 83.00 375 ILE A CA 1
ATOM 2868 C C . ILE A 1 375 ? -1.684 -9.076 27.988 1.00 83.00 375 ILE A C 1
ATOM 2870 O O . ILE A 1 375 ? -1.898 -10.068 27.294 1.00 83.00 375 ILE A O 1
ATOM 2874 N N . ASP A 1 376 ? -0.672 -9.029 28.863 1.00 83.19 376 ASP A N 1
ATOM 2875 C CA . ASP A 1 376 ? 0.283 -10.119 29.103 1.00 83.19 376 ASP A CA 1
ATOM 2876 C C . ASP A 1 376 ? -0.240 -11.156 30.113 1.00 83.19 376 ASP A C 1
ATOM 2878 O O . ASP A 1 376 ? 0.436 -12.147 30.412 1.00 83.19 376 ASP A O 1
ATOM 2882 N N . GLY A 1 377 ? -1.424 -10.939 30.692 1.00 82.44 377 GLY A N 1
ATOM 2883 C CA . GLY A 1 377 ? -1.972 -11.808 31.726 1.00 82.44 377 GLY A CA 1
ATOM 2884 C C . GLY A 1 377 ? -1.472 -11.500 33.144 1.00 82.44 377 GLY A C 1
ATOM 2885 O O . GLY A 1 377 ? -1.736 -12.284 34.064 1.00 82.44 377 GLY A O 1
ATOM 2886 N N . LYS A 1 378 ? -0.753 -10.393 33.367 1.00 83.12 378 LYS A N 1
ATOM 2887 C CA . LYS A 1 378 ? -0.290 -9.986 34.700 1.00 83.12 378 LYS A CA 1
ATOM 2888 C C . LYS A 1 378 ? -1.416 -9.277 35.438 1.00 83.12 378 LYS A C 1
ATOM 2890 O O . LYS A 1 378 ? -2.101 -8.414 34.899 1.00 83.12 378 LYS A O 1
ATOM 2895 N N . ARG A 1 379 ? -1.615 -9.646 36.703 1.00 78.62 379 ARG A N 1
ATOM 2896 C CA . ARG A 1 379 ? -2.649 -9.037 37.546 1.00 78.62 379 ARG A CA 1
ATOM 2897 C C . ARG A 1 379 ? -2.207 -7.667 38.037 1.00 78.62 379 ARG A C 1
ATOM 2899 O O . ARG A 1 379 ? -1.070 -7.520 38.481 1.00 78.62 379 ARG A O 1
ATOM 2906 N N . SER A 1 380 ? -3.135 -6.717 38.058 1.00 67.38 380 SER A N 1
ATOM 2907 C CA . SER A 1 380 ? -2.945 -5.456 38.773 1.00 67.38 380 SER A CA 1
ATOM 2908 C C . SER A 1 380 ? -2.694 -5.731 40.262 1.00 67.38 380 SER A C 1
ATOM 2910 O O . SER A 1 380 ? -3.358 -6.593 40.843 1.00 67.38 380 SER A O 1
ATOM 2912 N N . GLU A 1 381 ? -1.811 -4.971 40.916 1.00 61.22 381 GLU A N 1
ATOM 2913 C CA . GLU A 1 381 ? -1.588 -5.074 42.372 1.00 61.22 381 GLU A CA 1
ATOM 2914 C C . GLU A 1 381 ? -2.820 -4.660 43.210 1.00 61.22 381 GLU A C 1
ATOM 2916 O O . GLU A 1 381 ? -2.862 -4.867 44.426 1.00 61.22 381 GLU A O 1
ATOM 2921 N N . PHE A 1 382 ? -3.859 -4.114 42.569 1.00 55.78 382 PHE A N 1
ATOM 2922 C CA . PHE A 1 382 ? -5.115 -3.742 43.206 1.00 55.78 382 PHE A CA 1
ATOM 2923 C C . PHE A 1 382 ? -5.921 -4.966 43.669 1.00 55.78 382 PHE A C 1
ATOM 2925 O O . PHE A 1 382 ? -6.321 -5.832 42.890 1.00 55.78 382 PHE A O 1
ATOM 2932 N N . ARG A 1 383 ? -6.220 -5.010 44.973 1.00 50.91 383 ARG A N 1
ATOM 2933 C CA . ARG A 1 383 ? -7.144 -5.985 45.567 1.00 50.91 383 ARG A CA 1
ATOM 2934 C C . ARG A 1 383 ? -8.596 -5.564 45.315 1.00 50.91 383 ARG A C 1
ATOM 2936 O O . ARG A 1 383 ? -9.047 -4.549 45.836 1.00 50.91 383 ARG A O 1
ATOM 2943 N N . ILE A 1 384 ? -9.344 -6.402 44.594 1.00 52.59 384 ILE A N 1
ATOM 2944 C CA . ILE A 1 384 ? -10.786 -6.252 44.293 1.00 52.59 384 ILE A CA 1
ATOM 2945 C C . ILE A 1 384 ? -11.675 -6.271 45.558 1.00 52.59 384 ILE A C 1
ATOM 2947 O O . ILE A 1 384 ? -12.838 -5.871 45.503 1.00 52.59 384 ILE A O 1
ATOM 2951 N N . ASP A 1 385 ? -11.142 -6.672 46.719 1.00 47.59 385 ASP A N 1
ATOM 2952 C CA . ASP A 1 385 ? -11.896 -6.866 47.970 1.00 47.59 385 ASP A CA 1
ATOM 2953 C C . ASP A 1 385 ? -12.690 -5.630 48.450 1.00 47.59 385 ASP A C 1
ATOM 2955 O O . ASP A 1 385 ? -13.652 -5.778 49.208 1.00 47.59 385 ASP A O 1
ATOM 2959 N N . GLY A 1 386 ? -12.318 -4.422 48.008 1.00 42.00 386 GLY A N 1
ATOM 2960 C CA . GLY A 1 386 ? -13.031 -3.177 48.316 1.00 42.00 386 GLY A CA 1
ATOM 2961 C C . GLY A 1 386 ? -14.183 -2.824 47.366 1.00 42.00 386 GLY A C 1
ATOM 2962 O O . GLY A 1 386 ? -15.103 -2.128 47.782 1.00 42.00 386 GLY A O 1
ATOM 2963 N N . TYR A 1 387 ? -14.175 -3.315 46.122 1.00 42.91 387 TYR A N 1
ATOM 2964 C CA . TYR A 1 387 ? -15.080 -2.840 45.061 1.00 42.91 387 TYR A CA 1
ATOM 2965 C C . TYR A 1 387 ? -16.438 -3.561 45.046 1.00 42.91 387 TYR A C 1
ATOM 2967 O O . TYR A 1 387 ? -17.464 -2.972 44.725 1.00 42.91 387 TYR A O 1
ATOM 2975 N N . LEU A 1 388 ? -16.480 -4.826 45.475 1.00 42.00 388 LEU A N 1
ATOM 2976 C CA . LEU A 1 388 ? -17.720 -5.616 45.544 1.00 42.00 388 LEU A CA 1
ATOM 2977 C C . LEU A 1 388 ? -18.494 -5.436 46.867 1.00 42.00 388 LEU A C 1
ATOM 2979 O O . LEU A 1 388 ? -19.560 -6.023 47.043 1.00 42.00 388 LEU A O 1
ATOM 2983 N N . ARG A 1 389 ? -17.986 -4.622 47.807 1.00 39.62 389 ARG A N 1
ATOM 2984 C CA . ARG A 1 389 ? -18.623 -4.335 49.110 1.00 39.62 389 ARG A CA 1
ATOM 2985 C C . ARG A 1 389 ? -19.478 -3.060 49.114 1.00 39.62 389 ARG A C 1
ATOM 2987 O O . ARG A 1 389 ? -19.692 -2.469 50.166 1.00 39.62 389 ARG A O 1
ATOM 2994 N N . GLY A 1 390 ? -20.032 -2.663 47.969 1.00 31.42 390 GLY A N 1
ATOM 2995 C CA . GLY A 1 390 ? -21.031 -1.586 47.859 1.00 31.42 390 GLY A CA 1
ATOM 2996 C C . GLY A 1 390 ? -22.422 -1.928 48.423 1.00 31.42 390 GLY A C 1
ATOM 2997 O O . GLY A 1 390 ? -23.414 -1.342 48.003 1.00 31.42 390 GLY A O 1
ATOM 2998 N N . GLY A 1 391 ? -22.518 -2.889 49.345 1.00 30.84 391 GLY A N 1
ATOM 2999 C CA . GLY A 1 391 ? -23.702 -3.144 50.159 1.00 30.84 391 GLY A CA 1
ATOM 3000 C C . GLY A 1 391 ? -23.360 -2.808 51.604 1.00 30.84 391 GLY A C 1
ATOM 3001 O O . GLY A 1 391 ? -22.401 -3.355 52.143 1.00 30.84 391 GLY A O 1
ATOM 3002 N N . THR A 1 392 ? -24.116 -1.887 52.198 1.00 29.69 392 THR A N 1
ATOM 3003 C CA . THR A 1 392 ? -24.040 -1.464 53.603 1.00 29.69 392 THR A CA 1
ATOM 3004 C C . THR A 1 392 ? -23.623 -2.606 54.531 1.00 29.69 392 THR A C 1
ATOM 3006 O O . THR A 1 392 ? -24.323 -3.613 54.652 1.00 29.69 392 THR A O 1
ATOM 3009 N N . ALA A 1 393 ? -22.464 -2.452 55.171 1.00 28.83 393 ALA A N 1
ATOM 3010 C CA . ALA A 1 393 ? -21.963 -3.390 56.160 1.00 28.83 393 ALA A CA 1
ATOM 3011 C C . ALA A 1 393 ? -22.787 -3.266 57.448 1.00 28.83 393 ALA A C 1
ATOM 3013 O O . ALA A 1 393 ? -22.429 -2.503 58.342 1.00 28.83 393 ALA A O 1
ATOM 3014 N N . ASP A 1 394 ? -23.871 -4.033 57.550 1.00 26.75 394 ASP A N 1
ATOM 3015 C CA . ASP A 1 394 ? -24.431 -4.366 58.854 1.00 26.75 394 ASP A CA 1
ATOM 3016 C C . ASP A 1 394 ? -23.518 -5.389 59.533 1.00 26.75 394 ASP A C 1
ATOM 3018 O O . ASP A 1 394 ? -23.235 -6.487 59.041 1.00 26.75 394 ASP A O 1
ATOM 3022 N N . ALA A 1 395 ? -22.999 -4.964 60.679 1.00 38.22 395 ALA A N 1
ATOM 3023 C CA . ALA A 1 395 ? -22.143 -5.732 61.552 1.00 38.22 395 ALA A CA 1
ATOM 3024 C C . ALA A 1 395 ? -22.930 -6.878 62.201 1.00 38.22 395 ALA A C 1
ATOM 3026 O O . ALA A 1 395 ? -23.611 -6.663 63.195 1.00 38.22 395 ALA A O 1
ATOM 3027 N N . ALA A 1 396 ? -22.815 -8.092 61.658 1.00 31.47 396 ALA A N 1
ATOM 3028 C CA . ALA A 1 396 ? -22.764 -9.360 62.400 1.00 31.47 396 ALA A CA 1
ATOM 3029 C C . ALA A 1 396 ? -22.895 -10.550 61.439 1.00 31.47 396 ALA A C 1
ATOM 3031 O O . ALA A 1 396 ? -23.927 -10.739 60.803 1.00 31.47 396 ALA A O 1
ATOM 3032 N N . GLY A 1 397 ? -21.882 -11.420 61.418 1.00 27.83 397 GLY A N 1
ATOM 3033 C CA . GLY A 1 397 ? -22.049 -12.804 60.966 1.00 27.83 397 GLY A CA 1
ATOM 3034 C C . GLY A 1 397 ? -21.073 -13.259 59.888 1.00 27.83 397 GLY A C 1
ATOM 3035 O O . GLY A 1 397 ? -21.311 -13.016 58.716 1.00 27.83 397 GLY A O 1
ATOM 3036 N N . GLY A 1 398 ? -20.042 -13.996 60.326 1.00 24.66 398 GLY A N 1
ATOM 3037 C CA . GLY A 1 398 ? -19.368 -15.105 59.629 1.00 24.66 398 GLY A CA 1
ATOM 3038 C C . GLY A 1 398 ? -18.724 -14.856 58.250 1.00 24.66 398 GLY A C 1
ATOM 3039 O O . GLY A 1 398 ? -19.287 -14.181 57.395 1.00 24.66 398 GLY A O 1
ATOM 3040 N N . PRO A 1 399 ? -17.561 -15.464 57.947 1.00 27.09 399 PRO A N 1
ATOM 3041 C CA . PRO A 1 399 ? -16.961 -15.341 56.623 1.00 27.09 399 PRO A CA 1
ATOM 3042 C C . PRO A 1 399 ? -17.833 -16.060 55.581 1.00 27.09 399 PRO A C 1
ATOM 3044 O O . PRO A 1 399 ? -17.802 -17.286 55.462 1.00 27.09 399 PRO A O 1
ATOM 3047 N N . ARG A 1 400 ? -18.609 -15.302 54.799 1.00 29.12 400 ARG A N 1
ATOM 3048 C CA . ARG A 1 400 ? -19.162 -15.790 53.531 1.00 29.12 400 ARG A CA 1
ATOM 3049 C C . ARG A 1 400 ? -18.025 -15.810 52.511 1.00 29.12 400 ARG A C 1
ATOM 3051 O O . ARG A 1 400 ? -17.428 -14.776 52.224 1.00 29.12 400 ARG A O 1
ATOM 3058 N N . ARG A 1 401 ? -17.692 -17.005 52.015 1.00 28.55 401 ARG A N 1
ATOM 3059 C CA . ARG A 1 401 ? -16.684 -17.211 50.967 1.00 28.55 401 ARG A CA 1
ATOM 3060 C C . ARG A 1 401 ? -17.146 -16.500 49.692 1.00 28.55 401 ARG A C 1
ATOM 3062 O O . ARG A 1 401 ? -18.124 -16.923 49.088 1.00 28.55 401 ARG A O 1
ATOM 3069 N N . GLY A 1 402 ? -16.461 -15.420 49.325 1.00 27.73 402 GLY A N 1
ATOM 3070 C CA . GLY A 1 402 ? -16.571 -14.794 48.008 1.00 27.73 402 GLY A CA 1
ATOM 3071 C C . GLY A 1 402 ? -15.819 -15.609 46.954 1.00 27.73 402 GLY A C 1
ATOM 3072 O O . GLY A 1 402 ? -14.840 -16.288 47.272 1.00 27.73 402 GLY A O 1
ATOM 3073 N N . CYS A 1 403 ? -16.297 -15.561 45.712 1.00 32.25 403 CYS A N 1
ATOM 3074 C CA . CYS A 1 403 ? -15.780 -16.307 44.568 1.00 32.25 403 CYS A CA 1
ATOM 3075 C C . CYS A 1 403 ? -14.360 -15.882 44.175 1.00 32.25 403 CYS A C 1
ATOM 3077 O O . CYS A 1 403 ? -14.191 -15.067 43.281 1.00 32.25 403 CYS A O 1
ATOM 3079 N N . PHE A 1 404 ? -13.339 -16.474 44.791 1.00 32.38 404 PHE A N 1
ATOM 3080 C CA . PHE A 1 404 ? -12.015 -16.603 44.183 1.00 32.38 404 PHE A CA 1
ATOM 3081 C C . PHE A 1 404 ? -11.400 -17.936 44.611 1.00 32.38 404 PHE A C 1
ATOM 3083 O O . PHE A 1 404 ? -11.016 -18.129 45.764 1.00 32.38 404 PHE A O 1
ATOM 3090 N N . GLY A 1 405 ? -11.322 -18.882 43.673 1.00 24.97 405 GLY A N 1
ATOM 3091 C CA . GLY A 1 405 ? -10.533 -20.094 43.849 1.00 24.97 405 GLY A CA 1
ATOM 3092 C C . GLY A 1 405 ? -9.055 -19.726 43.949 1.00 24.97 405 GLY A C 1
ATOM 3093 O O . GLY A 1 405 ? -8.467 -19.210 43.000 1.00 24.97 405 GLY A O 1
ATOM 3094 N N . SER A 1 406 ? -8.446 -19.979 45.105 1.00 27.47 406 SER A N 1
ATOM 3095 C CA . SER A 1 406 ? -6.997 -19.958 45.262 1.00 27.47 406 SER A CA 1
ATOM 3096 C C . SER A 1 406 ? -6.408 -21.170 44.543 1.00 27.47 406 SER A C 1
ATOM 3098 O O . SER A 1 406 ? -6.587 -22.298 45.001 1.00 27.47 406 SER A O 1
ATOM 3100 N N . SER A 1 407 ? -5.677 -20.963 43.452 1.00 25.91 407 SER A N 1
ATOM 3101 C CA . SER A 1 407 ? -4.749 -21.978 42.954 1.00 25.91 407 SER A CA 1
ATOM 3102 C C . SER A 1 407 ? -3.325 -21.517 43.242 1.00 25.91 407 SER A C 1
ATOM 3104 O O . SER A 1 407 ? -2.820 -20.585 42.618 1.00 25.91 407 SER A O 1
ATOM 3106 N N . THR A 1 408 ? -2.684 -22.153 44.215 1.00 26.20 408 THR A N 1
ATOM 3107 C CA . THR A 1 408 ? -1.240 -22.075 44.437 1.00 26.20 408 THR A CA 1
ATOM 3108 C C . THR A 1 408 ? -0.563 -23.043 43.471 1.00 26.20 408 THR A C 1
ATOM 3110 O O . THR A 1 408 ? -0.680 -24.254 43.644 1.00 26.20 408 THR A O 1
ATOM 3113 N N . ALA A 1 409 ? 0.139 -22.537 42.457 1.00 27.19 409 ALA A N 1
ATOM 3114 C CA . ALA A 1 409 ? 1.031 -23.359 41.646 1.00 27.19 409 ALA A CA 1
ATOM 3115 C C . ALA A 1 409 ? 2.409 -23.405 42.323 1.00 27.19 409 ALA A C 1
ATOM 3117 O O . ALA A 1 409 ? 3.170 -22.442 42.273 1.00 27.19 409 ALA A O 1
ATOM 3118 N N . SER A 1 410 ? 2.729 -24.518 42.985 1.00 25.47 410 SER A N 1
ATOM 3119 C CA . SER A 1 410 ? 4.100 -24.822 43.395 1.00 25.47 410 SER A CA 1
ATOM 3120 C C . SER A 1 410 ? 4.898 -25.253 42.163 1.00 25.47 410 SER A C 1
ATOM 3122 O O . SER A 1 410 ? 4.607 -26.295 41.572 1.00 25.47 410 SER A O 1
ATOM 3124 N N . ALA A 1 411 ? 5.896 -24.467 41.766 1.00 27.61 411 ALA A N 1
ATOM 3125 C CA . ALA A 1 411 ? 6.830 -24.846 40.713 1.00 27.61 411 ALA A CA 1
ATOM 3126 C C . ALA A 1 411 ? 7.809 -25.913 41.236 1.00 27.61 411 ALA A C 1
ATOM 3128 O O . ALA A 1 411 ? 8.582 -25.649 42.154 1.00 27.61 411 ALA A O 1
ATOM 3129 N N . SER A 1 412 ? 7.790 -27.109 40.642 1.00 24.78 412 SER A N 1
ATOM 3130 C CA . SER A 1 412 ? 8.903 -28.063 40.716 1.00 24.78 412 SER A CA 1
ATOM 3131 C C . SER A 1 412 ? 9.702 -27.978 39.410 1.00 24.78 412 SER A C 1
ATOM 3133 O O . SER A 1 412 ? 9.093 -27.982 38.335 1.00 24.78 412 SER A O 1
ATOM 3135 N N . PRO A 1 413 ? 11.041 -27.871 39.451 1.00 32.22 413 PRO A N 1
ATOM 3136 C CA . PRO A 1 413 ? 11.848 -27.690 38.259 1.00 32.22 413 PRO A CA 1
ATOM 3137 C C . PRO A 1 413 ? 12.193 -29.052 37.656 1.00 32.22 413 PRO A C 1
ATOM 3139 O O . PRO A 1 413 ? 13.203 -29.634 38.028 1.00 32.22 413 PRO A O 1
ATOM 3142 N N . GLN A 1 414 ? 11.378 -29.559 36.725 1.00 28.92 414 GLN A N 1
ATOM 3143 C CA . GLN A 1 414 ? 11.809 -30.497 35.675 1.00 28.92 414 GLN A CA 1
ATOM 3144 C C . GLN A 1 414 ? 10.670 -30.771 34.670 1.00 28.92 414 GLN A C 1
ATOM 3146 O O . GLN A 1 414 ? 9.535 -31.023 35.054 1.00 28.92 414 GLN A O 1
ATOM 3151 N N . ASN A 1 415 ? 11.024 -30.752 33.380 1.00 29.00 415 ASN A N 1
ATOM 3152 C CA . ASN A 1 415 ? 10.217 -30.950 32.163 1.00 29.00 415 ASN A CA 1
ATOM 3153 C C . ASN A 1 415 ? 9.362 -29.778 31.632 1.00 29.00 415 ASN A C 1
ATOM 3155 O O . ASN A 1 415 ? 8.267 -29.470 32.091 1.00 29.00 415 ASN A O 1
ATOM 3159 N N . LYS A 1 416 ? 9.867 -29.189 30.537 1.00 31.84 416 LYS A N 1
ATOM 3160 C CA . LYS A 1 416 ? 9.226 -28.183 29.682 1.00 31.84 416 LYS A CA 1
ATOM 3161 C C . LYS A 1 416 ? 8.047 -28.791 28.898 1.00 31.84 416 LYS A C 1
ATOM 3163 O O . LYS A 1 416 ? 8.217 -29.237 27.767 1.00 31.84 416 LYS A O 1
ATOM 3168 N N . ARG A 1 417 ? 6.840 -28.758 29.462 1.00 30.61 417 ARG A N 1
ATOM 3169 C CA . ARG A 1 417 ? 5.583 -28.632 28.700 1.00 30.61 417 ARG A CA 1
ATOM 3170 C C . ARG A 1 417 ? 4.785 -27.494 29.335 1.00 30.61 417 ARG A C 1
ATOM 3172 O O . ARG A 1 417 ? 4.626 -27.472 30.551 1.00 30.61 417 ARG A O 1
ATOM 3179 N N . ARG A 1 418 ? 4.375 -26.507 28.529 1.00 29.77 418 ARG A N 1
ATOM 3180 C CA . ARG A 1 418 ? 3.618 -25.334 29.002 1.00 29.77 418 ARG A CA 1
ATOM 3181 C C . ARG A 1 418 ? 2.294 -25.806 29.635 1.00 29.77 418 ARG A C 1
ATOM 3183 O O . ARG A 1 418 ? 1.619 -26.618 29.004 1.00 29.77 418 ARG A O 1
ATOM 3190 N N . PRO A 1 419 ? 1.910 -25.335 30.833 1.00 25.72 419 PRO A N 1
ATOM 3191 C CA . PRO A 1 419 ? 0.594 -25.631 31.382 1.00 25.72 419 PRO A CA 1
ATOM 3192 C C . PRO A 1 419 ? -0.486 -24.866 30.603 1.00 25.72 419 PRO A C 1
ATOM 3194 O O . PRO A 1 419 ? -0.323 -23.685 30.304 1.00 25.72 419 PRO A O 1
ATOM 3197 N N . SER A 1 420 ? -1.580 -25.548 30.262 1.00 25.75 420 SER A N 1
ATOM 3198 C CA . SER A 1 420 ? -2.775 -24.960 29.652 1.00 25.75 420 SER A CA 1
ATOM 3199 C C . SER A 1 420 ? -3.561 -24.157 30.693 1.00 25.75 420 SER A C 1
ATOM 3201 O O . SER A 1 420 ? -4.037 -24.728 31.677 1.00 25.75 420 SER A O 1
ATOM 3203 N N . CYS A 1 421 ? -3.734 -22.854 30.476 1.00 25.89 421 CYS A N 1
ATOM 3204 C CA . CYS A 1 421 ? -4.626 -22.016 31.278 1.00 25.89 421 CYS A CA 1
ATOM 3205 C C . CYS A 1 421 ? -6.030 -22.012 30.658 1.00 25.89 421 CYS A C 1
ATOM 3207 O O . CYS A 1 421 ? -6.266 -21.334 29.666 1.00 25.89 421 CYS A O 1
ATOM 3209 N N . SER A 1 422 ? -6.965 -22.754 31.254 1.00 23.97 422 SER A N 1
ATOM 3210 C CA . SER A 1 422 ? -8.407 -22.596 31.024 1.00 23.97 422 SER A CA 1
ATOM 3211 C C . SER A 1 422 ? -8.978 -21.777 32.181 1.00 23.97 422 SER A C 1
ATOM 3213 O O . SER A 1 422 ? -9.109 -22.293 33.292 1.00 23.97 422 SER A O 1
ATOM 3215 N N . ALA A 1 423 ? -9.305 -20.508 31.940 1.00 27.20 423 ALA A N 1
ATOM 3216 C CA . ALA A 1 423 ? -10.015 -19.666 32.897 1.00 27.20 423 ALA A CA 1
ATOM 3217 C C . ALA A 1 423 ? -11.518 -19.700 32.585 1.00 27.20 423 ALA A C 1
ATOM 3219 O O . ALA A 1 423 ? -12.016 -18.902 31.799 1.00 27.20 423 ALA A O 1
ATOM 3220 N N . ALA A 1 424 ? -12.244 -20.638 33.193 1.00 23.62 424 ALA A N 1
ATOM 3221 C CA . ALA A 1 424 ? -13.700 -20.572 33.257 1.00 23.62 424 ALA A CA 1
ATOM 3222 C C . ALA A 1 424 ? -14.087 -19.779 34.512 1.00 23.62 424 ALA A C 1
ATOM 3224 O O . ALA A 1 424 ? -13.827 -20.216 35.635 1.00 23.62 424 ALA A O 1
ATOM 3225 N N . VAL A 1 425 ? -14.676 -18.599 34.323 1.00 26.48 425 VAL A N 1
ATOM 3226 C CA . VAL A 1 425 ? -15.327 -17.846 35.400 1.00 26.48 425 VAL A CA 1
ATOM 3227 C C . VAL A 1 425 ? -16.766 -18.348 35.479 1.00 26.48 425 VAL A C 1
ATOM 3229 O O . VAL A 1 425 ? -17.619 -17.927 34.703 1.00 26.48 425 VAL A O 1
ATOM 3232 N N . ASP A 1 426 ? -17.021 -19.301 36.374 1.00 22.16 426 ASP A N 1
ATOM 3233 C CA . ASP A 1 426 ? -18.376 -19.772 36.668 1.00 22.16 426 ASP A CA 1
ATOM 3234 C C . ASP A 1 426 ? -18.964 -18.895 37.785 1.00 22.16 426 ASP A C 1
ATOM 3236 O O . ASP A 1 426 ? -18.616 -19.029 38.961 1.00 22.16 426 ASP A O 1
ATOM 3240 N N . CYS A 1 427 ? -19.801 -17.931 37.398 1.00 23.09 427 CYS A N 1
ATOM 3241 C CA . CYS A 1 427 ? -20.580 -17.110 38.321 1.00 23.09 427 CYS A CA 1
ATOM 3242 C C . CYS A 1 427 ? -21.968 -17.745 38.491 1.00 23.09 427 CYS A C 1
ATOM 3244 O O . CYS A 1 427 ? -22.816 -17.607 37.608 1.00 23.09 427 CYS A O 1
ATOM 3246 N N . ARG A 1 428 ? -22.204 -18.414 39.626 1.00 25.73 428 ARG A N 1
ATOM 3247 C CA . ARG A 1 428 ? -23.556 -18.696 40.137 1.00 25.73 428 ARG A CA 1
ATOM 3248 C C . ARG A 1 428 ? -23.917 -17.753 41.268 1.00 25.73 428 ARG A C 1
ATOM 3250 O O . ARG A 1 428 ? -23.024 -17.494 42.107 1.00 25.73 428 ARG A O 1
#

Sequence (428 aa):
MIVVLAWTLLGWACGGASEVYPTDVAAPARHELVYDPDTAVFADLKVPVEPSDASDGVDIDALLANMTIRQKASQMTQMDIYSMMDGDERDPKKALRREVVARYARAGVGSILNSPFAGGPVGGRTGWSASEWRTVIQQIHQIYKEEGAAVPMLYGVDTIHGATKKLLVDLLRHDMNFSGLLVSDYSEVDRMYSEHHLVPSVADAVRVTLQETSLDMNMSPDLQDFGDTIESLVANGLITESRLDESVRRILETKRDLGLLDSGYYDEFGHDGMDADEDVGSLADQEDALKMAQESVILLENRNGTLPIDLKKTTSVFVTGPVSDNKGFQCGGWSVFWQGSIDSTLFPNGATFKEAVQSKAAGHAQVDHLEVVDIDGKRSEFRIDGYLRGGTADAAGGPRRGCFGSSTASASPQNKRRPSCSAAVDCR

Foldseek 3Di:
DEAEAEDEDPPPPPPDDPPPPPPPDDDPDPPPPPDDLPDPVLVVLQPDPDQAPQDDPDDLVVVLVPDDLQLLLQLQEEEECLQQFDDDSLAGPQHGPLVSLLVSLLSNRNAYEDFSLQSHDDPLDLHDFLQVVLVVLLSSQVSSVVSVRLAGYYYDDADDADQALCVAPVVQCPSSVHLAAHEHDACNLQCCVVPVNVDPGSLVSLLCSLVRHLHQHYHYNDSVVSSVSSVVCCVVVSHDSVSSSSSSSNSVSVCSSVNVNPPCCSVDVDDPPSRDSCSPPHPVVVVVVVVVVVVPDDDPDDPPVPPPPDLQPEAEYEYEYQQQFAPQVVVAAPPSYNGTDRDRSNPVDDGGNLRVVCVVNPPRYHYHYDYQAHNVRDGDPDDCVPVVPPDDDDDDDDDDDDDDDDDDDDDDDDDDDDDDDDDDPDDD

Organism: NCBI:txid53985

pLDDT: mean 78.67, std 22.05, range [22.16, 98.31]

Radius of gyration: 29.36 Å; chains: 1; bounding box: 57×64×91 Å